Protein AF-0000000076649975 (afdb_homodimer)

Sequence (698 aa):
MATQTGIIIEGANQPHKVVDTIPRPSPEGRQVLVKCLAVGLNPIEALQHHTGMMVNEWPAVLGSDGAGVVIEVGPDVTRLKVGDYVYSCAPVGQNRFTPFQETYLAREDLLFKKGDNISLEDSCTIGACLLTSTLCLLSGAGLELPNDDNKAQERDEWIVVLGGSGNVGQFAIQLGKVCGYKVLASCSPSKQSIAVRSGASATFDSREMIDAQVAEIKKITDGNFGKMMDASTYGYKVMVKALETASNAKEKYLTSVDSWSPFSTPSSISEFRADLGHLCRPNETDGAQITSNIAKWIPLLEKHIAAGTLKPLEHHVVDGVGWEKVIQGIQDMESGKIGKKVVVRTQEEMATQTGIIIEGANQPHKVVDTIPRPSPEGRQVLVKCLAVGLNPIEALQHHTGMMVNEWPAVLGSDGAGVVIEVGPDVTRLKVGDYVYSCAPVGQNRFTPFQETYLAREDLLFKKGDNISLEDSCTIGACLLTSTLCLLSGAGLELPNDDNKAQERDEWIVVLGGSGNVGQFAIQLGKVCGYKVLASCSPSKQSIAVRSGASATFDSREMIDAQVAEIKKITDGNFGKMMDASTYGYKVMVKALETASNAKEKYLTSVDSWSPFSTPSSISEFRADLGHLCRPNETDGAQITSNIAKWIPLLEKHIAAGTLKPLEHHVVDGVGWEKVIQGIQDMESGKIGKKVVVRTQEE

Organism: Fusarium proliferatum (strain ET1) (NCBI:txid1227346)

Radius of gyration: 26.14 Å; Cα contacts (8 Å, |Δi|>4): 1712; chains: 2; bounding box: 63×73×58 Å

Structure (mmCIF, N/CA/C/O backbone):
data_AF-0000000076649975-model_v1
#
loop_
_entity.id
_entity.type
_entity.pdbx_description
1 polymer 'Related to oxidoreductase'
#
loop_
_atom_site.group_PDB
_atom_site.id
_atom_site.type_symbol
_atom_site.label_atom_id
_atom_site.label_alt_id
_atom_site.label_comp_id
_atom_site.label_asym_id
_atom_site.label_entity_id
_atom_site.label_seq_id
_atom_site.pdbx_PDB_ins_code
_atom_site.Cartn_x
_atom_site.Cartn_y
_atom_site.Cartn_z
_atom_site.occupancy
_atom_site.B_iso_or_equiv
_atom_site.auth_seq_id
_atom_site.auth_comp_id
_atom_site.auth_asym_id
_atom_site.auth_atom_id
_atom_site.pdbx_PDB_model_num
ATOM 1 N N . MET A 1 1 ? -31.625 -12.914 6.562 1 68.5 1 MET A N 1
ATOM 2 C CA . MET A 1 1 ? -30.547 -13.523 5.789 1 68.5 1 MET A CA 1
ATOM 3 C C . MET A 1 1 ? -29.562 -14.242 6.703 1 68.5 1 MET A C 1
ATOM 5 O O . MET A 1 1 ? -29.312 -13.797 7.82 1 68.5 1 MET A O 1
ATOM 9 N N . ALA A 1 2 ? -29.172 -15.469 6.375 1 91.75 2 ALA A N 1
ATOM 10 C CA . ALA A 1 2 ? -28.25 -16.25 7.191 1 91.75 2 ALA A CA 1
ATOM 11 C C . ALA A 1 2 ? -26.891 -15.555 7.297 1 91.75 2 ALA A C 1
ATOM 13 O O . ALA A 1 2 ? -26.469 -14.859 6.363 1 91.75 2 ALA A O 1
ATOM 14 N N . THR A 1 3 ? -26.25 -15.57 8.477 1 96.94 3 THR A N 1
ATOM 15 C CA . THR A 1 3 ? -24.938 -14.969 8.688 1 96.94 3 THR A CA 1
ATOM 16 C C . THR A 1 3 ? -23.891 -16.047 8.93 1 96.94 3 THR A C 1
ATOM 18 O O . THR A 1 3 ? -24.219 -17.219 9.109 1 96.94 3 THR A O 1
ATOM 21 N N . GLN A 1 4 ? -22.641 -15.664 8.883 1 98.25 4 GLN A N 1
ATOM 22 C CA . GLN A 1 4 ? -21.516 -16.578 9.07 1 98.25 4 GLN A CA 1
ATOM 23 C C . GLN A 1 4 ? -20.344 -15.883 9.75 1 98.25 4 GLN A C 1
ATOM 25 O O . GLN A 1 4 ? -20.328 -14.656 9.859 1 98.25 4 GLN A O 1
ATOM 30 N N . THR A 1 5 ? -19.344 -16.75 10.156 1 98.06 5 THR A N 1
ATOM 31 C CA . THR A 1 5 ? -18.172 -16.234 10.852 1 98.06 5 THR A CA 1
ATOM 32 C C . THR A 1 5 ? -17.078 -15.828 9.859 1 98.06 5 THR A C 1
ATOM 34 O O . THR A 1 5 ? -17.047 -16.328 8.734 1 98.06 5 THR A O 1
ATOM 37 N N . GLY A 1 6 ? -16.203 -14.844 10.258 1 98.5 6 GLY A N 1
ATOM 38 C CA . GLY A 1 6 ? -15.039 -14.422 9.5 1 98.5 6 GLY A CA 1
ATOM 39 C C . GLY A 1 6 ? -14.297 -13.258 10.141 1 98.5 6 GLY A C 1
ATOM 40 O O . GLY A 1 6 ? -14.461 -12.992 11.328 1 98.5 6 GLY A O 1
ATOM 41 N N . ILE A 1 7 ? -13.383 -12.633 9.398 1 98.38 7 ILE A N 1
ATOM 42 C CA . ILE A 1 7 ? -12.586 -11.492 9.836 1 98.38 7 ILE A CA 1
ATOM 43 C C . ILE A 1 7 ? -13 -10.242 9.062 1 98.38 7 ILE A C 1
ATOM 45 O O . ILE A 1 7 ? -13.109 -10.273 7.836 1 98.38 7 ILE A O 1
ATOM 49 N N . ILE A 1 8 ? -13.211 -9.102 9.781 1 96.75 8 ILE A N 1
ATOM 50 C CA . ILE A 1 8 ? -13.477 -7.824 9.117 1 96.75 8 ILE A CA 1
ATOM 51 C C . ILE A 1 8 ? -12.492 -6.77 9.617 1 96.75 8 ILE A C 1
ATOM 53 O O . ILE A 1 8 ? -11.859 -6.945 10.664 1 96.75 8 ILE A O 1
ATOM 57 N N . ILE A 1 9 ? -12.312 -5.691 8.789 1 91.31 9 ILE A N 1
ATOM 58 C CA . ILE A 1 9 ? -11.734 -4.43 9.227 1 91.31 9 ILE A CA 1
ATOM 59 C C . ILE A 1 9 ? -12.711 -3.289 8.969 1 91.31 9 ILE A C 1
ATOM 61 O O . ILE A 1 9 ? -13.336 -3.229 7.906 1 91.31 9 ILE A O 1
ATOM 65 N N . GLU A 1 10 ? -12.812 -2.4 9.891 1 85.81 10 GLU A N 1
ATOM 66 C CA . GLU A 1 10 ? -13.82 -1.343 9.82 1 85.81 10 GLU A CA 1
ATOM 67 C C . GLU A 1 10 ? -13.336 -0.183 8.953 1 85.81 10 GLU A C 1
ATOM 69 O O . GLU A 1 10 ? -14.141 0.63 8.492 1 85.81 10 GLU A O 1
ATOM 74 N N . GLY A 1 11 ? -12.039 -0.116 8.758 1 81.12 11 GLY A N 1
ATOM 75 C CA . GLY A 1 11 ? -11.359 0.914 7.988 1 81.12 11 GLY A CA 1
ATOM 76 C C . GLY A 1 11 ? -9.867 0.681 7.863 1 81.12 11 GLY A C 1
ATOM 77 O O . GLY A 1 11 ? -9.328 -0.241 8.477 1 81.12 11 GLY A O 1
ATOM 78 N N . ALA A 1 12 ? -9.281 1.508 7.148 1 76.69 12 ALA A N 1
ATOM 79 C CA . ALA A 1 12 ? -7.832 1.398 7.02 1 76.69 12 ALA A CA 1
ATOM 80 C C . ALA A 1 12 ? -7.148 1.532 8.375 1 76.69 12 ALA A C 1
ATOM 82 O O . ALA A 1 12 ? -7.547 2.363 9.195 1 76.69 12 ALA A O 1
ATOM 83 N N . ASN A 1 13 ? -6.164 0.688 8.617 1 75.56 13 ASN A N 1
ATOM 84 C CA . ASN A 1 13 ? -5.332 0.677 9.82 1 75.56 13 ASN A CA 1
ATOM 85 C C . ASN A 1 13 ? -6.148 0.342 11.062 1 75.56 13 ASN A C 1
ATOM 87 O O . ASN A 1 13 ? -5.699 0.575 12.188 1 75.56 13 ASN A O 1
ATOM 91 N N . GLN A 1 14 ? -7.402 -0.007 10.898 1 81.62 14 GLN A N 1
ATOM 92 C CA . GLN A 1 14 ? -8.188 -0.512 12.023 1 81.62 14 GLN A CA 1
ATOM 93 C C . GLN A 1 14 ? -7.895 -1.988 12.273 1 81.62 14 GLN A C 1
ATOM 95 O O . GLN A 1 14 ? -7.508 -2.717 11.359 1 81.62 14 GLN A O 1
ATOM 100 N N . PRO A 1 15 ? -8.047 -2.434 13.484 1 86.94 15 PRO A N 1
ATOM 101 C CA . PRO A 1 15 ? -7.68 -3.812 13.82 1 86.94 15 PRO A CA 1
ATOM 102 C C . PRO A 1 15 ? -8.562 -4.844 13.117 1 86.94 15 PRO A C 1
ATOM 104 O O . PRO A 1 15 ? -9.727 -4.57 12.828 1 86.94 15 PRO A O 1
ATOM 107 N N . HIS A 1 16 ? -7.957 -6.004 12.914 1 93.56 16 HIS A N 1
ATOM 108 C CA . HIS A 1 16 ? -8.734 -7.168 12.508 1 93.56 16 HIS A CA 1
ATOM 109 C C . HIS A 1 16 ? -9.672 -7.625 13.625 1 93.56 16 HIS A C 1
ATOM 111 O O . HIS A 1 16 ? -9.266 -7.695 14.781 1 93.56 16 HIS A O 1
ATOM 117 N N . LYS A 1 17 ? -10.969 -7.961 13.281 1 95.19 17 LYS A N 1
ATOM 118 C CA . LYS A 1 17 ? -11.945 -8.422 14.258 1 95.19 17 LYS A CA 1
ATOM 119 C C . LYS A 1 17 ? -12.648 -9.688 13.773 1 95.19 17 LYS A C 1
ATOM 121 O O . LYS A 1 17 ? -13.117 -9.75 12.633 1 95.19 17 LYS A O 1
ATOM 126 N N . VAL A 1 18 ? -12.719 -10.68 14.641 1 97.94 18 VAL A N 1
ATOM 127 C CA . VAL A 1 18 ? -13.539 -11.859 14.367 1 97.94 18 VAL A CA 1
ATOM 128 C C . VAL A 1 18 ? -15 -11.547 14.664 1 97.94 18 VAL A C 1
ATOM 130 O O . VAL A 1 18 ? -15.336 -11.07 15.75 1 97.94 18 VAL A O 1
ATOM 133 N N . VAL A 1 19 ? -15.859 -11.82 13.641 1 97.94 19 VAL A N 1
ATOM 134 C CA . VAL A 1 19 ? -17.281 -11.539 13.805 1 97.94 19 VAL A CA 1
ATOM 135 C C . VAL A 1 19 ? -18.094 -12.758 13.359 1 97.94 19 VAL A C 1
ATOM 137 O O . VAL A 1 19 ? -17.547 -13.695 12.773 1 97.94 19 VAL A O 1
ATOM 140 N N . ASP A 1 20 ? -19.422 -12.758 13.648 1 97.69 20 ASP A N 1
ATOM 141 C CA . ASP A 1 20 ? -20.344 -13.797 13.203 1 97.69 20 ASP A CA 1
ATOM 142 C C . ASP A 1 20 ? -21.531 -13.188 12.445 1 97.69 20 ASP A C 1
ATOM 144 O O . ASP A 1 20 ? -22.578 -13.828 12.297 1 97.69 20 ASP A O 1
ATOM 148 N N . THR A 1 21 ? -21.344 -12.008 11.93 1 96 21 THR A N 1
ATOM 149 C CA . THR A 1 21 ? -22.453 -11.242 11.383 1 96 21 THR A CA 1
ATOM 150 C C . THR A 1 21 ? -22.312 -11.078 9.875 1 96 21 THR A C 1
ATOM 152 O O . THR A 1 21 ? -23.078 -10.336 9.25 1 96 21 THR A O 1
ATOM 155 N N . ILE A 1 22 ? -21.359 -11.742 9.242 1 97.25 22 ILE A N 1
ATOM 156 C CA . ILE A 1 22 ? -21.172 -11.617 7.801 1 97.25 22 ILE A CA 1
ATOM 157 C C . ILE A 1 22 ? -22.328 -12.305 7.074 1 97.25 22 ILE A C 1
ATOM 159 O O . ILE A 1 22 ? -22.641 -13.461 7.352 1 97.25 22 ILE A O 1
ATOM 163 N N . PRO A 1 23 ? -23.016 -11.641 6.133 1 96.38 23 PRO A N 1
ATOM 164 C CA . PRO A 1 23 ? -24.078 -12.305 5.363 1 96.38 23 PRO A CA 1
ATOM 165 C C . PRO A 1 23 ? -23.562 -13.484 4.539 1 96.38 23 PRO A C 1
ATOM 167 O O . PRO A 1 23 ? -22.516 -13.367 3.887 1 96.38 23 PRO A O 1
ATOM 170 N N . ARG A 1 24 ? -24.234 -14.602 4.578 1 97.25 24 ARG A N 1
ATOM 171 C CA . ARG A 1 24 ? -23.875 -15.75 3.762 1 97.25 24 ARG A CA 1
ATOM 172 C C . ARG A 1 24 ? -24.484 -15.648 2.369 1 97.25 24 ARG A C 1
ATOM 174 O O . ARG A 1 24 ? -25.703 -15.594 2.229 1 97.25 24 ARG A O 1
ATOM 181 N N . PRO A 1 25 ? -23.656 -15.703 1.295 1 96.25 25 PRO A N 1
ATOM 182 C CA . PRO A 1 25 ? -24.203 -15.57 -0.058 1 96.25 25 PRO A CA 1
ATOM 183 C C . PRO A 1 25 ? -24.688 -16.906 -0.626 1 96.25 25 PRO A C 1
ATOM 185 O O . PRO A 1 25 ? -24.406 -17.953 -0.063 1 96.25 25 PRO A O 1
ATOM 188 N N . SER A 1 26 ? -25.5 -16.797 -1.713 1 97.38 26 SER A N 1
ATOM 189 C CA . SER A 1 26 ? -25.938 -17.938 -2.5 1 97.38 26 SER A CA 1
ATOM 190 C C . SER A 1 26 ? -25.422 -17.875 -3.93 1 97.38 26 SER A C 1
ATOM 192 O O . SER A 1 26 ? -25.391 -16.797 -4.535 1 97.38 26 SER A O 1
ATOM 194 N N . PRO A 1 27 ? -25 -19.016 -4.441 1 98.19 27 PRO A N 1
ATOM 195 C CA . PRO A 1 27 ? -24.438 -18.984 -5.789 1 98.19 27 PRO A CA 1
ATOM 196 C C . PRO A 1 27 ? -25.5 -18.828 -6.875 1 98.19 27 PRO A C 1
ATOM 198 O O . PRO A 1 27 ? -26.594 -19.391 -6.77 1 98.19 27 PRO A O 1
ATOM 201 N N . GLU A 1 28 ? -25.172 -18.016 -7.863 1 97.44 28 GLU A N 1
ATOM 202 C CA . GLU A 1 28 ? -26 -17.797 -9.047 1 97.44 28 GLU A CA 1
ATOM 203 C C . GLU A 1 28 ? -25.25 -18.156 -10.32 1 97.44 28 GLU A C 1
ATOM 205 O O . GLU A 1 28 ? -24.016 -18.25 -10.312 1 97.44 28 GLU A O 1
ATOM 210 N N . GLY A 1 29 ? -26.016 -18.469 -11.391 1 97.75 29 GLY A N 1
ATOM 211 C CA . GLY A 1 29 ? -25.391 -18.734 -12.68 1 97.75 29 GLY A CA 1
ATOM 212 C C . GLY A 1 29 ? -24.312 -19.781 -12.609 1 97.75 29 GLY A C 1
ATOM 213 O O . GLY A 1 29 ? -24.547 -20.906 -12.141 1 97.75 29 GLY A O 1
ATOM 214 N N . ARG A 1 30 ? -23.078 -19.422 -12.961 1 97.88 30 ARG A N 1
ATOM 215 C CA . ARG A 1 30 ? -21.953 -20.344 -13.008 1 97.88 30 ARG A CA 1
ATOM 216 C C . ARG A 1 30 ? -21.109 -20.234 -11.75 1 97.88 30 ARG A C 1
ATOM 218 O O . ARG A 1 30 ? -19.938 -20.641 -11.742 1 97.88 30 ARG A O 1
ATOM 225 N N . GLN A 1 31 ? -21.703 -19.75 -10.672 1 98.31 31 GLN A N 1
ATOM 226 C CA . GLN A 1 31 ? -21 -19.609 -9.406 1 98.31 31 GLN A CA 1
ATOM 227 C C . GLN A 1 31 ? -21.125 -20.859 -8.555 1 98.31 31 GLN A C 1
ATOM 229 O O . GLN A 1 31 ? -22.078 -21.625 -8.695 1 98.31 31 GLN A O 1
ATOM 234 N N . VAL A 1 32 ? -20.141 -21.062 -7.676 1 98.75 32 VAL A N 1
ATOM 235 C CA . VAL A 1 32 ? -20.203 -22.078 -6.641 1 98.75 32 VAL A CA 1
ATOM 236 C C . VAL A 1 32 ? -19.953 -21.453 -5.27 1 98.75 32 VAL A C 1
ATOM 238 O O . VAL A 1 32 ? -19.344 -20.391 -5.176 1 98.75 32 VAL A O 1
ATOM 241 N N . LEU A 1 33 ? -20.469 -22.094 -4.293 1 98.69 33 LEU A N 1
ATOM 242 C CA . LEU A 1 33 ? -20.172 -21.75 -2.908 1 98.69 33 LEU A CA 1
ATOM 243 C C . LEU A 1 33 ? -19.125 -22.688 -2.32 1 98.69 33 LEU A C 1
ATOM 245 O O . LEU A 1 33 ? -19.312 -23.922 -2.344 1 98.69 33 LEU A O 1
ATOM 249 N N . VAL A 1 34 ? -18.047 -22.156 -1.771 1 98.69 34 VAL A N 1
ATOM 250 C CA . VAL A 1 34 ? -16.922 -22.938 -1.267 1 98.69 34 VAL A CA 1
ATOM 251 C C . VAL A 1 34 ? -16.828 -22.797 0.249 1 98.69 34 VAL A C 1
ATOM 253 O O . VAL A 1 34 ? -16.812 -21.672 0.768 1 98.69 34 VAL A O 1
ATOM 256 N N . LYS A 1 35 ? -16.797 -23.859 0.943 1 98.62 35 LYS A N 1
ATOM 257 C CA . LYS A 1 35 ? -16.391 -23.844 2.348 1 98.62 35 LYS A CA 1
ATOM 258 C C . LYS A 1 35 ? -14.883 -23.672 2.484 1 98.62 35 LYS A C 1
ATOM 260 O O . LYS A 1 35 ? -14.117 -24.531 2.051 1 98.62 35 LYS A O 1
ATOM 265 N N . CYS A 1 36 ? -14.438 -22.594 3.127 1 98.69 36 CYS A N 1
ATOM 266 C CA . CYS A 1 36 ? -13.016 -22.266 3.205 1 98.69 36 CYS A CA 1
ATOM 267 C C . CYS A 1 36 ? -12.32 -23.094 4.273 1 98.69 36 CYS A C 1
ATOM 269 O O . CYS A 1 36 ? -12.57 -22.906 5.465 1 98.69 36 CYS A O 1
ATOM 271 N N . LEU A 1 37 ? -11.352 -23.906 3.871 1 98.69 37 LEU A N 1
ATOM 272 C CA . LEU A 1 37 ? -10.688 -24.812 4.812 1 98.69 37 LEU A CA 1
ATOM 273 C C . LEU A 1 37 ? -9.305 -24.281 5.18 1 98.69 37 LEU A C 1
ATOM 275 O O . LEU A 1 37 ? -8.789 -24.578 6.266 1 98.69 37 LEU A O 1
ATOM 279 N N . ALA A 1 38 ? -8.656 -23.547 4.301 1 98.69 38 ALA A N 1
ATOM 280 C CA . ALA A 1 38 ? -7.336 -22.953 4.535 1 98.69 38 ALA A CA 1
ATOM 281 C C . ALA A 1 38 ? -7.105 -21.75 3.639 1 98.69 38 ALA A C 1
ATOM 283 O O . ALA A 1 38 ? -7.766 -21.594 2.609 1 98.69 38 ALA A O 1
ATOM 284 N N . VAL A 1 39 ? -6.145 -20.828 4.094 1 98.69 39 VAL A N 1
ATOM 285 C CA . VAL A 1 39 ? -5.805 -19.641 3.32 1 98.69 39 VAL A CA 1
ATOM 286 C C . VAL A 1 39 ? -4.289 -19.516 3.213 1 98.69 39 VAL A C 1
ATOM 288 O O . VAL A 1 39 ? -3.555 -20 4.082 1 98.69 39 VAL A O 1
ATOM 291 N N . GLY A 1 40 ? -3.824 -18.984 2.086 1 98.19 40 GLY A N 1
ATOM 292 C CA . GLY A 1 40 ? -2.461 -18.516 1.921 1 98.19 40 GLY A CA 1
ATOM 293 C C . GLY A 1 40 ? -2.338 -17 2.033 1 98.19 40 GLY A C 1
ATOM 294 O O . GLY A 1 40 ? -3.105 -16.266 1.412 1 98.19 40 GLY A O 1
ATOM 295 N N . LEU A 1 41 ? -1.386 -16.547 2.838 1 95.94 41 LEU A N 1
ATOM 296 C CA . LEU A 1 41 ? -1.266 -15.125 3.094 1 95.94 41 LEU A CA 1
ATOM 297 C C . LEU A 1 41 ? -0.323 -14.469 2.09 1 95.94 41 LEU A C 1
ATOM 299 O O . LEU A 1 41 ? 0.701 -15.047 1.723 1 95.94 41 LEU A O 1
ATOM 303 N N . ASN A 1 42 ? -0.701 -13.219 1.648 1 92.38 42 ASN A N 1
ATOM 304 C CA . ASN A 1 42 ? 0.05 -12.461 0.65 1 92.38 42 ASN A CA 1
ATOM 305 C C . ASN A 1 42 ? 0.223 -11.008 1.062 1 92.38 42 ASN A C 1
ATOM 307 O O . ASN A 1 42 ? -0.539 -10.492 1.885 1 92.38 42 ASN A O 1
ATOM 311 N N . PRO A 1 43 ? 1.185 -10.289 0.449 1 85.62 43 PRO A N 1
ATOM 312 C CA . PRO A 1 43 ? 1.418 -8.875 0.746 1 85.62 43 PRO A CA 1
ATOM 313 C C . PRO A 1 43 ? 0.207 -8 0.435 1 85.62 43 PRO A C 1
ATOM 315 O O . PRO A 1 43 ? 0.022 -6.953 1.059 1 85.62 43 PRO A O 1
ATOM 318 N N . ILE A 1 44 ? -0.642 -8.383 -0.42 1 89.5 44 ILE A N 1
ATOM 319 C CA . ILE A 1 44 ? -1.8 -7.598 -0.825 1 89.5 44 ILE A CA 1
ATOM 320 C C . ILE A 1 44 ? -2.721 -7.379 0.373 1 89.5 44 ILE A C 1
ATOM 322 O O . ILE A 1 44 ? -3.363 -6.332 0.49 1 89.5 44 ILE A O 1
ATOM 326 N N . GLU A 1 45 ? -2.795 -8.336 1.326 1 91.19 45 GLU A N 1
ATOM 327 C CA . GLU A 1 45 ? -3.645 -8.156 2.5 1 91.19 45 GLU A CA 1
ATOM 328 C C . GLU A 1 45 ? -3.158 -7 3.365 1 91.19 45 GLU A C 1
ATOM 330 O O . GLU A 1 45 ? -3.961 -6.211 3.867 1 91.19 45 GLU A O 1
ATOM 335 N N . ALA A 1 46 ? -1.846 -6.926 3.469 1 85.12 46 ALA A N 1
ATOM 336 C CA . ALA A 1 46 ? -1.277 -5.816 4.23 1 85.12 46 ALA A CA 1
ATOM 337 C C . ALA A 1 46 ? -1.538 -4.484 3.533 1 85.12 46 ALA A C 1
ATOM 339 O O . ALA A 1 46 ? -1.88 -3.492 4.184 1 85.12 46 ALA A O 1
ATOM 340 N N . LEU A 1 47 ? -1.366 -4.484 2.25 1 83.75 47 LEU A N 1
ATOM 341 C CA . LEU A 1 47 ? -1.645 -3.279 1.478 1 83.75 47 LEU A CA 1
ATOM 342 C C . LEU A 1 47 ? -3.08 -2.814 1.696 1 83.75 47 LEU A C 1
ATOM 344 O O . LEU A 1 47 ? -3.318 -1.645 2.006 1 83.75 47 LEU A O 1
ATOM 348 N N . GLN A 1 48 ? -3.982 -3.678 1.576 1 88.81 48 GLN A N 1
ATOM 349 C CA . GLN A 1 48 ? -5.391 -3.355 1.772 1 88.81 48 GLN A CA 1
ATOM 350 C C . GLN A 1 48 ? -5.652 -2.865 3.193 1 88.81 48 GLN A C 1
ATOM 352 O O . GLN A 1 48 ? -6.336 -1.861 3.395 1 88.81 48 GLN A O 1
ATOM 357 N N . HIS A 1 49 ? -5.102 -3.531 4.152 1 87.75 49 HIS A N 1
ATOM 358 C CA . HIS A 1 49 ? -5.336 -3.256 5.562 1 87.75 49 HIS A CA 1
ATOM 359 C C . HIS A 1 49 ? -4.855 -1.857 5.941 1 87.75 49 HIS A C 1
ATOM 361 O O . HIS A 1 49 ? -5.57 -1.11 6.609 1 87.75 49 HIS A O 1
ATOM 367 N N . HIS A 1 50 ? -3.773 -1.528 5.406 1 76.88 50 HIS A N 1
ATOM 368 C CA . HIS A 1 50 ? -3.145 -0.329 5.949 1 76.88 50 HIS A CA 1
ATOM 369 C C . HIS A 1 50 ? -3.49 0.9 5.113 1 76.88 50 HIS A C 1
ATOM 371 O O . HIS A 1 50 ? -3.416 2.029 5.605 1 76.88 50 HIS A O 1
ATOM 377 N N . THR A 1 51 ? -3.969 0.639 3.838 1 75 51 THR A N 1
ATOM 378 C CA . THR A 1 51 ? -4.168 1.801 2.979 1 75 51 THR A CA 1
ATOM 379 C C . THR A 1 51 ? -5.617 1.886 2.51 1 75 51 THR A C 1
ATOM 381 O O . THR A 1 51 ? -6.062 2.934 2.037 1 75 51 THR A O 1
ATOM 384 N N . GLY A 1 52 ? -6.254 0.809 2.508 1 81.62 52 GLY A N 1
ATOM 385 C CA . GLY A 1 52 ? -7.586 0.771 1.93 1 81.62 52 GLY A CA 1
ATOM 386 C C . GLY A 1 52 ? -7.578 0.657 0.417 1 81.62 52 GLY A C 1
ATOM 387 O O . GLY A 1 52 ? -8.633 0.601 -0.214 1 81.62 52 GLY A O 1
ATOM 388 N N . MET A 1 53 ? -6.344 0.56 -0.109 1 80.75 53 MET A N 1
ATOM 389 C CA . MET A 1 53 ? -6.242 0.371 -1.553 1 80.75 53 MET A CA 1
ATOM 390 C C . MET A 1 53 ? -6.871 -0.954 -1.973 1 80.75 53 MET A C 1
ATOM 392 O O . MET A 1 53 ? -6.691 -1.971 -1.3 1 80.75 53 MET A O 1
ATOM 396 N N . MET A 1 54 ? -7.68 -0.948 -3.082 1 84.31 54 MET A N 1
ATOM 397 C CA . MET A 1 54 ? -8.305 -2.121 -3.686 1 84.31 54 MET A CA 1
ATOM 398 C C . MET A 1 54 ? -9.414 -2.67 -2.787 1 84.31 54 MET A C 1
ATOM 400 O O . MET A 1 54 ? -9.703 -3.867 -2.814 1 84.31 54 MET A O 1
ATOM 404 N N . VAL A 1 55 ? -9.914 -1.865 -1.887 1 88.06 55 VAL A N 1
ATOM 405 C CA . VAL A 1 55 ? -11.102 -2.184 -1.095 1 88.06 55 VAL A CA 1
ATOM 406 C C . VAL A 1 55 ? -12.305 -1.427 -1.646 1 88.06 55 VAL A C 1
ATOM 408 O O . VAL A 1 55 ? -12.281 -0.199 -1.761 1 88.06 55 VAL A O 1
ATOM 411 N N . ASN A 1 56 ? -13.391 -2.197 -1.915 1 83.12 56 ASN A N 1
ATOM 412 C CA . ASN A 1 56 ? -14.539 -1.569 -2.555 1 83.12 56 ASN A CA 1
ATOM 413 C C . ASN A 1 56 ? -15.719 -1.454 -1.597 1 83.12 56 ASN A C 1
ATOM 415 O O . ASN A 1 56 ? -16.688 -0.731 -1.871 1 83.12 56 ASN A O 1
ATOM 419 N N . GLU A 1 57 ? -15.664 -2.24 -0.501 1 83.44 57 GLU A N 1
ATOM 420 C CA . GLU A 1 57 ? -16.766 -2.307 0.458 1 83.44 57 GLU A CA 1
ATOM 421 C C . GLU A 1 57 ? -16.25 -2.221 1.893 1 83.44 57 GLU A C 1
ATOM 423 O O . GLU A 1 57 ? -15.219 -2.816 2.227 1 83.44 57 GLU A O 1
ATOM 428 N N . TRP A 1 58 ? -17 -1.376 2.65 1 83.5 58 TRP A N 1
ATOM 429 C CA . TRP A 1 58 ? -16.688 -1.319 4.074 1 83.5 58 TRP A CA 1
ATOM 430 C C . TRP A 1 58 ? -17.906 -1.69 4.914 1 83.5 58 TRP A C 1
ATOM 432 O O . TRP A 1 58 ? -19.047 -1.396 4.531 1 83.5 58 TRP A O 1
ATOM 442 N N . PRO A 1 59 ? -17.75 -2.348 6.156 1 90.62 59 PRO A N 1
ATOM 443 C CA . PRO A 1 59 ? -16.516 -3.02 6.566 1 90.62 59 PRO A CA 1
ATOM 444 C C . PRO A 1 59 ? -16.047 -4.066 5.559 1 90.62 59 PRO A C 1
ATOM 446 O O . PRO A 1 59 ? -16.859 -4.688 4.883 1 90.62 59 PRO A O 1
ATOM 449 N N . ALA A 1 60 ? -14.672 -4.258 5.574 1 94.44 60 ALA A N 1
ATOM 450 C CA . ALA A 1 60 ? -14.109 -5.086 4.512 1 94.44 60 ALA A CA 1
ATOM 451 C C . ALA A 1 60 ? -13.805 -6.496 5.016 1 94.44 60 ALA A C 1
ATOM 453 O O . ALA A 1 60 ? -13.375 -6.672 6.156 1 94.44 60 ALA A O 1
ATOM 454 N N . VAL A 1 61 ? -14.047 -7.531 4.152 1 97.69 61 VAL A N 1
ATOM 455 C CA . VAL A 1 61 ? -13.531 -8.891 4.293 1 97.69 61 VAL A CA 1
ATOM 456 C C . VAL A 1 61 ? -12.359 -9.102 3.334 1 97.69 61 VAL A C 1
ATOM 458 O O . VAL A 1 61 ? -12.508 -8.938 2.119 1 97.69 61 VAL A O 1
ATOM 461 N N . LEU A 1 62 ? -11.188 -9.484 3.877 1 97.12 62 LEU A N 1
ATOM 462 C CA . LEU A 1 62 ? -9.992 -9.57 3.045 1 97.12 62 LEU A CA 1
ATOM 463 C C . LEU A 1 62 ? -9.688 -11.023 2.689 1 97.12 62 LEU A C 1
ATOM 465 O O . LEU A 1 62 ? -10.594 -11.852 2.619 1 97.12 62 LEU A O 1
ATOM 469 N N . GLY A 1 63 ? -8.492 -11.273 2.193 1 97.31 63 GLY A N 1
ATOM 470 C CA . GLY A 1 63 ? -8.047 -12.586 1.742 1 97.31 63 GLY A CA 1
ATOM 471 C C . GLY A 1 63 ? -7.949 -12.695 0.233 1 97.31 63 GLY A C 1
ATOM 472 O O . GLY A 1 63 ? -8.875 -12.305 -0.483 1 97.31 63 GLY A O 1
ATOM 473 N N . SER A 1 64 ? -6.812 -13.32 -0.243 1 96.69 64 SER A N 1
ATOM 474 C CA . SER A 1 64 ? -6.613 -13.398 -1.687 1 96.69 64 SER A CA 1
ATOM 475 C C . SER A 1 64 ? -6.484 -14.844 -2.15 1 96.69 64 SER A C 1
ATOM 477 O O . SER A 1 64 ? -6.879 -15.18 -3.268 1 96.69 64 SER A O 1
ATOM 479 N N . ASP A 1 65 ? -5.91 -15.711 -1.334 1 98 65 ASP A N 1
ATOM 480 C CA . ASP A 1 65 ? -5.777 -17.125 -1.663 1 98 65 ASP A CA 1
ATOM 481 C C . ASP A 1 65 ? -6.598 -17.984 -0.709 1 98 65 ASP A C 1
ATOM 483 O O . ASP A 1 65 ? -6.434 -17.906 0.51 1 98 65 ASP A O 1
ATOM 487 N N . GLY A 1 66 ? -7.449 -18.828 -1.304 1 97.81 66 GLY A N 1
ATOM 488 C CA . GLY A 1 66 ? -8.25 -19.75 -0.509 1 97.81 66 GLY A CA 1
ATOM 489 C C . GLY A 1 66 ? -8.336 -21.141 -1.107 1 97.81 66 GLY A C 1
ATOM 490 O O . GLY A 1 66 ? -8.281 -21.297 -2.328 1 97.81 66 GLY A O 1
ATOM 491 N N . ALA A 1 67 ? -8.461 -22.156 -0.234 1 98.5 67 ALA A N 1
ATOM 492 C CA . ALA A 1 67 ? -8.703 -23.547 -0.601 1 98.5 67 ALA A CA 1
ATOM 493 C C . ALA A 1 67 ? -9.828 -24.141 0.239 1 98.5 67 ALA A C 1
ATOM 495 O O . ALA A 1 67 ? -9.977 -23.828 1.42 1 98.5 67 ALA A O 1
ATOM 496 N N . GLY A 1 68 ? -10.625 -25.031 -0.434 1 98.38 68 GLY A N 1
ATOM 497 C CA . GLY A 1 68 ? -11.742 -25.609 0.285 1 98.38 68 GLY A CA 1
ATOM 498 C C . GLY A 1 68 ? -12.523 -26.625 -0.538 1 98.38 68 GLY A C 1
ATOM 499 O O . GLY A 1 68 ? -11.961 -27.266 -1.421 1 98.38 68 GLY A O 1
ATOM 500 N N . VAL A 1 69 ? -13.828 -26.812 -0.109 1 98.44 69 VAL A N 1
ATOM 501 C CA . VAL A 1 69 ? -14.688 -27.797 -0.749 1 98.44 69 VAL A CA 1
ATOM 502 C C . VAL A 1 69 ? -15.977 -27.141 -1.234 1 98.44 69 VAL A C 1
ATOM 504 O O . VAL A 1 69 ? -16.547 -26.297 -0.541 1 98.44 69 VAL A O 1
ATOM 507 N N . VAL A 1 70 ? -16.438 -27.531 -2.465 1 98.69 70 VAL A N 1
ATOM 508 C CA . VAL A 1 70 ? -17.688 -27.031 -3.012 1 98.69 70 VAL A CA 1
ATOM 509 C C . VAL A 1 70 ? -18.859 -27.609 -2.23 1 98.69 70 VAL A C 1
ATOM 511 O O . VAL A 1 70 ? -18.969 -28.828 -2.08 1 98.69 70 VAL A O 1
ATOM 514 N N . ILE A 1 71 ? -19.797 -26.719 -1.771 1 98.56 71 ILE A N 1
ATOM 515 C CA . ILE A 1 71 ? -20.906 -27.234 -0.962 1 98.56 71 ILE A CA 1
ATOM 516 C C . ILE A 1 71 ? -22.234 -26.875 -1.616 1 98.56 71 ILE A C 1
ATOM 518 O O . ILE A 1 71 ? -23.281 -27.422 -1.26 1 98.56 71 ILE A O 1
ATOM 522 N N . GLU A 1 72 ? -22.297 -25.906 -2.518 1 98.62 72 GLU A N 1
ATOM 523 C CA . GLU A 1 72 ? -23.438 -25.531 -3.328 1 98.62 72 GLU A CA 1
ATOM 524 C C . GLU A 1 72 ? -23.016 -25.078 -4.723 1 98.62 72 GLU A C 1
ATOM 526 O O . GLU A 1 72 ? -21.922 -24.547 -4.895 1 98.62 72 GLU A O 1
ATOM 531 N N . VAL A 1 73 ? -23.953 -25.328 -5.758 1 98.62 73 VAL A N 1
ATOM 532 C CA . VAL A 1 73 ? -23.641 -24.922 -7.121 1 98.62 73 VAL A CA 1
ATOM 533 C C . VAL A 1 73 ? -24.812 -24.141 -7.711 1 98.62 73 VAL A C 1
ATOM 535 O O . VAL A 1 73 ? -25.969 -24.422 -7.395 1 98.62 73 VAL A O 1
ATOM 538 N N . GLY A 1 74 ? -24.484 -23.172 -8.57 1 98.5 74 GLY A N 1
ATOM 539 C CA . GLY A 1 74 ? -25.516 -22.469 -9.32 1 98.5 74 GLY A CA 1
ATOM 540 C C . GLY A 1 74 ? -26.125 -23.297 -10.438 1 98.5 74 GLY A C 1
ATOM 541 O O . GLY A 1 74 ? -25.578 -24.344 -10.797 1 98.5 74 GLY A O 1
ATOM 542 N N . PRO A 1 75 ? -27.156 -22.781 -11.055 1 98 75 PRO A N 1
ATOM 543 C CA . PRO A 1 75 ? -27.938 -23.578 -12.008 1 98 75 PRO A CA 1
ATOM 544 C C . PRO A 1 75 ? -27.188 -23.828 -13.32 1 98 75 PRO A C 1
ATOM 546 O O . PRO A 1 75 ? -27.516 -24.766 -14.047 1 98 75 PRO A O 1
ATOM 549 N N . ASP A 1 76 ? -26.172 -23.016 -13.633 1 98.31 76 ASP A N 1
ATOM 550 C CA . ASP A 1 76 ? -25.531 -23.109 -14.938 1 98.31 76 ASP A CA 1
ATOM 551 C C . ASP A 1 76 ? -24.141 -23.734 -14.812 1 98.31 76 ASP A C 1
ATOM 553 O O . ASP A 1 76 ? -23.359 -23.719 -15.773 1 98.31 76 ASP A O 1
ATOM 557 N N . VAL A 1 77 ? -23.781 -24.25 -13.633 1 98.31 77 VAL A N 1
ATOM 558 C CA . VAL A 1 77 ? -22.484 -24.875 -13.398 1 98.31 77 VAL A CA 1
ATOM 559 C C . VAL A 1 77 ? -22.438 -26.219 -14.109 1 98.31 77 VAL A C 1
ATOM 561 O O . VAL A 1 77 ? -23.375 -27.016 -14.039 1 98.31 77 VAL A O 1
ATOM 564 N N . THR A 1 78 ? -21.281 -26.531 -14.805 1 97.81 78 THR A N 1
ATOM 565 C CA . THR A 1 78 ? -21.141 -27.781 -15.555 1 97.81 78 THR A CA 1
ATOM 566 C C . THR A 1 78 ? -19.812 -28.469 -15.234 1 97.81 78 THR A C 1
ATOM 568 O O . THR A 1 78 ? -19.688 -29.688 -15.406 1 97.81 78 THR A O 1
ATOM 571 N N . ARG A 1 79 ? -18.875 -27.766 -14.727 1 97.44 79 ARG A N 1
ATOM 572 C CA . ARG A 1 79 ? -17.516 -28.266 -14.57 1 97.44 79 ARG A CA 1
ATOM 573 C C . ARG A 1 79 ? -17.312 -28.859 -13.18 1 97.44 79 ARG A C 1
ATOM 575 O O . ARG A 1 79 ? -16.641 -29.891 -13.023 1 97.44 79 ARG A O 1
ATOM 582 N N . LEU A 1 80 ? -17.906 -28.266 -12.164 1 98.25 80 LEU A N 1
ATOM 583 C CA . LEU A 1 80 ? -17.703 -28.656 -10.773 1 98.25 80 LEU A CA 1
ATOM 584 C C . LEU A 1 80 ? -18.984 -29.219 -10.172 1 98.25 80 LEU A C 1
ATOM 586 O O . LEU A 1 80 ? -20.078 -29.016 -10.711 1 98.25 80 LEU A O 1
ATOM 590 N N . LYS A 1 81 ? -18.828 -30 -9.086 1 98.31 81 LYS A N 1
ATOM 591 C CA . LYS A 1 81 ? -19.953 -30.531 -8.32 1 98.31 81 LYS A CA 1
ATOM 592 C C . LYS A 1 81 ? -19.672 -30.453 -6.82 1 98.31 81 LYS A C 1
ATOM 594 O O . LYS A 1 81 ? -18.531 -30.281 -6.406 1 98.31 81 LYS A O 1
ATOM 599 N N . VAL A 1 82 ? -20.766 -30.578 -6.102 1 98.5 82 VAL A N 1
ATOM 600 C CA . VAL A 1 82 ? -20.641 -30.609 -4.648 1 98.5 82 VAL A CA 1
ATOM 601 C C . VAL A 1 82 ? -19.688 -31.734 -4.238 1 98.5 82 VAL A C 1
ATOM 603 O O . VAL A 1 82 ? -19.766 -32.844 -4.762 1 98.5 82 VAL A O 1
ATOM 606 N N . GLY A 1 83 ? -18.688 -31.422 -3.4 1 98.25 83 GLY A N 1
ATOM 607 C CA . GLY A 1 83 ? -17.719 -32.406 -2.947 1 98.25 83 GLY A CA 1
ATOM 608 C C . GLY A 1 83 ? -16.344 -32.25 -3.586 1 98.25 83 GLY A C 1
ATOM 609 O O . GLY A 1 83 ? -15.352 -32.781 -3.096 1 98.25 83 GLY A O 1
ATOM 610 N N . ASP A 1 84 ? -16.281 -31.484 -4.652 1 98.19 84 ASP A N 1
ATOM 611 C CA . ASP A 1 84 ? -14.984 -31.219 -5.289 1 98.19 84 ASP A CA 1
ATOM 612 C C . ASP A 1 84 ? -14.117 -30.312 -4.422 1 98.19 84 ASP A C 1
ATOM 614 O O . ASP A 1 84 ? -14.602 -29.312 -3.889 1 98.19 84 ASP A O 1
ATOM 618 N N . TYR A 1 85 ? -12.805 -30.688 -4.23 1 98.44 85 TYR A N 1
ATOM 619 C CA . TYR A 1 85 ? -11.828 -29.797 -3.604 1 98.44 85 TYR A CA 1
ATOM 620 C C . TYR A 1 85 ? -11.25 -28.812 -4.617 1 98.44 85 TYR A C 1
ATOM 622 O O . TYR A 1 85 ? -10.898 -29.203 -5.734 1 98.44 85 TYR A O 1
ATOM 630 N N . VAL A 1 86 ? -11.227 -27.453 -4.176 1 98.75 86 VAL A N 1
ATOM 631 C CA . VAL A 1 86 ? -10.844 -26.391 -5.109 1 98.75 86 VAL A CA 1
ATOM 632 C C . VAL A 1 86 ? -9.938 -25.391 -4.406 1 98.75 86 VAL A C 1
ATOM 634 O O . VAL A 1 86 ? -9.852 -25.375 -3.176 1 98.75 86 VAL A O 1
ATOM 637 N N . TYR A 1 87 ? -9.148 -24.578 -5.18 1 98.31 87 TYR A N 1
ATOM 638 C CA . TYR A 1 87 ? -8.336 -23.469 -4.703 1 98.31 87 TYR A CA 1
ATOM 639 C C . TYR A 1 87 ? -8.211 -22.375 -5.773 1 98.31 87 TYR A C 1
ATOM 641 O O . TYR A 1 87 ? -8.5 -22.625 -6.945 1 98.31 87 TYR A O 1
ATOM 649 N N . SER A 1 88 ? -7.938 -21.062 -5.305 1 90.25 88 SER A N 1
ATOM 650 C CA . SER A 1 88 ? -7.859 -19.984 -6.289 1 90.25 88 SER A CA 1
ATOM 651 C C . SER A 1 88 ? -7.305 -18.703 -5.672 1 90.25 88 SER A C 1
ATOM 653 O O . SER A 1 88 ? -6.98 -18.672 -4.48 1 90.25 88 SER A O 1
ATOM 655 N N . CYS A 1 89 ? -7.109 -17.672 -6.621 1 95.19 89 CYS A N 1
ATOM 656 C CA . CYS A 1 89 ? -6.938 -16.266 -6.25 1 95.19 89 CYS A CA 1
ATOM 657 C C . CYS A 1 89 ? -8.258 -15.523 -6.332 1 95.19 89 CYS A C 1
ATOM 659 O O . CYS A 1 89 ? -8.922 -15.523 -7.371 1 95.19 89 CYS A O 1
ATOM 661 N N . ALA A 1 90 ? -8.625 -14.922 -5.273 1 96.06 90 ALA A N 1
ATOM 662 C CA . ALA A 1 90 ? -9.898 -14.219 -5.18 1 96.06 90 ALA A CA 1
ATOM 663 C C . ALA A 1 90 ? -9.797 -12.828 -5.801 1 96.06 90 ALA A C 1
ATOM 665 O O . ALA A 1 90 ? -8.742 -12.188 -5.754 1 96.06 90 ALA A O 1
ATOM 666 N N . PRO A 1 91 ? -10.914 -12.375 -6.516 1 94.88 91 PRO A N 1
ATOM 667 C CA . PRO A 1 91 ? -10.984 -10.953 -6.852 1 94.88 91 PRO A CA 1
ATOM 668 C C . PRO A 1 91 ? -11.125 -10.062 -5.621 1 94.88 91 PRO A C 1
ATOM 670 O O . PRO A 1 91 ? -12.242 -9.789 -5.172 1 94.88 91 PRO A O 1
ATOM 673 N N . VAL A 1 92 ? -10.086 -9.5 -5.176 1 92.31 92 VAL A N 1
ATOM 674 C CA . VAL A 1 92 ? -10.016 -8.805 -3.893 1 92.31 92 VAL A CA 1
ATOM 675 C C . VAL A 1 92 ? -10.883 -7.547 -3.939 1 92.31 92 VAL A C 1
ATOM 677 O O . VAL A 1 92 ? -11.18 -7.031 -5.02 1 92.31 92 VAL A O 1
ATOM 680 N N . GLY A 1 93 ? -11.32 -7.117 -2.793 1 90.56 93 GLY A N 1
ATOM 681 C CA . GLY A 1 93 ? -12.086 -5.891 -2.654 1 90.56 93 GLY A CA 1
ATOM 682 C C . GLY A 1 93 ? -13.586 -6.109 -2.721 1 90.56 93 GLY A C 1
ATOM 683 O O . GLY A 1 93 ? -14.367 -5.18 -2.502 1 90.56 93 GLY A O 1
ATOM 684 N N . GLN A 1 94 ? -13.977 -7.293 -3.025 1 92.19 94 GLN A N 1
ATOM 685 C CA . GLN A 1 94 ? -15.383 -7.695 -3.09 1 92.19 94 GLN A CA 1
ATOM 686 C C . GLN A 1 94 ? -15.703 -8.742 -2.031 1 92.19 94 GLN A C 1
ATOM 688 O O . GLN A 1 94 ? -15.367 -9.922 -2.195 1 92.19 94 GLN A O 1
ATOM 693 N N . ASN A 1 95 ? -16.484 -8.406 -1.005 1 95.94 95 ASN A N 1
ATOM 694 C CA . ASN A 1 95 ? -16.609 -9.18 0.223 1 95.94 95 ASN A CA 1
ATOM 695 C C . ASN A 1 95 ? -17.078 -10.602 -0.063 1 95.94 95 ASN A C 1
ATOM 697 O O . ASN A 1 95 ? -16.531 -11.57 0.474 1 95.94 95 ASN A O 1
ATOM 701 N N . ARG A 1 96 ? -18 -10.789 -0.986 1 96.94 96 ARG A N 1
ATOM 702 C CA . ARG A 1 96 ? -18.641 -12.078 -1.177 1 96.94 96 ARG A CA 1
ATOM 703 C C . ARG A 1 96 ? -17.688 -13.078 -1.818 1 96.94 96 ARG A C 1
ATOM 705 O O . ARG A 1 96 ? -17.969 -14.281 -1.851 1 96.94 96 ARG A O 1
ATOM 712 N N . PHE A 1 97 ? -16.516 -12.586 -2.299 1 97.25 97 PHE A N 1
ATOM 713 C CA . PHE A 1 97 ? -15.633 -13.445 -3.082 1 97.25 97 PHE A CA 1
ATOM 714 C C . PHE A 1 97 ? -14.328 -13.703 -2.342 1 97.25 97 PHE A C 1
ATOM 716 O O . PHE A 1 97 ? -13.492 -14.484 -2.805 1 97.25 97 PHE A O 1
ATOM 723 N N . THR A 1 98 ? -14.078 -13.117 -1.157 1 97.88 98 THR A N 1
ATOM 724 C CA . THR A 1 98 ? -12.789 -13.211 -0.481 1 97.88 98 THR A CA 1
ATOM 725 C C . THR A 1 98 ? -12.82 -14.289 0.593 1 97.88 98 THR A C 1
ATOM 727 O O . THR A 1 98 ? -13.852 -14.516 1.224 1 97.88 98 THR A O 1
ATOM 730 N N . PRO A 1 99 ? -11.695 -14.906 0.892 1 98.31 99 PRO A N 1
ATOM 731 C CA . PRO A 1 99 ? -11.727 -16.172 1.628 1 98.31 99 PRO A CA 1
ATOM 732 C C . PRO A 1 99 ? -11.633 -15.984 3.139 1 98.31 99 PRO A C 1
ATOM 734 O O . PRO A 1 99 ? -11.742 -16.953 3.896 1 98.31 99 PRO A O 1
ATOM 737 N N . PHE A 1 100 ? -11.461 -14.797 3.715 1 98.56 100 PHE A N 1
ATOM 738 C CA . PHE A 1 100 ? -11.406 -14.633 5.164 1 98.56 100 PHE A CA 1
ATOM 739 C C . PHE A 1 100 ? -12.805 -14.688 5.766 1 98.56 100 PHE A C 1
ATOM 741 O O . PHE A 1 100 ? -13.18 -13.828 6.566 1 98.56 100 PHE A O 1
ATOM 748 N N . GLN A 1 101 ? -13.617 -15.625 5.297 1 98.5 101 GLN A N 1
ATOM 749 C CA . GLN A 1 101 ? -14.953 -15.93 5.809 1 98.5 101 GLN A CA 1
ATOM 750 C C . GLN A 1 101 ? -15.289 -17.406 5.629 1 98.5 101 GLN A C 1
ATOM 752 O O . GLN A 1 101 ? -14.641 -18.094 4.84 1 98.5 101 GLN A O 1
ATOM 757 N N . GLU A 1 102 ? -16.281 -17.922 6.32 1 98.38 102 GLU A N 1
ATOM 758 C CA . GLU A 1 102 ? -16.578 -19.359 6.387 1 98.38 102 GLU A CA 1
ATOM 759 C C . GLU A 1 102 ? -16.828 -19.922 4.996 1 98.38 102 GLU A C 1
ATOM 761 O O . GLU A 1 102 ? -16.359 -21.016 4.676 1 98.38 102 GLU A O 1
ATOM 766 N N . THR A 1 103 ? -17.672 -19.219 4.242 1 98.5 103 THR A N 1
ATOM 767 C CA . THR A 1 103 ? -17.953 -19.594 2.859 1 98.5 103 THR A CA 1
ATOM 768 C C . THR A 1 103 ? -17.797 -18.391 1.934 1 98.5 103 THR A C 1
ATOM 770 O O . THR A 1 103 ? -18.047 -17.25 2.342 1 98.5 103 THR A O 1
ATOM 773 N N . TYR A 1 104 ? -17.359 -18.625 0.69 1 98.25 104 TYR A N 1
ATOM 774 C CA . TYR A 1 104 ? -17.234 -17.547 -0.285 1 98.25 104 TYR A CA 1
ATOM 775 C C . TYR A 1 104 ? -17.625 -18.031 -1.677 1 98.25 104 TYR A C 1
ATOM 777 O O . TYR A 1 104 ? -17.641 -19.234 -1.951 1 98.25 104 TYR A O 1
ATOM 785 N N . LEU A 1 105 ? -18.016 -17.078 -2.547 1 98.38 105 LEU A N 1
ATOM 786 C CA . LEU A 1 105 ? -18.422 -17.375 -3.916 1 98.38 105 LEU A CA 1
ATOM 787 C C . LEU A 1 105 ? -17.219 -17.328 -4.863 1 98.38 105 LEU A C 1
ATOM 789 O O . LEU A 1 105 ? -16.266 -16.578 -4.617 1 98.38 105 LEU A O 1
ATOM 793 N N . ALA A 1 106 ? -17.328 -18.141 -5.945 1 98.12 106 ALA A N 1
ATOM 794 C CA . ALA A 1 106 ? -16.359 -18.078 -7.039 1 98.12 106 ALA A CA 1
ATOM 795 C C . ALA A 1 106 ? -16.969 -18.594 -8.344 1 98.12 106 ALA A C 1
ATOM 797 O O . ALA A 1 106 ? -17.859 -19.438 -8.32 1 98.12 106 ALA A O 1
ATOM 798 N N . ARG A 1 107 ? -16.516 -18 -9.445 1 97.62 107 ARG A N 1
ATOM 799 C CA . ARG A 1 107 ? -16.859 -18.578 -10.75 1 97.62 107 ARG A CA 1
ATOM 800 C C . ARG A 1 107 ? -16.141 -19.906 -10.961 1 97.62 107 ARG A C 1
ATOM 802 O O . ARG A 1 107 ? -14.953 -20.031 -10.656 1 97.62 107 ARG A O 1
ATOM 809 N N . GLU A 1 108 ? -16.828 -20.859 -11.539 1 97.94 108 GLU A N 1
ATOM 810 C CA . GLU A 1 108 ? -16.281 -22.203 -11.633 1 97.94 108 GLU A CA 1
ATOM 811 C C . GLU A 1 108 ? -15.031 -22.219 -12.523 1 97.94 108 GLU A C 1
ATOM 813 O O . GLU A 1 108 ? -14.109 -23.016 -12.297 1 97.94 108 GLU A O 1
ATOM 818 N N . ASP A 1 109 ? -14.945 -21.281 -13.531 1 97.31 109 ASP A N 1
ATOM 819 C CA . ASP A 1 109 ? -13.844 -21.328 -14.492 1 97.31 109 ASP A CA 1
ATOM 820 C C . ASP A 1 109 ? -12.633 -20.562 -13.969 1 97.31 109 ASP A C 1
ATOM 822 O O . ASP A 1 109 ? -11.594 -20.5 -14.633 1 97.31 109 ASP A O 1
ATOM 826 N N . LEU A 1 110 ? -12.734 -20.031 -12.727 1 97.62 110 LEU A N 1
ATOM 827 C CA . LEU A 1 110 ? -11.617 -19.328 -12.117 1 97.62 110 LEU A CA 1
ATOM 828 C C . LEU A 1 110 ? -11.078 -20.094 -10.922 1 97.62 110 LEU A C 1
ATOM 830 O O . LEU A 1 110 ? -10.266 -19.562 -10.156 1 97.62 110 LEU A O 1
ATOM 834 N N . LEU A 1 111 ? -11.555 -21.344 -10.789 1 98.31 111 LEU A N 1
ATOM 835 C CA . LEU A 1 111 ? -11.086 -22.234 -9.734 1 98.31 111 LEU A CA 1
ATOM 836 C C . LEU A 1 111 ? -10.242 -23.375 -10.32 1 98.31 111 LEU A C 1
ATOM 838 O O . LEU A 1 111 ? -10.578 -23.922 -11.367 1 98.31 111 LEU A O 1
ATOM 842 N N . PHE A 1 112 ? -9.148 -23.672 -9.594 1 98.38 112 PHE A N 1
ATOM 843 C CA . PHE A 1 112 ? -8.438 -24.938 -9.82 1 98.38 112 PHE A CA 1
ATOM 844 C C . PHE A 1 112 ? -9.141 -26.078 -9.109 1 98.38 112 PHE A C 1
ATOM 846 O O . PHE A 1 112 ? -9.586 -25.938 -7.969 1 98.38 112 PHE A O 1
ATOM 853 N N . LYS A 1 113 ? -9.234 -27.188 -9.812 1 97.75 113 LYS A N 1
ATOM 854 C CA . LYS A 1 113 ? -9.617 -28.438 -9.141 1 97.75 113 LYS A CA 1
ATOM 855 C C . LYS A 1 113 ? -8.406 -29.125 -8.523 1 97.75 113 LYS A C 1
ATOM 857 O O . LYS A 1 113 ? -7.379 -29.297 -9.18 1 97.75 113 LYS A O 1
ATOM 862 N N . LYS A 1 114 ? -8.531 -29.391 -7.258 1 96.19 114 LYS A N 1
ATOM 863 C CA . LYS A 1 114 ? -7.398 -30 -6.57 1 96.19 114 LYS A CA 1
ATOM 864 C C . LYS A 1 114 ? -7.258 -31.469 -6.938 1 96.19 114 LYS A C 1
ATOM 866 O O . LYS A 1 114 ? -8.211 -32.25 -6.801 1 96.19 114 LYS A O 1
ATOM 871 N N . GLY A 1 115 ? -6.102 -31.875 -7.371 1 92.56 115 GLY A N 1
ATOM 872 C CA . GLY A 1 115 ? -5.797 -33.281 -7.574 1 92.56 115 GLY A CA 1
ATOM 873 C C . GLY A 1 115 ? -5.281 -33.969 -6.324 1 92.56 115 GLY A C 1
ATOM 874 O O . GLY A 1 115 ? -5.16 -33.344 -5.27 1 92.56 115 GLY A O 1
ATOM 875 N N . ASP A 1 116 ? -4.906 -35.25 -6.43 1 92.38 116 ASP A N 1
ATOM 876 C CA . ASP A 1 116 ? -4.512 -36.062 -5.277 1 92.38 116 ASP A CA 1
ATOM 877 C C . ASP A 1 116 ? -3.018 -35.906 -5 1 92.38 116 ASP A C 1
ATOM 879 O O . ASP A 1 116 ? -2.541 -36.312 -3.934 1 92.38 116 ASP A O 1
ATOM 883 N N . ASN A 1 117 ? -2.355 -35.281 -5.828 1 94.5 117 ASN A N 1
ATOM 884 C CA . ASN A 1 117 ? -0.9 -35.25 -5.715 1 94.5 117 ASN A CA 1
ATOM 885 C C . ASN A 1 117 ? -0.421 -34.094 -4.832 1 94.5 117 ASN A C 1
ATOM 887 O O . ASN A 1 117 ? 0.776 -33.969 -4.57 1 94.5 117 ASN A O 1
ATOM 891 N N . ILE A 1 118 ? -1.299 -33.219 -4.395 1 96.56 118 ILE A N 1
ATOM 892 C CA . ILE A 1 118 ? -0.9 -32.125 -3.504 1 96.56 118 ILE A CA 1
ATOM 893 C C . ILE A 1 118 ? -1.872 -32.062 -2.33 1 96.56 118 ILE A C 1
ATOM 895 O O . ILE A 1 118 ? -3.037 -32.438 -2.449 1 96.56 118 ILE A O 1
ATOM 899 N N . SER A 1 119 ? -1.368 -31.625 -1.177 1 97.62 119 SER A N 1
ATOM 900 C CA . SER A 1 119 ? -2.203 -31.422 0.004 1 97.62 119 SER A CA 1
ATOM 901 C C . SER A 1 119 ? -3.023 -30.141 -0.109 1 97.62 119 SER A C 1
ATOM 903 O O . SER A 1 119 ? -2.807 -29.344 -1.019 1 97.62 119 SER A O 1
ATOM 905 N N . LEU A 1 120 ? -3.998 -30.031 0.771 1 97.44 120 LEU A N 1
ATOM 906 C CA . LEU A 1 120 ? -4.785 -28.812 0.857 1 97.44 120 LEU A CA 1
ATOM 907 C C . LEU A 1 120 ? -3.893 -27.609 1.145 1 97.44 120 LEU A C 1
ATOM 909 O O . LEU A 1 120 ? -4.055 -26.547 0.533 1 97.44 120 LEU A O 1
ATOM 913 N N . GLU A 1 121 ? -2.916 -27.781 2.049 1 97.62 121 GLU A N 1
ATOM 914 C CA . GLU A 1 121 ? -1.98 -26.719 2.408 1 97.62 121 GLU A CA 1
ATOM 915 C C . GLU A 1 121 ? -1.089 -26.344 1.228 1 97.62 121 GLU A C 1
ATOM 917 O O . GLU A 1 121 ? -0.848 -25.156 0.975 1 97.62 121 GLU A O 1
ATOM 922 N N . ASP A 1 122 ? -0.664 -27.312 0.469 1 98.06 122 ASP A N 1
ATOM 923 C CA . ASP A 1 122 ? 0.103 -27.062 -0.75 1 98.06 122 ASP A CA 1
ATOM 924 C C . ASP A 1 122 ? -0.666 -26.156 -1.71 1 98.06 122 ASP A C 1
ATOM 926 O O . ASP A 1 122 ? -0.097 -25.219 -2.281 1 98.06 122 ASP A O 1
ATOM 930 N N . SER A 1 123 ? -1.925 -26.375 -1.821 1 98.12 123 SER A N 1
ATOM 931 C CA . SER A 1 123 ? -2.758 -25.672 -2.795 1 98.12 123 SER A CA 1
ATOM 932 C C . SER A 1 123 ? -2.85 -24.188 -2.479 1 98.12 123 SER A C 1
ATOM 934 O O . SER A 1 123 ? -2.979 -23.359 -3.385 1 98.12 123 SER A O 1
ATOM 936 N N . CYS A 1 124 ? -2.646 -23.781 -1.222 1 98.12 124 CYS A N 1
ATOM 937 C CA . CYS A 1 124 ? -2.762 -22.391 -0.776 1 98.12 124 CYS A CA 1
ATOM 938 C C . CYS A 1 124 ? -1.549 -21.578 -1.208 1 98.12 124 CYS A C 1
ATOM 940 O O . CYS A 1 124 ? -1.533 -20.359 -1.06 1 98.12 124 CYS A O 1
ATOM 942 N N . THR A 1 125 ? -0.549 -22.203 -1.842 1 97.88 125 THR A N 1
ATOM 943 C CA . THR A 1 125 ? 0.666 -21.5 -2.24 1 97.88 125 THR A CA 1
ATOM 944 C C . THR A 1 125 ? 0.616 -21.141 -3.719 1 97.88 125 THR A C 1
ATOM 946 O O . THR A 1 125 ? 1.529 -20.484 -4.23 1 97.88 125 THR A O 1
ATOM 949 N N . ILE A 1 126 ? -0.427 -21.438 -4.41 1 97.88 126 ILE A N 1
ATOM 950 C CA . ILE A 1 126 ? -0.37 -21.5 -5.867 1 97.88 126 ILE A CA 1
ATOM 951 C C . ILE A 1 126 ? -1.104 -20.297 -6.457 1 97.88 126 ILE A C 1
ATOM 953 O O . ILE A 1 126 ? -0.535 -19.531 -7.246 1 97.88 126 ILE A O 1
ATOM 957 N N . GLY A 1 127 ? -2.322 -19.922 -6.066 1 97.06 127 GLY A N 1
ATOM 958 C CA . GLY A 1 127 ? -3.266 -19.016 -6.688 1 97.06 127 GLY A CA 1
ATOM 959 C C . GLY A 1 127 ? -2.631 -17.703 -7.125 1 97.06 127 GLY A C 1
ATOM 960 O O . GLY A 1 127 ? -2.223 -17.562 -8.281 1 97.06 127 GLY A O 1
ATOM 961 N N . ALA A 1 128 ? -2.408 -16.812 -6.285 1 96.44 128 ALA A N 1
ATOM 962 C CA . ALA A 1 128 ? -1.976 -15.453 -6.582 1 96.44 128 ALA A CA 1
ATOM 963 C C . ALA A 1 128 ? -0.585 -15.445 -7.211 1 96.44 128 ALA A C 1
ATOM 965 O O . ALA A 1 128 ? -0.36 -14.781 -8.227 1 96.44 128 ALA A O 1
ATOM 966 N N . CYS A 1 129 ? 0.305 -16.219 -6.734 1 96.69 129 CYS A N 1
ATOM 967 C CA . CYS A 1 129 ? 1.7 -16.172 -7.156 1 96.69 129 CYS A CA 1
ATOM 968 C C . CYS A 1 129 ? 1.867 -16.75 -8.555 1 96.69 129 CYS A C 1
ATOM 970 O O . CYS A 1 129 ? 2.506 -16.125 -9.414 1 96.69 129 CYS A O 1
ATOM 972 N N . LEU A 1 130 ? 1.25 -17.891 -8.781 1 98.19 130 LEU A N 1
ATOM 973 C CA . LEU A 1 130 ? 1.36 -18.516 -10.094 1 98.19 130 LEU A CA 1
ATOM 974 C C . LEU A 1 130 ? 0.664 -17.672 -11.156 1 98.19 130 LEU A C 1
ATOM 976 O O . LEU A 1 130 ? 1.212 -17.469 -12.242 1 98.19 130 LEU A O 1
ATOM 980 N N . LEU A 1 131 ? -0.517 -17.172 -10.836 1 97.94 131 LEU A N 1
ATOM 981 C CA . LEU A 1 131 ? -1.279 -16.422 -11.828 1 97.94 131 LEU A CA 1
ATOM 982 C C . LEU A 1 131 ? -0.596 -15.102 -12.141 1 97.94 131 LEU A C 1
ATOM 984 O O . LEU A 1 131 ? -0.61 -14.648 -13.289 1 97.94 131 LEU A O 1
ATOM 988 N N . THR A 1 132 ? 0.027 -14.484 -11.188 1 96.75 132 THR A N 1
ATOM 989 C CA . THR A 1 132 ? 0.786 -13.258 -11.422 1 96.75 132 THR A CA 1
ATOM 990 C C . THR A 1 132 ? 1.965 -13.531 -12.352 1 96.75 132 THR A C 1
ATOM 992 O O . THR A 1 132 ? 2.18 -12.789 -13.32 1 96.75 132 THR A O 1
ATOM 995 N N . SER A 1 133 ? 2.693 -14.578 -12.102 1 98 133 SER A N 1
ATOM 996 C CA . SER A 1 133 ? 3.811 -14.953 -12.961 1 98 133 SER A CA 1
ATOM 997 C C . SER A 1 133 ? 3.336 -15.289 -14.375 1 98 133 SER A C 1
ATOM 999 O O . SER A 1 133 ? 3.994 -14.938 -15.359 1 98 133 SER A O 1
ATOM 1001 N N . THR A 1 134 ? 2.195 -15.93 -14.445 1 98.06 134 THR A N 1
ATOM 1002 C CA . THR A 1 134 ? 1.629 -16.312 -15.734 1 98.06 134 THR A CA 1
ATOM 1003 C C . THR A 1 134 ? 1.258 -15.086 -16.562 1 98.06 134 THR A C 1
ATOM 1005 O O . THR A 1 134 ? 1.543 -15.023 -17.75 1 98.06 134 THR A O 1
ATOM 1008 N N . LEU A 1 135 ? 0.683 -14.102 -15.938 1 97.19 135 LEU A N 1
ATOM 1009 C CA . LEU A 1 135 ? 0.362 -12.852 -16.625 1 97.19 135 LEU A CA 1
ATOM 1010 C C . LEU A 1 135 ? 1.619 -12.211 -17.203 1 97.19 135 LEU A C 1
ATOM 1012 O O . LEU A 1 135 ? 1.643 -11.812 -18.359 1 97.19 135 LEU A O 1
ATOM 1016 N N . CYS A 1 136 ? 2.666 -12.164 -16.453 1 97.88 136 CYS A N 1
ATOM 1017 C CA . CYS A 1 136 ? 3.906 -11.523 -16.875 1 97.88 136 CYS A CA 1
ATOM 1018 C C . CYS A 1 136 ? 4.539 -12.281 -18.031 1 97.88 136 CYS A C 1
ATOM 1020 O O . CYS A 1 136 ? 4.922 -11.68 -19.047 1 97.88 136 CYS A O 1
ATOM 1022 N N . LEU A 1 137 ? 4.539 -13.594 -17.969 1 98.31 137 LEU A N 1
ATOM 1023 C CA . LEU A 1 137 ? 5.352 -14.359 -18.906 1 98.31 137 LEU A CA 1
ATOM 1024 C C . LEU A 1 137 ? 4.547 -14.75 -20.141 1 98.31 137 LEU A C 1
ATOM 1026 O O . LEU A 1 137 ? 5.059 -14.703 -21.266 1 98.31 137 LEU A O 1
ATOM 1030 N N . LEU A 1 138 ? 3.277 -15.125 -19.984 1 97.38 138 LEU A N 1
ATOM 1031 C CA . LEU A 1 138 ? 2.486 -15.555 -21.125 1 97.38 138 LEU A CA 1
ATOM 1032 C C . LEU A 1 138 ? 1.871 -14.352 -21.844 1 97.38 138 LEU A C 1
ATOM 1034 O O . LEU A 1 138 ? 1.997 -14.219 -23.062 1 97.38 138 LEU A O 1
ATOM 1038 N N . SER A 1 139 ? 1.269 -13.414 -21.125 1 95.5 139 SER A N 1
ATOM 1039 C CA . SER A 1 139 ? 0.704 -12.227 -21.75 1 95.5 139 SER A CA 1
ATOM 1040 C C . SER A 1 139 ? 1.787 -11.195 -22.062 1 95.5 139 SER A C 1
ATOM 1042 O O . SER A 1 139 ? 1.807 -10.617 -23.156 1 95.5 139 SER A O 1
ATOM 1044 N N . GLY A 1 140 ? 2.719 -11.031 -21.219 1 96.81 140 GLY A N 1
ATOM 1045 C CA . GLY A 1 140 ? 3.676 -9.945 -21.328 1 96.81 140 GLY A CA 1
ATOM 1046 C C . GLY A 1 140 ? 4.855 -10.273 -22.219 1 96.81 140 GLY A C 1
ATOM 1047 O O . GLY A 1 140 ? 5.262 -9.453 -23.047 1 96.81 140 GLY A O 1
ATOM 1048 N N . ALA A 1 141 ? 5.398 -11.5 -22.031 1 97.56 141 ALA A N 1
ATOM 1049 C CA . ALA A 1 141 ? 6.625 -11.852 -22.75 1 97.56 141 ALA A CA 1
ATOM 1050 C C . ALA A 1 141 ? 6.344 -12.836 -23.875 1 97.56 141 ALA A C 1
ATOM 1052 O O . ALA A 1 141 ? 7.258 -13.242 -24.594 1 97.56 141 ALA A O 1
ATOM 1053 N N . GLY A 1 142 ? 5.129 -13.312 -24 1 96.31 142 GLY A N 1
ATOM 1054 C CA . GLY A 1 142 ? 4.727 -14.109 -25.156 1 96.31 142 GLY A CA 1
ATOM 1055 C C . GLY A 1 142 ? 5.176 -15.555 -25.062 1 96.31 142 GLY A C 1
ATOM 1056 O O . GLY A 1 142 ? 5.383 -16.219 -26.078 1 96.31 142 GLY A O 1
ATOM 1057 N N . LEU A 1 143 ? 5.402 -16.047 -23.891 1 96.69 143 LEU A N 1
ATOM 1058 C CA . LEU A 1 143 ? 5.719 -17.469 -23.75 1 96.69 143 LEU A CA 1
ATOM 1059 C C . LEU A 1 143 ? 4.492 -18.328 -24.047 1 96.69 143 LEU A C 1
ATOM 1061 O O . LEU A 1 143 ? 3.357 -17.875 -23.891 1 96.69 143 LEU A O 1
ATOM 1065 N N . GLU A 1 144 ? 4.78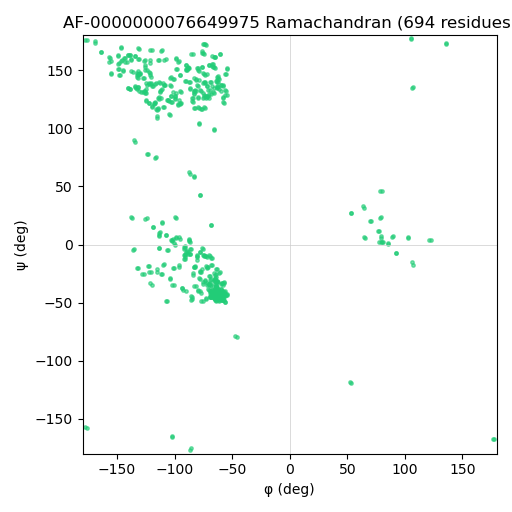5 -19.547 -24.469 1 93.31 144 GLU A N 1
ATOM 1066 C CA . GLU A 1 144 ? 3.721 -20.5 -24.75 1 93.31 144 GLU A CA 1
ATOM 1067 C C . GLU A 1 144 ? 3.852 -21.734 -23.875 1 93.31 144 GLU A C 1
ATOM 1069 O O . GLU A 1 144 ? 4.867 -22.438 -23.922 1 93.31 144 GLU A O 1
ATOM 1074 N N . LEU A 1 145 ? 2.852 -21.922 -23.125 1 93.88 145 LEU A N 1
ATOM 1075 C CA . LEU A 1 145 ? 2.795 -23.125 -22.297 1 93.88 145 LEU A CA 1
ATOM 1076 C C . LEU A 1 145 ? 2.453 -24.344 -23.141 1 93.88 145 LEU A C 1
ATOM 1078 O O . LEU A 1 145 ? 1.491 -24.328 -23.906 1 93.88 145 LEU A O 1
ATOM 1082 N N . PRO A 1 146 ? 3.25 -25.438 -23 1 91.56 146 PRO A N 1
ATOM 1083 C CA . PRO A 1 146 ? 2.924 -26.656 -23.766 1 91.56 146 PRO A CA 1
ATOM 1084 C C . PRO A 1 146 ? 1.573 -27.25 -23.375 1 91.56 146 PRO A C 1
ATOM 1086 O O . PRO A 1 146 ? 1.192 -27.203 -22.203 1 91.56 146 PRO A O 1
ATOM 1089 N N . ASN A 1 147 ? 0.906 -27.781 -24.359 1 85.31 147 ASN A N 1
ATOM 1090 C CA . ASN A 1 147 ? -0.43 -28.328 -24.156 1 85.31 147 ASN A CA 1
ATOM 1091 C C . ASN A 1 147 ? -0.374 -29.703 -23.5 1 85.31 147 ASN A C 1
ATOM 1093 O O . ASN A 1 147 ? -1.372 -30.188 -22.953 1 85.31 147 ASN A O 1
ATOM 1097 N N . ASP A 1 148 ? 0.724 -30.375 -23.625 1 78.25 148 ASP A N 1
ATOM 1098 C CA . ASP A 1 148 ? 0.852 -31.672 -22.984 1 78.25 148 ASP A CA 1
ATOM 1099 C C . ASP A 1 148 ? 1.545 -31.562 -21.641 1 78.25 148 ASP A C 1
ATOM 1101 O O . ASP A 1 148 ? 1.959 -30.469 -21.234 1 78.25 148 ASP A O 1
ATOM 1105 N N . ASP A 1 149 ? 1.386 -32.438 -20.781 1 71.25 149 ASP A N 1
ATOM 1106 C CA . ASP A 1 149 ? 1.866 -32.438 -19.406 1 71.25 149 ASP A CA 1
ATOM 1107 C C . ASP A 1 149 ? 3.389 -32.562 -19.359 1 71.25 149 ASP A C 1
ATOM 1109 O O . ASP A 1 149 ? 3.965 -32.781 -18.281 1 71.25 149 ASP A O 1
ATOM 1113 N N . ASN A 1 150 ? 4.008 -32.25 -20.656 1 81 150 ASN A N 1
ATOM 1114 C CA . ASN A 1 150 ? 5.465 -32.312 -20.703 1 81 150 ASN A CA 1
ATOM 1115 C C . ASN A 1 150 ? 6.102 -30.938 -20.797 1 81 150 ASN A C 1
ATOM 1117 O O . ASN A 1 150 ? 5.445 -29.969 -21.188 1 81 150 ASN A O 1
ATOM 1121 N N . LYS A 1 151 ? 7.418 -30.875 -20.422 1 82.31 151 LYS A N 1
ATOM 1122 C CA . LYS A 1 151 ? 8.211 -29.672 -20.672 1 82.31 151 LYS A CA 1
ATOM 1123 C C . LYS A 1 151 ? 8.547 -29.547 -22.156 1 82.31 151 LYS A C 1
ATOM 1125 O O . LYS A 1 151 ? 8.711 -30.547 -22.859 1 82.31 151 LYS A O 1
ATOM 1130 N N . ALA A 1 152 ? 8.57 -28.234 -22.531 1 84.75 152 ALA A N 1
ATOM 1131 C CA . ALA A 1 152 ? 9.031 -27.984 -23.906 1 84.75 152 ALA A CA 1
ATOM 1132 C C . ALA A 1 152 ? 10.492 -28.391 -24.078 1 84.75 152 ALA A C 1
ATOM 1134 O O . ALA A 1 152 ? 11.227 -28.516 -23.094 1 84.75 152 ALA A O 1
ATOM 1135 N N . GLN A 1 153 ? 10.844 -28.562 -25.297 1 86.62 153 GLN A N 1
ATOM 1136 C CA . GLN A 1 153 ? 12.242 -28.812 -25.609 1 86.62 153 GLN A CA 1
ATOM 1137 C C . GLN A 1 153 ? 13.117 -27.609 -25.203 1 86.62 153 GLN A C 1
ATOM 1139 O O . GLN A 1 153 ? 12.719 -26.469 -25.391 1 86.62 153 GLN A O 1
ATOM 1144 N N . GLU A 1 154 ? 14.234 -28.031 -24.797 1 88.56 154 GLU A N 1
ATOM 1145 C CA . GLU A 1 154 ? 15.156 -27 -24.328 1 88.56 154 GLU A CA 1
ATOM 1146 C C . GLU A 1 154 ? 15.609 -26.094 -25.469 1 88.56 154 GLU A C 1
ATOM 1148 O O . GLU A 1 154 ? 15.977 -26.578 -26.531 1 88.56 154 GLU A O 1
ATOM 1153 N N . ARG A 1 155 ? 15.492 -24.797 -25.141 1 90.62 155 ARG A N 1
ATOM 1154 C CA . ARG A 1 155 ? 15.992 -23.766 -26.047 1 90.62 155 ARG A CA 1
ATOM 1155 C C . ARG A 1 155 ? 17.312 -23.188 -25.547 1 90.62 155 ARG A C 1
ATOM 1157 O O . ARG A 1 155 ? 17.578 -23.172 -24.344 1 90.62 155 ARG A O 1
ATOM 1164 N N . ASP A 1 156 ? 18.172 -22.891 -26.531 1 91.25 156 ASP A N 1
ATOM 1165 C CA . ASP A 1 156 ? 19.391 -22.172 -26.156 1 91.25 156 ASP A CA 1
ATOM 1166 C C . ASP A 1 156 ? 19.125 -20.672 -26.062 1 91.25 156 ASP A C 1
ATOM 1168 O O . ASP A 1 156 ? 19.719 -19.875 -26.797 1 91.25 156 ASP A O 1
ATOM 1172 N N . GLU A 1 157 ? 18.219 -20.25 -25.25 1 96.62 157 GLU A N 1
ATOM 1173 C CA . GLU A 1 157 ? 17.797 -18.891 -24.984 1 96.62 157 GLU A CA 1
ATOM 1174 C C . GLU A 1 157 ? 17.516 -18.672 -23.5 1 96.62 157 GLU A C 1
ATOM 1176 O O . GLU A 1 157 ? 16.906 -19.531 -22.844 1 96.62 157 GLU A O 1
ATOM 1181 N N . TRP A 1 158 ? 18.016 -17.594 -23.016 1 98.25 158 TRP A N 1
ATOM 1182 C CA . TRP A 1 158 ? 17.859 -17.297 -21.594 1 98.25 158 TRP A CA 1
ATOM 1183 C C . TRP A 1 158 ? 16.656 -16.375 -21.359 1 98.25 158 TRP A C 1
ATOM 1185 O O . TRP A 1 158 ? 16.359 -15.523 -22.203 1 98.25 158 TRP A O 1
ATOM 1195 N N . ILE A 1 159 ? 15.977 -16.547 -20.25 1 98.56 159 ILE A N 1
ATOM 1196 C CA . ILE A 1 159 ? 15.125 -15.523 -19.641 1 98.56 159 ILE A CA 1
ATOM 1197 C C . ILE A 1 159 ? 15.719 -15.094 -18.297 1 98.56 159 ILE A C 1
ATOM 1199 O O . ILE A 1 159 ? 16.219 -15.93 -17.547 1 98.56 159 ILE A O 1
ATOM 1203 N N . VAL A 1 160 ? 15.688 -13.781 -17.984 1 98.88 160 VAL A N 1
ATOM 1204 C CA . VAL A 1 160 ? 16.234 -13.258 -16.75 1 98.88 160 VAL A CA 1
ATOM 1205 C C . VAL A 1 160 ? 15.102 -12.875 -15.797 1 98.88 160 VAL A C 1
ATOM 1207 O O . VAL A 1 160 ? 14.211 -12.109 -16.172 1 98.88 160 VAL A O 1
ATOM 1210 N N . VAL A 1 161 ? 15.125 -13.453 -14.57 1 98.81 161 VAL A N 1
ATOM 1211 C CA . VAL A 1 161 ? 14.109 -13.188 -13.562 1 98.81 161 VAL A CA 1
ATOM 1212 C C . VAL A 1 161 ? 14.75 -12.469 -12.367 1 98.81 161 VAL A C 1
ATOM 1214 O O . VAL A 1 161 ? 15.625 -13.023 -11.703 1 98.81 161 VAL A O 1
ATOM 1217 N N . LEU A 1 162 ? 14.32 -11.234 -12.102 1 97.88 162 LEU A N 1
ATOM 1218 C CA . LEU A 1 162 ? 14.758 -10.523 -10.906 1 97.88 162 LEU A CA 1
ATOM 1219 C C . LEU A 1 162 ? 13.867 -10.859 -9.711 1 97.88 162 LEU A C 1
ATOM 1221 O O . LEU A 1 162 ? 12.641 -10.906 -9.844 1 97.88 162 LEU A O 1
ATOM 1225 N N . GLY A 1 163 ? 14.516 -11.148 -8.555 1 94.81 163 GLY A N 1
ATOM 1226 C CA . GLY A 1 163 ? 13.766 -11.578 -7.383 1 94.81 163 GLY A CA 1
ATOM 1227 C C . GLY A 1 163 ? 13.383 -13.047 -7.426 1 94.81 163 GLY A C 1
ATOM 1228 O O . GLY A 1 163 ? 12.25 -13.406 -7.117 1 94.81 163 GLY A O 1
ATOM 1229 N N . GLY A 1 164 ? 14.273 -13.852 -7.758 1 96.5 164 GLY A N 1
ATOM 1230 C CA . GLY A 1 164 ? 13.992 -15.242 -8.047 1 96.5 164 GLY A CA 1
ATOM 1231 C C . GLY A 1 164 ? 13.672 -16.062 -6.809 1 96.5 164 GLY A C 1
ATOM 1232 O O . GLY A 1 164 ? 13.094 -17.141 -6.902 1 96.5 164 GLY A O 1
ATOM 1233 N N . SER A 1 165 ? 14.039 -15.578 -5.629 1 93.69 165 SER A N 1
ATOM 1234 C CA . SER A 1 165 ? 13.82 -16.359 -4.414 1 93.69 165 SER A CA 1
ATOM 1235 C C . SER A 1 165 ? 12.469 -16.031 -3.783 1 93.69 165 SER A C 1
ATOM 1237 O O . SER A 1 165 ? 12.031 -16.719 -2.85 1 93.69 165 SER A O 1
ATOM 1239 N N . GLY A 1 166 ? 11.789 -15.031 -4.277 1 92.56 166 GLY A N 1
ATOM 1240 C CA . GLY A 1 166 ? 10.461 -14.711 -3.793 1 92.56 166 GLY A CA 1
ATOM 1241 C C . GLY A 1 166 ? 9.398 -15.672 -4.297 1 92.56 166 GLY A C 1
ATOM 1242 O O . GLY A 1 166 ? 9.648 -16.469 -5.195 1 92.56 166 GLY A O 1
ATOM 1243 N N . ASN A 1 167 ? 8.164 -15.531 -3.775 1 94.81 167 ASN A N 1
ATOM 1244 C CA . ASN A 1 167 ? 7.098 -16.453 -4.141 1 94.81 167 ASN A CA 1
ATOM 1245 C C . ASN A 1 167 ? 6.738 -16.344 -5.621 1 94.81 167 ASN A C 1
ATOM 1247 O O . ASN A 1 167 ? 6.676 -17.344 -6.328 1 94.81 167 ASN A O 1
ATOM 1251 N N . VAL A 1 168 ? 6.559 -15.125 -6.102 1 96.25 168 VAL A N 1
ATOM 1252 C CA . VAL A 1 168 ? 6.242 -14.906 -7.512 1 96.25 168 VAL A CA 1
ATOM 1253 C C . VAL A 1 168 ? 7.438 -15.289 -8.375 1 96.25 168 VAL A C 1
ATOM 1255 O O . VAL A 1 168 ? 7.277 -15.914 -9.43 1 96.25 168 VAL A O 1
ATOM 1258 N N . GLY A 1 169 ? 8.648 -14.984 -7.926 1 97.44 169 GLY A N 1
ATOM 1259 C CA . GLY A 1 169 ? 9.859 -15.289 -8.656 1 97.44 169 GLY A CA 1
ATOM 1260 C C . GLY A 1 169 ? 10.094 -16.781 -8.828 1 97.44 169 GLY A C 1
ATOM 1261 O O . GLY A 1 169 ? 10.508 -17.234 -9.898 1 97.44 169 GLY A O 1
ATOM 1262 N N . GLN A 1 170 ? 9.828 -17.531 -7.844 1 98.19 170 GLN A N 1
ATOM 1263 C CA . GLN A 1 170 ? 9.977 -18.984 -7.918 1 98.19 170 GLN A CA 1
ATOM 1264 C C . GLN A 1 170 ? 9.07 -19.578 -8.992 1 98.19 170 GLN A C 1
ATOM 1266 O O . GLN A 1 170 ? 9.492 -20.438 -9.758 1 98.19 170 GLN A O 1
ATOM 1271 N N . PHE A 1 171 ? 7.844 -19.094 -9.078 1 98.44 171 PHE A N 1
ATOM 1272 C CA . PHE A 1 171 ? 6.941 -19.594 -10.109 1 98.44 171 PHE A CA 1
ATOM 1273 C C . PHE A 1 171 ? 7.383 -19.125 -11.484 1 98.44 171 PHE A C 1
ATOM 1275 O O . PHE A 1 171 ? 7.223 -19.844 -12.477 1 98.44 171 PHE A O 1
ATOM 1282 N N . ALA A 1 172 ? 7.926 -17.922 -11.539 1 98.75 172 ALA A N 1
ATOM 1283 C CA . ALA A 1 172 ? 8.453 -17.438 -12.812 1 98.75 172 ALA A CA 1
ATOM 1284 C C . ALA A 1 172 ? 9.57 -18.344 -13.328 1 98.75 172 ALA A C 1
ATOM 1286 O O . ALA A 1 172 ? 9.625 -18.656 -14.516 1 98.75 172 ALA A O 1
ATOM 1287 N N . ILE A 1 173 ? 10.43 -18.797 -12.43 1 98.75 173 ILE A N 1
ATOM 1288 C CA . ILE A 1 173 ? 11.508 -19.703 -12.781 1 98.75 173 ILE A CA 1
ATOM 1289 C C . ILE A 1 173 ? 10.93 -21.031 -13.297 1 98.75 173 ILE A C 1
ATOM 1291 O O . ILE A 1 173 ? 11.312 -21.5 -14.367 1 98.75 173 ILE A O 1
ATOM 1295 N N . GLN A 1 174 ? 9.969 -21.578 -12.625 1 98.44 174 GLN A N 1
ATOM 1296 C CA . GLN A 1 174 ? 9.367 -22.844 -13.016 1 98.44 174 GLN A CA 1
ATOM 1297 C C . GLN A 1 174 ? 8.695 -22.734 -14.383 1 98.44 174 GLN A C 1
ATOM 1299 O O . GLN A 1 174 ? 8.859 -23.625 -15.234 1 98.44 174 GLN A O 1
ATOM 1304 N N . LEU A 1 175 ? 7.938 -21.656 -14.594 1 98.25 175 LEU A N 1
ATOM 1305 C CA . LEU A 1 175 ? 7.246 -21.453 -15.867 1 98.25 175 LEU A CA 1
ATOM 1306 C C . LEU A 1 175 ? 8.242 -21.328 -17.016 1 98.25 175 LEU A C 1
ATOM 1308 O O . LEU A 1 175 ? 8.031 -21.891 -18.094 1 98.25 175 LEU A O 1
ATOM 1312 N N . GLY A 1 176 ? 9.32 -20.562 -16.797 1 98.12 176 GLY A N 1
ATOM 1313 C CA . GLY A 1 176 ? 10.367 -20.453 -17.797 1 98.12 176 GLY A CA 1
ATOM 1314 C C . GLY A 1 176 ? 10.922 -21.797 -18.219 1 98.12 176 GLY A C 1
ATOM 1315 O O . GLY A 1 176 ? 11.07 -22.078 -19.422 1 98.12 176 GLY A O 1
ATOM 1316 N N . LYS A 1 177 ? 11.148 -22.641 -17.234 1 97.19 177 LYS A N 1
ATOM 1317 C CA . LYS A 1 177 ? 11.68 -23.984 -17.484 1 97.19 177 LYS A CA 1
ATOM 1318 C C . LYS A 1 177 ? 10.68 -24.828 -18.266 1 97.19 177 LYS A C 1
ATOM 1320 O O . LYS A 1 177 ? 11.039 -25.516 -19.234 1 97.19 177 LYS A O 1
ATOM 1325 N N . VAL A 1 178 ? 9.453 -24.797 -17.859 1 96.81 178 VAL A N 1
ATOM 1326 C CA . VAL A 1 178 ? 8.406 -25.562 -18.516 1 96.81 178 VAL A CA 1
ATOM 1327 C C . VAL A 1 178 ? 8.305 -25.156 -19.984 1 96.81 178 VAL A C 1
ATOM 1329 O O . VAL A 1 178 ? 8.047 -26 -20.859 1 96.81 178 VAL A O 1
ATOM 1332 N N . CYS A 1 179 ? 8.578 -23.875 -20.281 1 96.88 179 CYS A N 1
ATOM 1333 C CA . CYS A 1 179 ? 8.469 -23.344 -21.641 1 96.88 179 CYS A CA 1
ATOM 1334 C C . CYS A 1 179 ? 9.758 -23.562 -22.422 1 96.88 179 CYS A C 1
ATOM 1336 O O . CYS A 1 179 ? 9.867 -23.156 -23.578 1 96.88 179 CYS A O 1
ATOM 1338 N N . GLY A 1 180 ? 10.844 -24.125 -21.766 1 96.44 180 GLY A N 1
ATOM 1339 C CA . GLY A 1 180 ? 12.023 -24.578 -22.484 1 96.44 180 GLY A CA 1
ATOM 1340 C C . GLY A 1 180 ? 13.195 -23.625 -22.375 1 96.44 180 GLY A C 1
ATOM 1341 O O . GLY A 1 180 ? 14.25 -23.859 -22.953 1 96.44 180 GLY A O 1
ATOM 1342 N N . TYR A 1 181 ? 13.078 -22.609 -21.594 1 97.69 181 TYR A N 1
ATOM 1343 C CA . TYR A 1 181 ? 14.133 -21.609 -21.484 1 97.69 181 TYR A CA 1
ATOM 1344 C C . TYR A 1 181 ? 15.141 -21.984 -20.406 1 97.69 181 TYR A C 1
ATOM 1346 O O . TYR A 1 181 ? 14.797 -22.672 -19.453 1 97.69 181 TYR A O 1
ATOM 1354 N N . LYS A 1 182 ? 16.406 -21.531 -20.609 1 98.06 182 LYS A N 1
ATOM 1355 C CA . LYS A 1 182 ? 17.297 -21.391 -19.469 1 98.06 182 LYS A CA 1
ATOM 1356 C C . LYS A 1 182 ? 16.922 -20.156 -18.641 1 98.06 182 LYS A C 1
ATOM 1358 O O . LYS A 1 182 ? 16.625 -19.094 -19.188 1 98.06 182 LYS A O 1
ATOM 1363 N N . VAL A 1 183 ? 16.969 -20.328 -17.25 1 98.62 183 VAL A N 1
ATOM 1364 C CA . VAL A 1 183 ? 16.531 -19.203 -16.438 1 98.62 183 VAL A CA 1
ATOM 1365 C C . VAL A 1 183 ? 17.703 -18.703 -15.586 1 98.62 183 VAL A C 1
ATOM 1367 O O . VAL A 1 183 ? 18.344 -19.484 -14.875 1 98.62 183 VAL A O 1
ATOM 1370 N N . LEU A 1 184 ? 18.078 -17.406 -15.719 1 98.88 184 LEU A N 1
ATOM 1371 C CA . LEU A 1 184 ? 19 -16.688 -14.844 1 98.88 184 LEU A CA 1
ATOM 1372 C C . LEU A 1 184 ? 18.234 -15.883 -13.805 1 98.88 184 LEU A C 1
ATOM 1374 O O . LEU A 1 184 ? 17.422 -15.023 -14.156 1 98.88 184 LEU A O 1
ATOM 1378 N N . ALA A 1 185 ? 18.484 -16.172 -12.492 1 98.75 185 ALA A N 1
ATOM 1379 C CA . ALA A 1 185 ? 17.672 -15.539 -11.445 1 98.75 185 ALA A CA 1
ATOM 1380 C C . ALA A 1 185 ? 18.547 -14.703 -10.516 1 98.75 185 ALA A C 1
ATOM 1382 O O . ALA A 1 185 ? 19.656 -15.125 -10.141 1 98.75 185 ALA A O 1
ATOM 1383 N N . SER A 1 186 ? 18.078 -13.492 -10.172 1 97.75 186 SER A N 1
ATOM 1384 C CA . SER A 1 186 ? 18.75 -12.711 -9.133 1 97.75 186 SER A CA 1
ATOM 1385 C C . SER A 1 186 ? 18.234 -13.078 -7.746 1 97.75 186 SER A C 1
ATOM 1387 O O . SER A 1 186 ? 17.047 -13.336 -7.57 1 97.75 186 SER A O 1
ATOM 1389 N N . CYS A 1 187 ? 19.156 -13.156 -6.77 1 94.19 187 CYS A N 1
ATOM 1390 C CA . CYS A 1 187 ? 18.828 -13.352 -5.363 1 94.19 187 CYS A CA 1
ATOM 1391 C C . CYS A 1 187 ? 20.016 -13.008 -4.477 1 94.19 187 CYS A C 1
ATOM 1393 O O . CYS A 1 187 ? 21.125 -12.797 -4.973 1 94.19 187 CYS A O 1
ATOM 1395 N N . SER A 1 188 ? 19.766 -12.867 -3.23 1 88.12 188 SER A N 1
ATOM 1396 C CA . SER A 1 188 ? 20.875 -12.75 -2.301 1 88.12 188 SER A CA 1
ATOM 1397 C C . SER A 1 188 ? 21.672 -14.047 -2.221 1 88.12 188 SER A C 1
ATOM 1399 O O . SER A 1 188 ? 21.141 -15.125 -2.449 1 88.12 188 SER A O 1
ATOM 1401 N N . PRO A 1 189 ? 22.938 -13.93 -1.898 1 90.62 189 PRO A N 1
ATOM 1402 C CA . PRO A 1 189 ? 23.766 -15.133 -1.838 1 90.62 189 PRO A CA 1
ATOM 1403 C C . PRO A 1 189 ? 23.219 -16.188 -0.875 1 90.62 189 PRO A C 1
ATOM 1405 O O . PRO A 1 189 ? 23.266 -17.375 -1.163 1 90.62 189 PRO A O 1
ATOM 1408 N N . SER A 1 190 ? 22.594 -15.773 0.173 1 89.06 190 SER A N 1
ATOM 1409 C CA . SER A 1 190 ? 22.078 -16.688 1.191 1 89.06 190 SER A CA 1
ATOM 1410 C C . SER A 1 190 ? 20.844 -17.422 0.707 1 89.06 190 SER A C 1
ATOM 1412 O O . SER A 1 190 ? 20.406 -18.391 1.319 1 89.06 190 SER A O 1
ATOM 1414 N N . LYS A 1 191 ? 20.234 -17.031 -0.492 1 91.81 191 LYS A N 1
ATOM 1415 C CA . LYS A 1 191 ? 18.969 -17.609 -0.959 1 91.81 191 LYS A CA 1
ATOM 1416 C C . LYS A 1 191 ? 19.156 -18.312 -2.303 1 91.81 191 LYS A C 1
ATOM 1418 O O . LYS A 1 191 ? 18.172 -18.641 -2.973 1 91.81 191 LYS A O 1
ATOM 1423 N N . GLN A 1 192 ? 20.375 -18.547 -2.648 1 95.94 192 GLN A N 1
ATOM 1424 C CA . GLN A 1 192 ? 20.703 -19.172 -3.928 1 95.94 192 GLN A CA 1
ATOM 1425 C C . GLN A 1 192 ? 20.062 -20.562 -4.035 1 95.94 192 GLN A C 1
ATOM 1427 O O . GLN A 1 192 ? 19.562 -20.938 -5.098 1 95.94 192 GLN A O 1
ATOM 1432 N N . SER A 1 193 ? 20.031 -21.281 -2.963 1 96.25 193 SER A N 1
ATOM 1433 C CA . SER A 1 193 ? 19.516 -22.641 -2.973 1 96.25 193 SER A CA 1
ATOM 1434 C C . SER A 1 193 ? 18.031 -22.672 -3.311 1 96.25 193 SER A C 1
ATOM 1436 O O . SER A 1 193 ? 17.547 -23.594 -3.975 1 96.25 193 SER A O 1
ATOM 1438 N N . ILE A 1 194 ? 17.297 -21.672 -2.961 1 95.94 194 ILE A N 1
ATOM 1439 C CA . ILE A 1 194 ? 15.875 -21.578 -3.229 1 95.94 194 ILE A CA 1
ATOM 1440 C C . ILE A 1 194 ? 15.641 -21.406 -4.727 1 95.94 194 ILE A C 1
ATOM 1442 O O . ILE A 1 194 ? 14.812 -22.094 -5.32 1 95.94 194 ILE A O 1
ATOM 1446 N N . ALA A 1 195 ? 16.391 -20.547 -5.371 1 97.25 195 ALA A N 1
ATOM 1447 C CA . ALA A 1 195 ? 16.25 -20.297 -6.801 1 97.25 195 ALA A CA 1
ATOM 1448 C C . ALA A 1 195 ? 16.625 -21.531 -7.613 1 97.25 195 ALA A C 1
ATOM 1450 O O . ALA A 1 195 ? 15.93 -21.906 -8.562 1 97.25 195 ALA A O 1
ATOM 1451 N N . VAL A 1 196 ? 17.672 -22.188 -7.184 1 97.56 196 VAL A N 1
ATOM 1452 C CA . VAL A 1 196 ? 18.156 -23.359 -7.898 1 97.56 196 VAL A CA 1
ATOM 1453 C C . VAL A 1 196 ? 17.156 -24.5 -7.766 1 97.56 196 VAL A C 1
ATOM 1455 O O . VAL A 1 196 ? 16.844 -25.172 -8.742 1 97.56 196 VAL A O 1
ATOM 1458 N N . ARG A 1 197 ? 16.594 -24.672 -6.609 1 96.81 197 ARG A N 1
ATOM 1459 C CA . ARG A 1 197 ? 15.594 -25.719 -6.391 1 96.81 197 ARG A CA 1
ATOM 1460 C C . ARG A 1 197 ? 14.344 -25.453 -7.227 1 96.81 197 ARG A C 1
ATOM 1462 O O . ARG A 1 197 ? 13.641 -26.391 -7.605 1 96.81 197 ARG A O 1
ATOM 1469 N N . SER A 1 198 ? 14.125 -24.203 -7.52 1 97.38 198 SER A N 1
ATOM 1470 C CA . SER A 1 198 ? 12.969 -23.828 -8.336 1 97.38 198 SER A CA 1
ATOM 1471 C C . SER A 1 198 ? 13.258 -24.047 -9.82 1 97.38 198 SER A C 1
ATOM 1473 O O . SER A 1 198 ? 12.359 -23.906 -10.656 1 97.38 198 SER A O 1
ATOM 1475 N N . GLY A 1 199 ? 14.531 -24.266 -10.234 1 97.5 199 GLY A N 1
ATOM 1476 C CA . GLY A 1 199 ? 14.844 -24.625 -11.609 1 97.5 199 GLY A CA 1
ATOM 1477 C C . GLY A 1 199 ? 15.805 -23.672 -12.281 1 97.5 199 GLY A C 1
ATOM 1478 O O . GLY A 1 199 ? 16.141 -23.828 -13.453 1 97.5 199 GLY A O 1
ATOM 1479 N N . ALA A 1 200 ? 16.312 -22.703 -11.562 1 98.44 200 ALA A N 1
ATOM 1480 C CA . ALA A 1 200 ? 17.234 -21.734 -12.164 1 98.44 200 ALA A CA 1
ATOM 1481 C C . ALA A 1 200 ? 18.516 -22.422 -12.641 1 98.44 200 ALA A C 1
ATOM 1483 O O . ALA A 1 200 ? 19.078 -23.25 -11.922 1 98.44 200 ALA A O 1
ATOM 1484 N N . SER A 1 201 ? 18.953 -22.094 -13.828 1 98.12 201 SER A N 1
ATOM 1485 C CA . SER A 1 201 ? 20.188 -22.625 -14.383 1 98.12 201 SER A CA 1
ATOM 1486 C C . SER A 1 201 ? 21.406 -21.922 -13.805 1 98.12 201 SER A C 1
ATOM 1488 O O . SER A 1 201 ? 22.484 -22.5 -13.719 1 98.12 201 SER A O 1
ATOM 1490 N N . ALA A 1 202 ? 21.266 -20.672 -13.43 1 98.31 202 ALA A N 1
ATOM 1491 C CA . ALA A 1 202 ? 22.297 -19.844 -12.812 1 98.31 202 ALA A CA 1
ATOM 1492 C C . ALA A 1 202 ? 21.672 -18.719 -11.992 1 98.31 202 ALA A C 1
ATOM 1494 O O . ALA A 1 202 ? 20.484 -18.422 -12.133 1 98.31 202 ALA A O 1
ATOM 1495 N N . THR A 1 203 ? 22.531 -18.172 -11.055 1 98.56 203 THR A N 1
ATOM 1496 C CA . THR A 1 203 ? 22.078 -17.047 -10.242 1 98.56 203 THR A CA 1
ATOM 1497 C C . THR A 1 203 ? 23.125 -15.922 -10.258 1 98.56 203 THR A C 1
ATOM 1499 O O . THR A 1 203 ? 24.266 -16.141 -10.664 1 98.56 203 THR A O 1
ATOM 1502 N N . PHE A 1 204 ? 22.703 -14.695 -9.922 1 97.94 204 PHE A N 1
ATOM 1503 C CA . PHE A 1 204 ? 23.609 -13.578 -9.672 1 97.94 204 PHE A CA 1
ATOM 1504 C C . PHE A 1 204 ? 23.125 -12.742 -8.492 1 97.94 204 PHE A C 1
ATOM 1506 O O . PHE A 1 204 ? 21.984 -12.875 -8.055 1 97.94 204 PHE A O 1
ATOM 1513 N N . ASP A 1 205 ? 24.062 -11.945 -7.996 1 95.25 205 ASP A N 1
ATOM 1514 C CA . ASP A 1 205 ? 23.844 -11.258 -6.723 1 95.25 205 ASP A CA 1
ATOM 1515 C C . ASP A 1 205 ? 23.016 -9.992 -6.918 1 95.25 205 ASP A C 1
ATOM 1517 O O . ASP A 1 205 ? 23.484 -9.031 -7.535 1 95.25 205 ASP A O 1
ATOM 1521 N N . SER A 1 206 ? 21.844 -9.984 -6.293 1 90.75 206 SER A N 1
ATOM 1522 C CA . SER A 1 206 ? 20.922 -8.859 -6.438 1 90.75 206 SER A CA 1
ATOM 1523 C C . SER A 1 206 ? 21.391 -7.66 -5.621 1 90.75 206 SER A C 1
ATOM 1525 O O . SER A 1 206 ? 20.875 -6.551 -5.801 1 90.75 206 SER A O 1
ATOM 1527 N N . ARG A 1 207 ? 22.422 -7.766 -4.746 1 84.06 207 ARG A N 1
ATOM 1528 C CA . ARG A 1 207 ? 22.844 -6.719 -3.824 1 84.06 207 ARG A CA 1
ATOM 1529 C C . ARG A 1 207 ? 23.922 -5.844 -4.457 1 84.06 207 ARG A C 1
ATOM 1531 O O . ARG A 1 207 ? 24.281 -4.797 -3.912 1 84.06 207 ARG A O 1
ATOM 1538 N N . GLU A 1 208 ? 24.406 -6.277 -5.59 1 88.75 208 GLU A N 1
ATOM 1539 C CA . GLU A 1 208 ? 25.453 -5.531 -6.277 1 88.75 208 GLU A CA 1
ATOM 1540 C C . GLU A 1 208 ? 24.875 -4.293 -6.969 1 88.75 208 GLU A C 1
ATOM 1542 O O . GLU A 1 208 ? 23.672 -4.184 -7.156 1 88.75 208 GLU A O 1
ATOM 1547 N N . MET A 1 209 ? 25.812 -3.402 -7.344 1 87.69 209 MET A N 1
ATOM 1548 C CA . MET A 1 209 ? 25.422 -2.205 -8.086 1 87.69 209 MET A CA 1
ATOM 1549 C C . MET A 1 209 ? 24.922 -2.568 -9.477 1 87.69 209 MET A C 1
ATOM 1551 O O . MET A 1 209 ? 25.234 -3.646 -9.992 1 87.69 209 MET A O 1
ATOM 1555 N N . ILE A 1 210 ? 24.188 -1.607 -10.094 1 93 210 ILE A N 1
ATOM 1556 C CA . ILE A 1 210 ? 23.516 -1.836 -11.367 1 93 210 ILE A CA 1
ATOM 1557 C C . ILE A 1 210 ? 24.531 -2.279 -12.422 1 93 210 ILE A C 1
ATOM 1559 O O . ILE A 1 210 ? 24.312 -3.275 -13.109 1 93 210 ILE A O 1
ATOM 1563 N N . ASP A 1 211 ? 25.688 -1.595 -12.438 1 96.25 211 ASP A N 1
ATOM 1564 C CA . ASP A 1 211 ? 26.688 -1.907 -13.445 1 96.25 211 ASP A CA 1
ATOM 1565 C C . ASP A 1 211 ? 27.234 -3.318 -13.258 1 96.25 211 ASP A C 1
ATOM 1567 O O . ASP A 1 211 ? 27.484 -4.035 -14.234 1 96.25 211 ASP A O 1
ATOM 1571 N N . ALA A 1 212 ? 27.391 -3.699 -12.023 1 96.88 212 ALA A N 1
ATOM 1572 C CA . ALA A 1 212 ? 27.922 -5.027 -11.719 1 96.88 212 ALA A CA 1
ATOM 1573 C C . ALA A 1 212 ? 26.906 -6.113 -12.062 1 96.88 212 ALA A C 1
ATOM 1575 O O . ALA A 1 212 ? 27.266 -7.172 -12.578 1 96.88 212 ALA A O 1
ATOM 1576 N N . GLN A 1 213 ? 25.672 -5.867 -11.828 1 97.69 213 GLN A N 1
ATOM 1577 C CA . GLN A 1 213 ? 24.609 -6.816 -12.18 1 97.69 213 GLN A CA 1
ATOM 1578 C C . GLN A 1 213 ? 24.531 -7.012 -13.688 1 97.69 213 GLN A C 1
ATOM 1580 O O . GLN A 1 213 ? 24.469 -8.141 -14.172 1 97.69 213 GLN A O 1
ATOM 1585 N N . VAL A 1 214 ? 24.562 -5.914 -14.414 1 98.56 214 VAL A N 1
ATOM 1586 C CA . VAL A 1 214 ? 24.453 -5.957 -15.867 1 98.56 214 VAL A CA 1
ATOM 1587 C C . VAL A 1 214 ? 25.641 -6.707 -16.453 1 98.56 214 VAL A C 1
ATOM 1589 O O . VAL A 1 214 ? 25.5 -7.508 -17.375 1 98.56 214 VAL A O 1
ATOM 1592 N N . ALA A 1 215 ? 26.797 -6.488 -15.898 1 98.5 215 ALA A N 1
ATOM 1593 C CA . ALA A 1 215 ? 28 -7.176 -16.344 1 98.5 215 ALA A CA 1
ATOM 1594 C C . ALA A 1 215 ? 27.891 -8.68 -16.141 1 98.5 215 ALA A C 1
ATOM 1596 O O . ALA A 1 215 ? 28.281 -9.469 -17 1 98.5 215 ALA A O 1
ATOM 1597 N N . GLU A 1 216 ? 27.375 -9.094 -15.023 1 98.5 216 GLU A N 1
ATOM 1598 C CA . GLU A 1 216 ? 27.203 -10.508 -14.727 1 98.5 216 GLU A CA 1
ATOM 1599 C C . GLU A 1 216 ? 26.188 -11.156 -15.664 1 98.5 216 GLU A C 1
ATOM 1601 O O . GLU A 1 216 ? 26.375 -12.281 -16.125 1 98.5 216 GLU A O 1
ATOM 1606 N N . ILE A 1 217 ? 25.062 -10.461 -15.953 1 98.81 217 ILE A N 1
ATOM 1607 C CA . ILE A 1 217 ? 24.047 -10.953 -16.875 1 98.81 217 ILE A CA 1
ATOM 1608 C C . ILE A 1 217 ? 24.688 -11.211 -18.25 1 98.81 217 ILE A C 1
ATOM 1610 O O . ILE A 1 217 ? 24.484 -12.273 -18.844 1 98.81 217 ILE A O 1
ATOM 1614 N N . LYS A 1 218 ? 25.453 -10.289 -18.688 1 98.75 218 LYS A N 1
ATOM 1615 C CA . LYS A 1 218 ? 26.109 -10.406 -19.984 1 98.75 218 LYS A CA 1
ATOM 1616 C C . LYS A 1 218 ? 27.078 -11.594 -20 1 98.75 218 LYS A C 1
ATOM 1618 O O . LYS A 1 218 ? 27.062 -12.391 -20.938 1 98.75 218 LYS A O 1
ATOM 1623 N N . LYS A 1 219 ? 27.844 -11.703 -19.016 1 98.56 219 LYS A N 1
ATOM 1624 C CA . LYS A 1 219 ? 28.844 -12.758 -18.922 1 98.56 219 LYS A CA 1
ATOM 1625 C C . LYS A 1 219 ? 28.203 -14.141 -18.969 1 98.56 219 LYS A C 1
ATOM 1627 O O . LYS A 1 219 ? 28.641 -15.008 -19.719 1 98.56 219 LYS A O 1
ATOM 1632 N N . ILE A 1 220 ? 27.141 -14.336 -18.281 1 98.5 220 ILE A N 1
ATOM 1633 C CA . ILE A 1 220 ? 26.531 -15.656 -18.109 1 98.5 220 ILE A CA 1
ATOM 1634 C C . ILE A 1 220 ? 25.719 -16.016 -19.359 1 98.5 220 ILE A C 1
ATOM 1636 O O . ILE A 1 220 ? 25.766 -17.156 -19.812 1 98.5 220 ILE A O 1
ATOM 1640 N N . THR A 1 221 ? 25 -15.055 -19.953 1 98.5 221 THR A N 1
ATOM 1641 C CA . THR A 1 221 ? 24.094 -15.344 -21.047 1 98.5 221 THR A CA 1
ATOM 1642 C C . THR A 1 221 ? 24.781 -15.188 -22.391 1 98.5 221 THR A C 1
ATOM 1644 O O . THR A 1 221 ? 24.25 -15.609 -23.422 1 98.5 221 THR A O 1
ATOM 1647 N N . ASP A 1 222 ? 25.953 -14.594 -22.375 1 98.06 222 ASP A N 1
ATOM 1648 C CA . ASP A 1 222 ? 26.656 -14.227 -23.609 1 98.06 222 ASP A CA 1
ATOM 1649 C C . ASP A 1 222 ? 25.75 -13.391 -24.516 1 98.06 222 ASP A C 1
ATOM 1651 O O . ASP A 1 222 ? 25.766 -13.562 -25.734 1 98.06 222 ASP A O 1
ATOM 1655 N N . GLY A 1 223 ? 24.812 -12.695 -23.875 1 98.31 223 GLY A N 1
ATOM 1656 C CA . GLY A 1 223 ? 23.922 -11.789 -24.578 1 98.31 223 GLY A CA 1
ATOM 1657 C C . GLY A 1 223 ? 22.703 -12.484 -25.172 1 98.31 223 GLY A C 1
ATOM 1658 O O . GLY A 1 223 ? 21.844 -11.836 -25.766 1 98.31 223 GLY A O 1
ATOM 1659 N N . ASN A 1 224 ? 22.578 -13.758 -24.969 1 98.25 224 ASN A N 1
ATOM 1660 C CA . ASN A 1 224 ? 21.516 -14.531 -25.594 1 98.25 224 ASN A CA 1
ATOM 1661 C C . ASN A 1 224 ? 20.25 -14.508 -24.75 1 98.25 224 ASN A C 1
ATOM 1663 O O . ASN A 1 224 ? 19.75 -15.562 -24.344 1 98.25 224 ASN A O 1
ATOM 1667 N N . PHE A 1 225 ? 19.641 -13.312 -24.531 1 98.5 225 PHE A N 1
ATOM 1668 C CA . PHE A 1 225 ? 18.375 -13.102 -23.844 1 98.5 225 PHE A CA 1
ATOM 1669 C C . PHE A 1 225 ? 17.641 -11.891 -24.406 1 98.5 225 PHE A C 1
ATOM 1671 O O . PHE A 1 225 ? 18.281 -10.945 -24.891 1 98.5 225 PHE A O 1
ATOM 1678 N N . GLY A 1 226 ? 16.328 -11.969 -24.422 1 98.44 226 GLY A N 1
ATOM 1679 C CA . GLY A 1 226 ? 15.5 -10.852 -24.859 1 98.44 226 GLY A CA 1
ATOM 1680 C C . GLY A 1 226 ? 14.305 -10.594 -23.953 1 98.44 226 GLY A C 1
ATOM 1681 O O . GLY A 1 226 ? 13.594 -9.602 -24.125 1 98.44 226 GLY A O 1
ATOM 1682 N N . LYS A 1 227 ? 14.102 -11.43 -22.953 1 98.62 227 LYS A N 1
ATOM 1683 C CA . LYS A 1 227 ? 12.953 -11.359 -22.062 1 98.62 227 LYS A CA 1
ATOM 1684 C C . LYS A 1 227 ? 13.398 -11.266 -20.609 1 98.62 227 LYS A C 1
ATOM 1686 O O . LYS A 1 227 ? 14.188 -12.094 -20.141 1 98.62 227 LYS A O 1
ATOM 1691 N N . MET A 1 228 ? 12.938 -10.203 -19.906 1 98.81 228 MET A N 1
ATOM 1692 C CA . MET A 1 228 ? 13.203 -10.039 -18.469 1 98.81 228 MET A CA 1
ATOM 1693 C C . MET A 1 228 ? 11.906 -9.828 -17.703 1 98.81 228 MET A C 1
ATOM 1695 O O . MET A 1 228 ? 10.992 -9.172 -18.188 1 98.81 228 MET A O 1
ATOM 1699 N N . MET A 1 229 ? 11.844 -10.406 -16.453 1 98.75 229 MET A N 1
ATOM 1700 C CA . MET A 1 229 ? 10.734 -10.203 -15.523 1 98.75 229 MET A CA 1
ATOM 1701 C C . MET A 1 229 ? 11.227 -9.711 -14.172 1 98.75 229 MET A C 1
ATOM 1703 O O . MET A 1 229 ? 12.18 -10.266 -13.617 1 98.75 229 MET A O 1
ATOM 1707 N N . ASP A 1 230 ? 10.57 -8.672 -13.68 1 97.06 230 ASP A N 1
ATOM 1708 C CA . ASP A 1 230 ? 10.867 -8.172 -12.344 1 97.06 230 ASP A CA 1
ATOM 1709 C C . ASP A 1 230 ? 9.781 -8.586 -11.352 1 97.06 230 ASP A C 1
ATOM 1711 O O . ASP A 1 230 ? 8.672 -8.055 -11.383 1 97.06 230 ASP A O 1
ATOM 1715 N N . ALA A 1 231 ? 10.156 -9.484 -10.406 1 94.62 231 ALA A N 1
ATOM 1716 C CA . ALA A 1 231 ? 9.266 -9.906 -9.328 1 94.62 231 ALA A CA 1
ATOM 1717 C C . ALA A 1 231 ? 9.609 -9.203 -8.023 1 94.62 231 ALA A C 1
ATOM 1719 O O . ALA A 1 231 ? 8.992 -9.461 -6.988 1 94.62 231 ALA A O 1
ATOM 1720 N N . SER A 1 232 ? 10.562 -8.258 -8.016 1 87.94 232 SER A N 1
ATOM 1721 C CA . SER A 1 232 ? 11.062 -7.609 -6.805 1 87.94 232 SER A CA 1
ATOM 1722 C C . SER A 1 232 ? 10.453 -6.223 -6.629 1 87.94 232 SER A C 1
ATOM 1724 O O . SER A 1 232 ? 10.516 -5.637 -5.547 1 87.94 232 SER A O 1
ATOM 1726 N N . THR A 1 233 ? 9.945 -5.609 -7.609 1 83.94 233 THR A N 1
ATOM 1727 C CA . THR A 1 233 ? 9.32 -4.293 -7.672 1 83.94 233 THR A CA 1
ATOM 1728 C C . THR A 1 233 ? 10.375 -3.193 -7.711 1 83.94 233 THR A C 1
ATOM 1730 O O . THR A 1 233 ? 10.047 -2.008 -7.734 1 83.94 233 THR A O 1
ATOM 1733 N N . TYR A 1 234 ? 11.703 -3.494 -7.828 1 80.75 234 TYR A N 1
ATOM 1734 C CA . TYR A 1 234 ? 12.727 -2.455 -7.863 1 80.7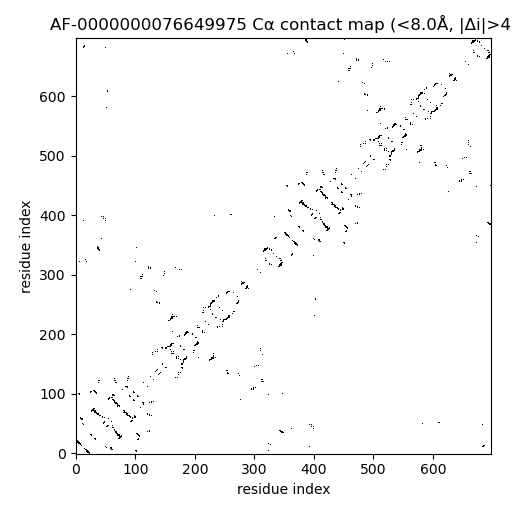5 234 TYR A CA 1
ATOM 1735 C C . TYR A 1 234 ? 13.781 -2.764 -8.922 1 80.75 234 TYR A C 1
ATOM 1737 O O . TYR A 1 234 ? 14.906 -2.279 -8.844 1 80.75 234 TYR A O 1
ATOM 1745 N N . GLY A 1 235 ? 13.453 -3.521 -9.898 1 90.56 235 GLY A N 1
ATOM 1746 C CA . GLY A 1 235 ? 14.422 -3.984 -10.883 1 90.56 235 GLY A CA 1
ATOM 1747 C C . GLY A 1 235 ? 14.398 -3.176 -12.164 1 90.56 235 GLY A C 1
ATOM 1748 O O . GLY A 1 235 ? 15.164 -3.451 -13.086 1 90.56 235 GLY A O 1
ATOM 1749 N N . TYR A 1 236 ? 13.648 -2.084 -12.273 1 91.88 236 TYR A N 1
ATOM 1750 C CA . TYR A 1 236 ? 13.391 -1.376 -13.523 1 91.88 236 TYR A CA 1
ATOM 1751 C C . TYR A 1 236 ? 14.695 -0.896 -14.156 1 91.88 236 TYR A C 1
ATOM 1753 O O . TYR A 1 236 ? 14.953 -1.162 -15.328 1 91.88 236 TYR A O 1
ATOM 1761 N N . LYS A 1 237 ? 15.578 -0.278 -13.43 1 91.19 237 LYS A N 1
ATOM 1762 C CA . LYS A 1 237 ? 16.812 0.301 -13.961 1 91.19 237 LYS A CA 1
ATOM 1763 C C . LYS A 1 237 ? 17.75 -0.786 -14.461 1 91.19 237 LYS A C 1
ATOM 1765 O O . LYS A 1 237 ? 18.391 -0.63 -15.508 1 91.19 237 LYS A O 1
ATOM 1770 N N . VAL A 1 238 ? 17.828 -1.863 -13.727 1 96.12 238 VAL A N 1
ATOM 1771 C CA . VAL A 1 238 ? 18.656 -2.99 -14.141 1 96.12 238 VAL A CA 1
ATOM 1772 C C . VAL A 1 238 ? 18.125 -3.564 -15.453 1 96.12 238 VAL A C 1
ATOM 1774 O O . VAL A 1 238 ? 18.906 -3.84 -16.375 1 96.12 238 VAL A O 1
ATOM 1777 N N . MET A 1 239 ? 16.812 -3.713 -15.578 1 98.25 239 MET A N 1
ATOM 1778 C CA . MET A 1 239 ? 16.219 -4.316 -16.766 1 98.25 239 MET A CA 1
ATOM 1779 C C . MET A 1 239 ? 16.469 -3.465 -18 1 98.25 239 MET A C 1
ATOM 1781 O O . MET A 1 239 ? 16.922 -3.973 -19.031 1 98.25 239 MET A O 1
ATOM 1785 N N . VAL A 1 240 ? 16.234 -2.16 -17.891 1 97.69 240 VAL A N 1
ATOM 1786 C CA . VAL A 1 240 ? 16.406 -1.267 -19.031 1 97.69 240 VAL A CA 1
ATOM 1787 C C . VAL A 1 240 ? 17.859 -1.271 -19.484 1 97.69 240 VAL A C 1
ATOM 1789 O O . VAL A 1 240 ? 18.141 -1.458 -20.672 1 97.69 240 VAL A O 1
ATOM 1792 N N . LYS A 1 241 ? 18.75 -1.13 -18.547 1 97.94 241 LYS A N 1
ATOM 1793 C CA . LYS A 1 241 ? 20.156 -1.088 -18.891 1 97.94 241 LYS A CA 1
ATOM 1794 C C . LYS A 1 241 ? 20.625 -2.406 -19.5 1 97.94 241 LYS A C 1
ATOM 1796 O O . LYS A 1 241 ? 21.359 -2.414 -20.5 1 97.94 241 LYS A O 1
ATOM 1801 N N . ALA A 1 242 ? 20.203 -3.518 -18.984 1 98.75 242 ALA A N 1
ATOM 1802 C CA . ALA A 1 242 ? 20.609 -4.832 -19.484 1 98.75 242 ALA A CA 1
ATOM 1803 C C . ALA A 1 242 ? 20.078 -5.062 -20.906 1 98.75 242 ALA A C 1
ATOM 1805 O O . ALA A 1 242 ? 20.828 -5.516 -21.781 1 98.75 242 ALA A O 1
ATOM 1806 N N . LEU A 1 243 ? 18.828 -4.77 -21.172 1 98.75 243 LEU A N 1
ATOM 1807 C CA . LEU A 1 243 ? 18.219 -4.988 -22.469 1 98.75 243 LEU A CA 1
ATOM 1808 C C . LEU A 1 243 ? 18.844 -4.082 -23.531 1 98.75 243 LEU A C 1
ATOM 1810 O O . LEU A 1 243 ? 19 -4.477 -24.688 1 98.75 243 LEU A O 1
ATOM 1814 N N . GLU A 1 244 ? 19.297 -2.91 -23.125 1 98.06 244 GLU A N 1
ATOM 1815 C CA . GLU A 1 244 ? 19.859 -1.945 -24.062 1 98.06 244 GLU A CA 1
ATOM 1816 C C . GLU A 1 244 ? 21.328 -2.258 -24.359 1 98.06 244 GLU A C 1
ATOM 1818 O O . GLU A 1 244 ? 21.781 -2.102 -25.484 1 98.06 244 GLU A O 1
ATOM 1823 N N . THR A 1 245 ? 22.078 -2.738 -23.359 1 98.06 245 THR A N 1
ATOM 1824 C CA . THR A 1 245 ? 23.531 -2.719 -23.516 1 98.06 245 THR A CA 1
ATOM 1825 C C . THR A 1 245 ? 24.094 -4.137 -23.547 1 98.06 245 THR A C 1
ATOM 1827 O O . THR A 1 245 ? 25.188 -4.367 -24.062 1 98.06 245 THR A O 1
ATOM 1830 N N . ALA A 1 246 ? 23.344 -5.09 -23.016 1 98.5 246 ALA A N 1
ATOM 1831 C CA . ALA A 1 246 ? 23.906 -6.43 -22.859 1 98.5 246 ALA A CA 1
ATOM 1832 C C . ALA A 1 246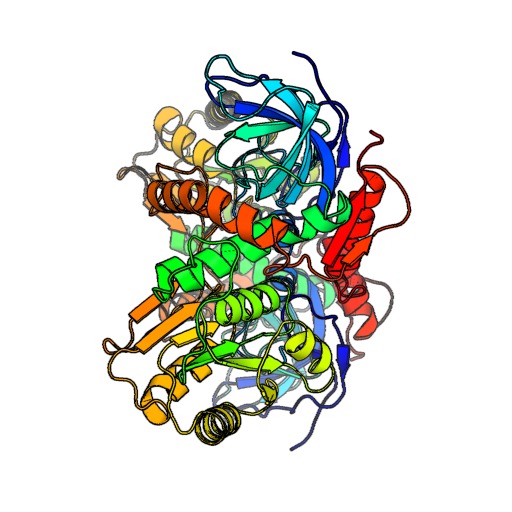 ? 23.219 -7.426 -23.781 1 98.5 246 ALA A C 1
ATOM 1834 O O . ALA A 1 246 ? 23.828 -8.422 -24.203 1 98.5 246 ALA A O 1
ATOM 1835 N N . SER A 1 247 ? 21.984 -7.215 -24.203 1 98.69 247 SER A N 1
ATOM 1836 C CA . SER A 1 247 ? 21.219 -8.164 -24.984 1 98.69 247 SER A CA 1
ATOM 1837 C C . SER A 1 247 ? 21.562 -8.062 -26.469 1 98.69 247 SER A C 1
ATOM 1839 O O . SER A 1 247 ? 21.719 -6.957 -27 1 98.69 247 SER A O 1
ATOM 1841 N N . ASN A 1 248 ? 21.578 -9.273 -27.156 1 98.12 248 ASN A N 1
ATOM 1842 C CA . ASN A 1 248 ? 21.766 -9.336 -28.609 1 98.12 248 ASN A CA 1
ATOM 1843 C C . ASN A 1 248 ? 20.438 -9.594 -29.328 1 98.12 248 ASN A C 1
ATOM 1845 O O . ASN A 1 248 ? 20.406 -9.719 -30.547 1 98.12 248 ASN A O 1
ATOM 1849 N N . ALA A 1 249 ? 19.344 -9.648 -28.625 1 97.88 249 ALA A N 1
ATOM 1850 C CA . ALA A 1 249 ? 18.062 -10.008 -29.203 1 97.88 249 ALA A CA 1
ATOM 1851 C C . ALA A 1 249 ? 17.5 -8.852 -30.031 1 97.88 249 ALA A C 1
ATOM 1853 O O . ALA A 1 249 ? 17.688 -7.684 -29.688 1 97.88 249 ALA A O 1
ATOM 1854 N N . LYS A 1 250 ? 16.797 -9.219 -31.047 1 96.5 250 LYS A N 1
ATOM 1855 C CA . LYS A 1 250 ? 16.109 -8.219 -31.859 1 96.5 250 LYS A CA 1
ATOM 1856 C C . LYS A 1 250 ? 14.844 -7.715 -31.156 1 96.5 250 LYS A C 1
ATOM 1858 O O . LYS A 1 250 ? 14.594 -6.508 -31.109 1 96.5 250 LYS A O 1
ATOM 1863 N N . GLU A 1 251 ? 14.062 -8.656 -30.688 1 97.38 251 GLU A N 1
ATOM 1864 C CA . GLU A 1 251 ? 12.875 -8.312 -29.906 1 97.38 251 GLU A CA 1
ATOM 1865 C C . GLU A 1 251 ? 13.164 -8.344 -28.422 1 97.38 251 GLU A C 1
ATOM 1867 O O . GLU A 1 251 ? 13.734 -9.32 -27.906 1 97.38 251 GLU A O 1
ATOM 1872 N N . LYS A 1 252 ? 12.773 -7.281 -27.672 1 98.5 252 LYS A N 1
ATOM 1873 C CA . LYS A 1 252 ? 13.078 -7.141 -26.25 1 98.5 252 LYS A CA 1
ATOM 1874 C C . LYS A 1 252 ? 11.812 -6.887 -25.438 1 98.5 252 LYS A C 1
ATOM 1876 O O . LYS A 1 252 ? 10.977 -6.07 -25.828 1 98.5 252 LYS A O 1
ATOM 1881 N N . TYR A 1 253 ? 11.656 -7.633 -24.344 1 98.69 253 TYR A N 1
ATOM 1882 C CA . TYR A 1 253 ? 10.469 -7.559 -23.484 1 98.69 253 TYR A CA 1
ATOM 1883 C C . TYR A 1 253 ? 10.852 -7.289 -22.047 1 98.69 253 TYR A C 1
ATOM 1885 O O . TYR A 1 253 ? 11.742 -7.945 -21.5 1 98.69 253 TYR A O 1
ATOM 1893 N N . LEU A 1 254 ? 10.234 -6.32 -21.422 1 98.5 254 LEU A N 1
ATOM 1894 C CA . LEU A 1 254 ? 10.297 -5.98 -20.016 1 98.5 254 LEU A CA 1
ATOM 1895 C C . LEU A 1 254 ? 8.938 -6.176 -19.344 1 98.5 254 LEU A C 1
ATOM 1897 O O . LEU A 1 254 ? 7.965 -5.52 -19.719 1 98.5 254 LEU A O 1
ATOM 1901 N N . THR A 1 255 ? 8.859 -7.141 -18.359 1 98.25 255 THR A N 1
ATOM 1902 C CA . THR A 1 255 ? 7.621 -7.367 -17.609 1 98.25 255 THR A CA 1
ATOM 1903 C C . THR A 1 255 ? 7.844 -7.156 -16.109 1 98.25 255 THR A C 1
ATOM 1905 O O . THR A 1 255 ? 8.938 -7.41 -15.602 1 98.25 255 THR A O 1
ATOM 1908 N N . SER A 1 256 ? 6.84 -6.613 -15.422 1 96.62 256 SER A N 1
ATOM 1909 C CA . SER A 1 256 ? 7.039 -6.293 -14.016 1 96.62 256 SER A CA 1
ATOM 1910 C C . SER A 1 256 ? 5.742 -6.438 -13.227 1 96.62 256 SER A C 1
ATOM 1912 O O . SER A 1 256 ? 4.652 -6.262 -13.773 1 96.62 256 SER A O 1
ATOM 1914 N N . VAL A 1 257 ? 5.91 -6.762 -11.914 1 92.88 257 VAL A N 1
ATOM 1915 C CA . VAL A 1 257 ? 4.77 -6.781 -11 1 92.88 257 VAL A CA 1
ATOM 1916 C C . VAL A 1 257 ? 4.539 -5.383 -10.43 1 92.88 257 VAL A C 1
ATOM 1918 O O . VAL A 1 257 ? 3.533 -5.137 -9.766 1 92.88 257 VAL A O 1
ATOM 1921 N N . ASP A 1 258 ? 5.457 -4.43 -10.695 1 87.38 258 ASP A N 1
ATOM 1922 C CA . ASP A 1 258 ? 5.309 -3.025 -10.312 1 87.38 258 ASP A CA 1
ATOM 1923 C C . ASP A 1 258 ? 4.383 -2.291 -11.281 1 87.38 258 ASP A C 1
ATOM 1925 O O . ASP A 1 258 ? 4.809 -1.865 -12.359 1 87.38 258 ASP A O 1
ATOM 1929 N N . SER A 1 259 ? 3.15 -2.057 -10.812 1 81.62 259 SER A N 1
ATOM 1930 C CA . SER A 1 259 ? 2.186 -1.411 -11.695 1 81.62 259 SER A CA 1
ATOM 1931 C C . SER A 1 259 ? 1.87 0.007 -11.227 1 81.62 259 SER A C 1
ATOM 1933 O O . SER A 1 259 ? 0.893 0.61 -11.68 1 81.62 259 SER A O 1
ATOM 1935 N N . TRP A 1 260 ? 2.738 0.59 -10.398 1 75.44 260 TRP A N 1
ATOM 1936 C CA . TRP A 1 260 ? 2.373 1.87 -9.805 1 75.44 260 TRP A CA 1
ATOM 1937 C C . TRP A 1 260 ? 3.471 2.906 -10.023 1 75.44 260 TRP A C 1
ATOM 1939 O O . TRP A 1 260 ? 3.207 4.109 -10.016 1 75.44 260 TRP A O 1
ATOM 1949 N N . SER A 1 261 ? 4.684 2.473 -10.195 1 75.94 261 SER A N 1
ATOM 1950 C CA . SER A 1 261 ? 5.793 3.406 -10.359 1 75.94 261 SER A CA 1
ATOM 1951 C C . SER A 1 261 ? 5.797 4.016 -11.758 1 75.94 261 SER A C 1
ATOM 1953 O O . SER A 1 261 ? 5.328 3.393 -12.711 1 75.94 261 SER A O 1
ATOM 1955 N N . PRO A 1 262 ? 6.34 5.219 -11.844 1 74.38 262 PRO A N 1
ATOM 1956 C CA . PRO A 1 262 ? 6.477 5.793 -13.188 1 74.38 262 PRO A CA 1
ATOM 1957 C C . PRO A 1 262 ? 7.641 5.188 -13.969 1 74.38 262 PRO A C 1
ATOM 1959 O O . PRO A 1 262 ? 8.773 5.184 -13.492 1 74.38 262 PRO A O 1
ATOM 1962 N N . PHE A 1 263 ? 7.316 4.535 -15.062 1 82.38 263 PHE A N 1
ATOM 1963 C CA . PHE A 1 263 ? 8.336 3.994 -15.953 1 82.38 263 PHE A CA 1
ATOM 1964 C C . PHE A 1 263 ? 8.477 4.863 -17.203 1 82.38 263 PHE A C 1
ATOM 1966 O O . PHE A 1 263 ? 7.484 5.391 -17.703 1 82.38 263 PHE A O 1
ATOM 1973 N N . SER A 1 264 ? 9.664 5.152 -17.672 1 88.19 264 SER A N 1
ATOM 1974 C CA . SER A 1 264 ? 9.977 5.734 -18.969 1 88.19 264 SER A CA 1
ATOM 1975 C C . SER A 1 264 ? 10.805 4.777 -19.828 1 88.19 264 SER A C 1
ATOM 1977 O O . SER A 1 264 ? 11.992 5.004 -20.047 1 88.19 264 SER A O 1
ATOM 1979 N N . THR A 1 265 ? 10.086 3.77 -20.328 1 95.25 265 THR A N 1
ATOM 1980 C CA . THR A 1 265 ? 10.75 2.682 -21.047 1 95.25 265 THR A CA 1
ATOM 1981 C C . THR A 1 265 ? 11.031 3.072 -22.484 1 95.25 265 THR A C 1
ATOM 1983 O O . THR A 1 265 ? 10.148 3.578 -23.188 1 95.25 265 THR A O 1
ATOM 1986 N N . PRO A 1 266 ? 12.227 2.859 -22.984 1 96.31 266 PRO A N 1
ATOM 1987 C CA . PRO A 1 266 ? 12.539 3.129 -24.391 1 96.31 266 PRO A CA 1
ATOM 1988 C C . PRO A 1 266 ? 11.609 2.398 -25.359 1 96.31 266 PRO A C 1
ATOM 1990 O O . PRO A 1 266 ? 11.211 1.263 -25.094 1 96.31 266 PRO A O 1
ATOM 1993 N N . SER A 1 267 ? 11.312 3.002 -26.516 1 95.56 267 SER A N 1
ATOM 1994 C CA . SER A 1 267 ? 10.352 2.48 -27.484 1 95.56 267 SER A CA 1
ATOM 1995 C C . SER A 1 267 ? 10.82 1.152 -28.062 1 95.56 267 SER A C 1
ATOM 1997 O O . SER A 1 267 ? 10.016 0.384 -28.609 1 95.56 267 SER A O 1
ATOM 1999 N N . SER A 1 268 ? 12.109 0.861 -27.984 1 96.94 268 SER A N 1
ATOM 2000 C CA . SER A 1 268 ? 12.672 -0.365 -28.547 1 96.94 268 SER A CA 1
ATOM 2001 C C . SER A 1 268 ? 12.383 -1.561 -27.641 1 96.94 268 SER A C 1
ATOM 2003 O O . SER A 1 268 ? 12.688 -2.701 -28 1 96.94 268 SER A O 1
ATOM 2005 N N . ILE A 1 269 ? 11.812 -1.31 -26.484 1 98.31 269 ILE A N 1
ATOM 2006 C CA . ILE A 1 269 ? 11.523 -2.354 -25.5 1 98.31 269 ILE A CA 1
ATOM 2007 C C . ILE A 1 269 ? 10.016 -2.443 -25.266 1 98.31 269 ILE A C 1
ATOM 2009 O O . ILE A 1 269 ? 9.375 -1.449 -24.922 1 98.31 269 ILE A O 1
ATOM 2013 N N . SER A 1 270 ? 9.414 -3.621 -25.5 1 98.25 270 SER A N 1
ATOM 2014 C CA . SER A 1 270 ? 8.016 -3.844 -25.172 1 98.25 270 SER A CA 1
ATOM 2015 C C . SER A 1 270 ? 7.812 -3.973 -23.672 1 98.25 270 SER A C 1
ATOM 2017 O O . SER A 1 270 ? 8.461 -4.797 -23.016 1 98.25 270 SER A O 1
ATOM 2019 N N . GLU A 1 271 ? 6.914 -3.191 -23.094 1 97.75 271 GLU A N 1
ATOM 2020 C CA . GLU A 1 271 ? 6.652 -3.15 -21.656 1 97.75 271 GLU A CA 1
ATOM 2021 C C . GLU A 1 271 ? 5.305 -3.777 -21.328 1 97.75 271 GLU A C 1
ATOM 2023 O O . GLU A 1 271 ? 4.316 -3.553 -22.031 1 97.75 271 GLU A O 1
ATOM 2028 N N . PHE A 1 272 ? 5.273 -4.582 -20.266 1 96.69 272 PHE A N 1
ATOM 2029 C CA . PHE A 1 272 ? 4.031 -5.094 -19.688 1 96.69 272 PHE A CA 1
ATOM 2030 C C . PHE A 1 272 ? 4.078 -5.059 -18.172 1 96.69 272 PHE A C 1
ATOM 2032 O O . PHE A 1 272 ? 5.043 -5.527 -17.562 1 96.69 272 PHE A O 1
ATOM 2039 N N . ARG A 1 273 ? 3.094 -4.609 -17.578 1 94.19 273 ARG A N 1
ATOM 2040 C CA . ARG A 1 273 ? 2.963 -4.562 -16.125 1 94.19 273 ARG A CA 1
ATOM 2041 C C . ARG A 1 273 ? 1.724 -5.32 -15.664 1 94.19 273 ARG A C 1
ATOM 2043 O O . ARG A 1 273 ? 0.601 -4.965 -16.031 1 94.19 273 ARG A O 1
ATOM 2050 N N . ALA A 1 274 ? 1.933 -6.324 -14.812 1 92.38 274 ALA A N 1
ATOM 2051 C CA . ALA A 1 274 ? 0.846 -7.188 -14.352 1 92.38 274 ALA A CA 1
ATOM 2052 C C . ALA A 1 274 ? 0.015 -6.496 -13.273 1 92.38 274 ALA A C 1
ATOM 2054 O O . ALA A 1 274 ? 0.564 -5.906 -12.336 1 92.38 274 ALA A O 1
ATOM 2055 N N . ASP A 1 275 ? -1.32 -6.562 -13.438 1 87.56 275 ASP A N 1
ATOM 2056 C CA . ASP A 1 275 ? -2.232 -6.07 -12.414 1 87.56 275 ASP A CA 1
ATOM 2057 C C . ASP A 1 275 ? -3.371 -7.059 -12.172 1 87.56 275 ASP A C 1
ATOM 2059 O O . ASP A 1 275 ? -4.434 -6.949 -12.781 1 87.56 275 ASP A O 1
ATOM 2063 N N . LEU A 1 276 ? -3.162 -7.957 -11.273 1 87.5 276 LEU A N 1
ATOM 2064 C CA . LEU A 1 276 ? -4.141 -8.977 -10.914 1 87.5 276 LEU A CA 1
ATOM 2065 C C . LEU A 1 276 ? -5.32 -8.359 -10.164 1 87.5 276 LEU A C 1
ATOM 2067 O O . LEU A 1 276 ? -6.371 -8.984 -10.031 1 87.5 276 LEU A O 1
ATOM 2071 N N . GLY A 1 277 ? -5.195 -7.129 -9.82 1 84 277 GLY A N 1
ATOM 2072 C CA . GLY A 1 277 ? -6.25 -6.426 -9.109 1 84 277 GLY A CA 1
ATOM 2073 C C . GLY A 1 277 ? -7.484 -6.188 -9.953 1 84 277 GLY A C 1
ATOM 2074 O O . GLY A 1 277 ? -8.562 -5.895 -9.422 1 84 277 GLY A O 1
ATOM 2075 N N . HIS A 1 278 ? -7.375 -6.418 -11.25 1 81.81 278 HIS A N 1
ATOM 2076 C CA . HIS A 1 278 ? -8.484 -6.172 -12.164 1 81.81 278 HIS A CA 1
ATOM 2077 C C . HIS A 1 278 ? -9.281 -7.449 -12.422 1 81.81 278 HIS A C 1
ATOM 2079 O O . HIS A 1 278 ? -10.211 -7.453 -13.227 1 81.81 278 HIS A O 1
ATOM 2085 N N . LEU A 1 279 ? -8.93 -8.484 -11.742 1 89.5 279 LEU A N 1
ATOM 2086 C CA . LEU A 1 279 ? -9.648 -9.742 -11.883 1 89.5 279 LEU A CA 1
ATOM 2087 C C . LEU A 1 279 ? -11.125 -9.562 -11.555 1 89.5 279 LEU A C 1
ATOM 2089 O O . LEU A 1 279 ? -11.469 -8.992 -10.516 1 89.5 279 LEU A O 1
ATOM 2093 N N . CYS A 1 280 ? -12.047 -9.992 -12.492 1 89.31 280 CYS A N 1
ATOM 2094 C CA . CYS A 1 280 ? -13.5 -9.961 -12.367 1 89.31 280 CYS A CA 1
ATOM 2095 C C . CYS A 1 280 ? -14.008 -8.531 -12.258 1 89.31 280 CYS A C 1
ATOM 2097 O O . CYS A 1 280 ? -14.945 -8.258 -11.508 1 89.31 280 CYS A O 1
ATOM 2099 N N . ARG A 1 281 ? -13.297 -7.621 -12.938 1 85.94 281 ARG A N 1
ATOM 2100 C CA . ARG A 1 281 ? -13.727 -6.23 -13.047 1 85.94 281 ARG A CA 1
ATOM 2101 C C . ARG A 1 281 ? -13.844 -5.805 -14.5 1 85.94 281 ARG A C 1
ATOM 2103 O O . ARG A 1 281 ? -13.047 -5.012 -14.992 1 85.94 281 ARG A O 1
ATOM 2110 N N . PRO A 1 282 ? -14.906 -6.219 -15.094 1 82.44 282 PRO A N 1
ATOM 2111 C CA . PRO A 1 282 ? -15.023 -6.047 -16.547 1 82.44 282 PRO A CA 1
ATOM 2112 C C . PRO A 1 282 ? -15.141 -4.582 -16.953 1 82.44 282 PRO A C 1
ATOM 2114 O O . PRO A 1 282 ? -14.867 -4.234 -18.109 1 82.44 282 PRO A O 1
ATOM 2117 N N . ASN A 1 283 ? -15.484 -3.729 -15.992 1 79.5 283 ASN A N 1
ATOM 2118 C CA . ASN A 1 283 ? -15.672 -2.32 -16.328 1 79.5 283 ASN A CA 1
ATOM 2119 C C . ASN A 1 283 ? -14.375 -1.529 -16.172 1 79.5 283 ASN A C 1
ATOM 2121 O O . ASN A 1 283 ? -14.328 -0.334 -16.469 1 79.5 283 ASN A O 1
ATOM 2125 N N . GLU A 1 284 ? -13.375 -2.178 -15.734 1 79.06 284 GLU A N 1
ATOM 2126 C CA . GLU A 1 284 ? -12.07 -1.539 -15.602 1 79.06 284 GLU A CA 1
ATOM 2127 C C . GLU A 1 284 ? -11.172 -1.87 -16.797 1 79.06 284 GLU A C 1
ATOM 2129 O O . GLU A 1 284 ? -11.422 -2.842 -17.516 1 79.06 284 GLU A O 1
ATOM 2134 N N . THR A 1 285 ? -10.164 -0.954 -16.906 1 75.88 285 THR A N 1
ATOM 2135 C CA . THR A 1 285 ? -9.211 -1.173 -18 1 75.88 285 THR A CA 1
ATOM 2136 C C . THR A 1 285 ? -8.578 -2.555 -17.875 1 75.88 285 THR A C 1
ATOM 2138 O O . THR A 1 285 ? -8.133 -2.955 -16.797 1 75.88 285 THR A O 1
ATOM 2141 N N . ASP A 1 286 ? -8.688 -3.395 -18.812 1 82.06 286 ASP A N 1
ATOM 2142 C CA . ASP A 1 286 ? -8.039 -4.688 -19.016 1 82.06 286 ASP A CA 1
ATOM 2143 C C . ASP A 1 286 ? -8.711 -5.773 -18.172 1 82.06 286 ASP A C 1
ATOM 2145 O O . ASP A 1 286 ? -8.305 -6.934 -18.203 1 82.06 286 ASP A O 1
ATOM 2149 N N . GLY A 1 287 ? -9.773 -5.422 -17.438 1 89.38 287 GLY A N 1
ATOM 2150 C CA . GLY A 1 287 ? -10.422 -6.367 -16.531 1 89.38 287 GLY A CA 1
ATOM 2151 C C . GLY A 1 287 ? -11.016 -7.559 -17.25 1 89.38 287 GLY A C 1
ATOM 2152 O O . GLY A 1 287 ? -10.836 -8.703 -16.828 1 89.38 287 GLY A O 1
ATOM 2153 N N . ALA A 1 288 ? -11.688 -7.246 -18.344 1 90.75 288 ALA A N 1
ATOM 2154 C CA . ALA A 1 288 ? -12.312 -8.312 -19.109 1 90.75 288 ALA A CA 1
ATOM 2155 C C . ALA A 1 288 ? -11.266 -9.242 -19.719 1 90.75 288 ALA A C 1
ATOM 2157 O O . ALA A 1 288 ? -11.398 -10.469 -19.656 1 90.75 288 ALA A O 1
ATOM 2158 N N . GLN A 1 289 ? -10.25 -8.695 -20.219 1 92.88 289 GLN A N 1
ATOM 2159 C CA . GLN A 1 289 ? -9.195 -9.469 -20.875 1 92.88 289 GLN A CA 1
ATOM 2160 C C . GLN A 1 289 ? -8.422 -10.312 -19.859 1 92.88 289 GLN A C 1
ATOM 2162 O O . GLN A 1 289 ? -8.141 -11.484 -20.109 1 92.88 289 GLN A O 1
ATOM 2167 N N . ILE A 1 290 ? -8.07 -9.758 -18.766 1 93.88 290 ILE A N 1
ATOM 2168 C CA . ILE A 1 290 ? -7.336 -10.461 -17.719 1 93.88 290 ILE A CA 1
ATOM 2169 C C . ILE A 1 290 ? -8.148 -11.656 -17.234 1 93.88 290 ILE A C 1
ATOM 2171 O O . ILE A 1 290 ? -7.625 -12.758 -17.109 1 93.88 290 ILE A O 1
ATOM 2175 N N . THR A 1 291 ? -9.414 -11.477 -17.078 1 95.75 291 THR A N 1
ATOM 2176 C CA . THR A 1 291 ? -10.297 -12.531 -16.578 1 95.75 291 THR A CA 1
ATOM 2177 C C . THR A 1 291 ? -10.414 -13.656 -17.594 1 95.75 291 THR A C 1
ATOM 2179 O O . THR A 1 291 ? -10.305 -14.836 -17.234 1 95.75 291 THR A O 1
ATOM 2182 N N . SER A 1 292 ? -10.555 -13.297 -18.812 1 95.94 292 SER A N 1
ATOM 2183 C CA . SER A 1 292 ? -10.688 -14.289 -19.875 1 95.94 292 SER A CA 1
ATOM 2184 C C . SER A 1 292 ? -9.398 -15.086 -20.047 1 95.94 292 SER A C 1
ATOM 2186 O O . SER A 1 292 ? -9.438 -16.312 -20.219 1 95.94 292 SER A O 1
ATOM 2188 N N . ASN A 1 293 ? -8.297 -14.43 -20 1 95.88 293 ASN A N 1
ATOM 2189 C CA . ASN A 1 293 ? -7.004 -15.102 -20.109 1 95.88 293 ASN A CA 1
ATOM 2190 C C . ASN A 1 293 ? -6.789 -16.109 -18.984 1 95.88 293 ASN A C 1
ATOM 2192 O O . ASN A 1 293 ? -6.395 -17.25 -19.234 1 95.88 293 ASN A O 1
ATOM 2196 N N . ILE A 1 294 ? -7.07 -15.711 -17.828 1 96.69 294 ILE A N 1
ATOM 2197 C CA . ILE A 1 294 ? -6.859 -16.562 -16.656 1 96.69 294 ILE A CA 1
ATOM 2198 C C . ILE A 1 294 ? -7.762 -17.797 -16.75 1 96.69 294 ILE A C 1
ATOM 2200 O O . ILE A 1 294 ? -7.312 -18.922 -16.516 1 96.69 294 ILE A O 1
ATOM 2204 N N . ALA A 1 295 ? -9.008 -17.594 -17.156 1 96.81 295 ALA A N 1
ATOM 2205 C CA . ALA A 1 295 ? -9.938 -18.719 -17.328 1 96.81 295 ALA A CA 1
ATOM 2206 C C . ALA A 1 295 ? -9.422 -19.719 -18.344 1 96.81 295 ALA A C 1
ATOM 2208 O O . ALA A 1 295 ? -9.578 -20.922 -18.172 1 96.81 295 ALA A O 1
ATOM 2209 N N . LYS A 1 296 ? -8.766 -19.234 -19.312 1 96.19 296 LYS A N 1
ATOM 2210 C CA . LYS A 1 296 ? -8.227 -20.094 -20.375 1 96.19 296 LYS A CA 1
ATOM 2211 C C . LYS A 1 296 ? -6.996 -20.844 -19.891 1 96.19 296 LYS A C 1
ATOM 2213 O O . LYS A 1 296 ? -6.766 -21.984 -20.312 1 96.19 296 LYS A O 1
ATOM 2218 N N . TRP A 1 297 ? -6.215 -20.281 -19.031 1 96.5 297 TRP A N 1
ATOM 2219 C CA . TRP A 1 297 ? -4.934 -20.844 -18.625 1 96.5 297 TRP A CA 1
ATOM 2220 C C . TRP A 1 297 ? -5.125 -21.875 -17.516 1 96.5 297 TRP A C 1
ATOM 2222 O O . TRP A 1 297 ? -4.332 -22.812 -17.375 1 96.5 297 TRP A O 1
ATOM 2232 N N . ILE A 1 298 ? -6.156 -21.797 -16.719 1 96.81 298 ILE A N 1
ATOM 2233 C CA . ILE A 1 298 ? -6.316 -22.594 -15.508 1 96.81 298 ILE A CA 1
ATOM 2234 C C . ILE A 1 298 ? -6.32 -24.078 -15.859 1 96.81 298 ILE A C 1
ATOM 2236 O O . ILE A 1 298 ? -5.582 -24.875 -15.266 1 96.81 298 ILE A O 1
ATOM 2240 N N . PRO A 1 299 ? -7.047 -24.531 -16.938 1 95.25 299 PRO A N 1
ATOM 2241 C CA . PRO A 1 299 ? -7.004 -25.969 -17.25 1 95.25 299 PRO A CA 1
ATOM 2242 C C . PRO A 1 299 ? -5.613 -26.438 -17.672 1 95.25 299 PRO A C 1
ATOM 2244 O O . PRO A 1 299 ? -5.215 -27.562 -17.328 1 95.25 299 PRO A O 1
ATOM 2247 N N . LEU A 1 300 ? -4.879 -25.641 -18.328 1 95.31 300 LEU A N 1
ATOM 2248 C CA . LEU A 1 300 ? -3.52 -25.984 -18.734 1 95.31 300 LEU A CA 1
ATOM 2249 C C . LEU A 1 300 ? -2.59 -26.047 -17.531 1 95.31 300 LEU A C 1
ATOM 2251 O O . LEU A 1 300 ? -1.791 -26.984 -17.422 1 95.31 300 LEU A O 1
ATOM 2255 N N . LEU A 1 301 ? -2.695 -25.109 -16.672 1 97.06 301 LEU A N 1
ATOM 2256 C CA . LEU A 1 301 ? -1.871 -25.062 -15.461 1 97.06 301 LEU A CA 1
ATOM 2257 C C . LEU A 1 301 ? -2.174 -26.25 -14.555 1 97.06 301 LEU A C 1
ATOM 2259 O O . LEU A 1 301 ? -1.264 -26.828 -13.961 1 97.06 301 LEU A O 1
ATOM 2263 N N . GLU A 1 302 ? -3.43 -26.672 -14.508 1 95.81 302 GLU A N 1
ATOM 2264 C CA . GLU A 1 302 ? -3.83 -27.844 -13.742 1 95.81 302 GLU A CA 1
ATOM 2265 C C . GLU A 1 302 ? -3.1 -29.094 -14.234 1 95.81 302 GLU A C 1
ATOM 2267 O O . GLU A 1 302 ? -2.65 -29.906 -13.422 1 95.81 302 GLU A O 1
ATOM 2272 N N . LYS A 1 303 ? -3.008 -29.203 -15.5 1 95.25 303 LYS A N 1
ATOM 2273 C CA . LYS A 1 303 ? -2.328 -30.359 -16.094 1 95.25 303 LYS A CA 1
ATOM 2274 C C . LYS A 1 303 ? -0.863 -30.406 -15.664 1 95.25 303 LYS A C 1
ATOM 2276 O O . LYS A 1 303 ? -0.345 -31.469 -15.32 1 95.25 303 LYS A O 1
ATOM 2281 N N . HIS A 1 304 ? -0.231 -29.297 -15.633 1 96.62 304 HIS A N 1
ATOM 2282 C CA . HIS A 1 304 ? 1.183 -29.219 -15.281 1 96.62 304 HIS A CA 1
ATOM 2283 C C . HIS A 1 304 ? 1.389 -29.469 -13.789 1 96.62 304 HIS A C 1
ATOM 2285 O O . HIS A 1 304 ? 2.402 -30.031 -13.383 1 96.62 304 HIS A O 1
ATOM 2291 N N . ILE A 1 305 ? 0.445 -29.031 -12.969 1 96.75 305 ILE A N 1
ATOM 2292 C CA . ILE A 1 305 ? 0.514 -29.312 -11.531 1 96.75 305 ILE A CA 1
ATOM 2293 C C . ILE A 1 305 ? 0.31 -30.797 -11.281 1 96.75 305 ILE A C 1
ATOM 2295 O O . ILE A 1 305 ? 1.042 -31.406 -10.5 1 96.75 305 ILE A O 1
ATOM 2299 N N . ALA A 1 306 ? -0.606 -31.406 -11.992 1 95 306 ALA A N 1
ATOM 2300 C CA . ALA A 1 306 ? -0.875 -32.844 -11.875 1 95 306 ALA A CA 1
ATOM 2301 C C . ALA A 1 306 ? 0.335 -33.656 -12.305 1 95 306 ALA A C 1
ATOM 2303 O O . ALA A 1 306 ? 0.638 -34.688 -11.695 1 95 306 ALA A O 1
ATOM 2304 N N . ALA A 1 307 ? 1.054 -33.188 -13.297 1 94.38 307 ALA A N 1
ATOM 2305 C CA . ALA A 1 307 ? 2.207 -33.906 -13.852 1 94.38 307 ALA A CA 1
ATOM 2306 C C . ALA A 1 307 ? 3.457 -33.656 -13.008 1 94.38 307 ALA A C 1
ATOM 2308 O O . ALA A 1 307 ? 4.469 -34.344 -13.172 1 94.38 307 ALA A O 1
ATOM 2309 N N . GLY A 1 308 ? 3.459 -32.594 -12.211 1 94.81 308 GLY A N 1
ATOM 2310 C CA . GLY A 1 308 ? 4.594 -32.281 -11.352 1 94.81 308 GLY A CA 1
ATOM 2311 C C . GLY A 1 308 ? 5.613 -31.391 -12.031 1 94.81 308 GLY A C 1
ATOM 2312 O O . GLY A 1 308 ? 6.688 -31.141 -11.477 1 94.81 308 GLY A O 1
ATOM 2313 N N . THR A 1 309 ? 5.277 -30.906 -13.219 1 95.38 309 THR A N 1
ATOM 2314 C CA . THR A 1 309 ? 6.176 -29.969 -13.891 1 95.38 309 THR A CA 1
ATOM 2315 C C . THR A 1 309 ? 6.039 -28.578 -13.297 1 95.38 309 THR A C 1
ATOM 2317 O O . THR A 1 309 ? 6.926 -27.734 -13.461 1 95.38 309 THR A O 1
ATOM 2320 N N . LEU A 1 3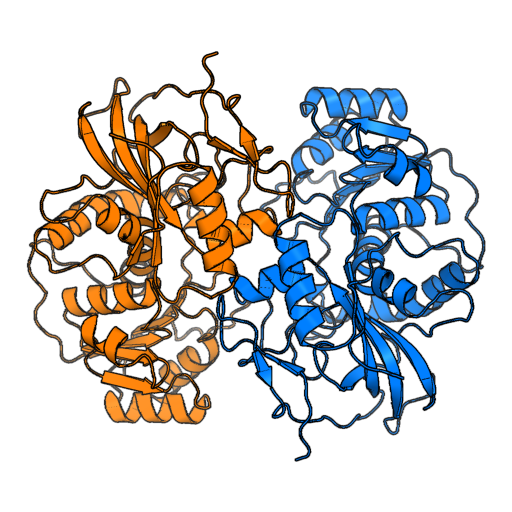10 ? 4.969 -28.234 -12.688 1 96.81 310 LEU A N 1
ATOM 2321 C CA . LEU A 1 310 ? 4.777 -27.125 -11.758 1 96.81 310 LEU A CA 1
ATOM 2322 C C . LEU A 1 310 ? 4.496 -27.641 -10.352 1 96.81 310 LEU A C 1
ATOM 2324 O O . LEU A 1 310 ? 3.67 -28.531 -10.164 1 96.81 310 LEU A O 1
ATOM 2328 N N . LYS A 1 311 ? 5.191 -27.094 -9.391 1 97.31 311 LYS A N 1
ATOM 2329 C CA . LYS A 1 311 ? 5.078 -27.594 -8.023 1 97.31 311 LYS A CA 1
ATOM 2330 C C . LYS A 1 311 ? 4.719 -26.469 -7.055 1 97.31 311 LYS A C 1
ATOM 2332 O O . LYS A 1 311 ? 5.152 -25.328 -7.234 1 97.31 311 LYS A O 1
ATOM 2337 N N . PRO A 1 312 ? 3.992 -26.844 -5.961 1 97.94 312 PRO A N 1
ATOM 2338 C CA . PRO A 1 312 ? 3.76 -25.859 -4.902 1 97.94 312 PRO A CA 1
ATOM 2339 C C . PRO A 1 312 ? 5.055 -25.344 -4.273 1 97.94 312 PRO A C 1
ATOM 2341 O O . PRO A 1 312 ? 6.117 -25.938 -4.469 1 97.94 312 PRO A O 1
ATOM 2344 N N . LEU A 1 313 ? 4.961 -24.25 -3.557 1 97.62 313 LEU A N 1
ATOM 2345 C CA . LEU A 1 313 ? 6.105 -23.656 -2.869 1 97.62 313 LEU A CA 1
ATOM 2346 C C . LEU A 1 313 ? 6.262 -24.25 -1.473 1 97.62 313 LEU A C 1
ATOM 2348 O O . LEU A 1 313 ? 5.285 -24.719 -0.875 1 97.62 313 LEU A O 1
ATOM 2352 N N . GLU A 1 314 ? 7.547 -24.25 -1.01 1 96.38 314 GLU A N 1
ATOM 2353 C CA . GLU A 1 314 ? 7.73 -24.516 0.415 1 96.38 314 GLU A CA 1
ATOM 2354 C C . GLU A 1 314 ? 6.977 -23.5 1.264 1 96.38 314 GLU A C 1
ATOM 2356 O O . GLU A 1 314 ? 6.953 -22.297 0.938 1 96.38 314 GLU A O 1
ATOM 2361 N N . HIS A 1 315 ? 6.316 -24.047 2.322 1 96.56 315 HIS A N 1
ATOM 2362 C CA . HIS A 1 315 ? 5.484 -23.141 3.113 1 96.56 315 HIS A CA 1
ATOM 2363 C C . HIS A 1 315 ? 5.531 -23.516 4.594 1 96.56 315 HIS A C 1
ATOM 2365 O O . HIS A 1 315 ? 6.027 -24.578 4.957 1 96.56 315 HIS A O 1
ATOM 2371 N N . HIS A 1 316 ? 5.168 -22.562 5.438 1 96.62 316 HIS A N 1
ATOM 2372 C CA . HIS A 1 316 ? 4.98 -22.719 6.875 1 96.62 316 HIS A CA 1
ATOM 2373 C C . HIS A 1 316 ? 3.498 -22.75 7.234 1 96.62 316 HIS A C 1
ATOM 2375 O O . HIS A 1 316 ? 2.762 -21.812 6.93 1 96.62 316 HIS A O 1
ATOM 2381 N N . VAL A 1 317 ? 3.084 -23.812 7.895 1 97.56 317 VAL A N 1
ATOM 2382 C CA . VAL A 1 317 ? 1.713 -23.906 8.383 1 97.56 317 VAL A CA 1
ATOM 2383 C C . VAL A 1 317 ? 1.646 -23.438 9.836 1 97.56 317 VAL A C 1
ATOM 2385 O O . VAL A 1 317 ? 2.326 -23.984 10.703 1 97.56 317 VAL A O 1
ATOM 2388 N N . VAL A 1 318 ? 0.834 -22.391 10.102 1 97 318 VAL A N 1
ATOM 2389 C CA . VAL A 1 318 ? 0.645 -21.906 11.461 1 97 318 VAL A CA 1
ATOM 2390 C C . VAL A 1 318 ? -0.005 -23 12.312 1 97 318 VAL A C 1
ATOM 2392 O O . VAL A 1 318 ? -0.937 -23.672 11.867 1 97 318 VAL A O 1
ATOM 2395 N N . ASP A 1 319 ? 0.452 -23.109 13.617 1 96 319 ASP A N 1
ATOM 2396 C CA . ASP A 1 319 ? -0.105 -24.109 14.516 1 96 319 ASP A CA 1
ATOM 2397 C C . ASP A 1 319 ? -1.52 -23.734 14.953 1 96 319 ASP A C 1
ATOM 2399 O O . ASP A 1 319 ? -1.75 -22.625 15.438 1 96 319 ASP A O 1
ATOM 2403 N N . GLY A 1 320 ? -2.422 -24.75 14.75 1 96.94 320 GLY A N 1
ATOM 2404 C CA . GLY A 1 320 ? -3.797 -24.531 15.172 1 96.94 320 GLY A CA 1
ATOM 2405 C C . GLY A 1 320 ? -4.738 -24.266 14.008 1 96.94 320 GLY A C 1
ATOM 2406 O O . GLY A 1 320 ? -4.332 -24.312 12.852 1 96.94 320 GLY A O 1
ATOM 2407 N N . VAL A 1 321 ? -6.07 -24.094 14.375 1 97.88 321 VAL A N 1
ATOM 2408 C CA . VAL A 1 321 ? -7.133 -23.875 13.398 1 97.88 321 VAL A CA 1
ATOM 2409 C C . VAL A 1 321 ? -8.023 -22.719 13.859 1 97.88 321 VAL A C 1
ATOM 2411 O O . VAL A 1 321 ? -8.336 -22.609 15.047 1 97.88 321 VAL A O 1
ATOM 2414 N N . GLY A 1 322 ? -8.352 -21.797 12.938 1 98.31 322 GLY A N 1
ATOM 2415 C CA . GLY A 1 322 ? -9.352 -20.797 13.281 1 98.31 322 GLY A CA 1
ATOM 2416 C C . GLY A 1 322 ? -8.969 -19.391 12.844 1 98.31 322 GLY A C 1
ATOM 2417 O O . GLY A 1 322 ? -7.82 -19.141 12.469 1 98.31 322 GLY A O 1
ATOM 2418 N N . TRP A 1 323 ? -9.867 -18.469 13 1 98.38 323 TRP A N 1
ATOM 2419 C CA . TRP A 1 323 ? -9.711 -17.094 12.523 1 98.38 323 TRP A CA 1
ATOM 2420 C C . TRP A 1 323 ? -8.664 -16.359 13.336 1 98.38 323 TRP A C 1
ATOM 2422 O O . TRP A 1 323 ? -7.922 -15.523 12.805 1 98.38 323 TRP A O 1
ATOM 2432 N N . GLU A 1 324 ? -8.57 -16.672 14.633 1 97.62 324 GLU A N 1
ATOM 2433 C CA . GLU A 1 324 ? -7.535 -16.047 15.461 1 97.62 324 GLU A CA 1
ATOM 2434 C C . GLU A 1 324 ? -6.141 -16.422 14.969 1 97.62 324 GLU A C 1
ATOM 2436 O O . GLU A 1 324 ? -5.207 -15.625 15.062 1 97.62 324 GLU A O 1
ATOM 2441 N N . LYS A 1 325 ? -6.027 -17.594 14.438 1 97.94 325 LYS A N 1
ATOM 2442 C CA . LYS A 1 325 ? -4.746 -18.062 13.914 1 97.94 325 LYS A CA 1
ATOM 2443 C C . LYS A 1 325 ? -4.414 -17.359 12.594 1 97.94 325 LYS A C 1
ATOM 2445 O O . LYS A 1 325 ? -3.242 -17.109 12.297 1 97.94 325 LYS A O 1
ATOM 2450 N N . VAL A 1 326 ? -5.461 -16.984 11.82 1 98.12 326 VAL A N 1
ATOM 2451 C CA . VAL A 1 326 ? -5.238 -16.188 10.617 1 98.12 326 VAL A CA 1
ATOM 2452 C C . VAL A 1 326 ? -4.664 -14.828 11 1 98.12 326 VAL A C 1
ATOM 2454 O O . VAL A 1 326 ? -3.689 -14.367 10.398 1 98.12 326 VAL A O 1
ATOM 2457 N N . ILE A 1 327 ? -5.227 -14.203 12.039 1 95.19 327 ILE A N 1
ATOM 2458 C CA . ILE A 1 327 ? -4.754 -12.906 12.508 1 95.19 327 ILE A CA 1
ATOM 2459 C C . ILE A 1 327 ? -3.305 -13.023 12.977 1 95.19 327 ILE A C 1
ATOM 2461 O O . ILE A 1 327 ? -2.469 -12.18 12.648 1 95.19 327 ILE A O 1
ATOM 2465 N N . GLN A 1 328 ? -2.951 -14.102 13.68 1 93.88 328 GLN A N 1
ATOM 2466 C CA . GLN A 1 328 ? -1.581 -14.367 14.109 1 93.88 328 GLN A CA 1
ATOM 2467 C C . GLN A 1 328 ? -0.65 -14.523 12.906 1 93.88 328 GLN A C 1
ATOM 2469 O O . GLN A 1 328 ? 0.452 -13.977 12.891 1 93.88 328 GLN A O 1
ATOM 2474 N N . GLY A 1 329 ? -1.089 -15.289 11.93 1 94.25 329 GLY A N 1
ATOM 2475 C CA . GLY A 1 329 ? -0.301 -15.484 10.727 1 94.25 329 GLY A CA 1
ATOM 2476 C C . GLY A 1 329 ? 0.005 -14.188 10 1 94.25 329 GLY A C 1
ATOM 2477 O O . GLY A 1 329 ? 1.12 -13.992 9.508 1 94.25 329 GLY A O 1
ATOM 2478 N N . ILE A 1 330 ? -0.954 -13.281 9.922 1 91.88 330 ILE A N 1
ATOM 2479 C CA . ILE A 1 330 ? -0.778 -11.977 9.297 1 91.88 330 ILE A CA 1
ATOM 2480 C C . ILE A 1 330 ? 0.309 -11.195 10.031 1 91.88 330 ILE A C 1
ATOM 2482 O O . ILE A 1 330 ? 1.213 -10.641 9.398 1 91.88 330 ILE A O 1
ATOM 2486 N N . GLN A 1 331 ? 0.271 -11.203 11.312 1 85.38 331 GLN A N 1
ATOM 2487 C CA . GLN A 1 331 ? 1.251 -10.492 12.125 1 85.38 331 GLN A CA 1
ATOM 2488 C C . GLN A 1 331 ? 2.65 -11.07 11.93 1 85.38 331 GLN A C 1
ATOM 2490 O O . GLN A 1 331 ? 3.625 -10.328 11.812 1 85.38 331 GLN A O 1
ATOM 2495 N N . ASP A 1 332 ? 2.715 -12.375 11.875 1 85.94 332 ASP A N 1
ATOM 2496 C CA . ASP A 1 332 ? 3.996 -13.047 11.68 1 85.94 332 ASP A CA 1
ATOM 2497 C C . ASP A 1 332 ? 4.594 -1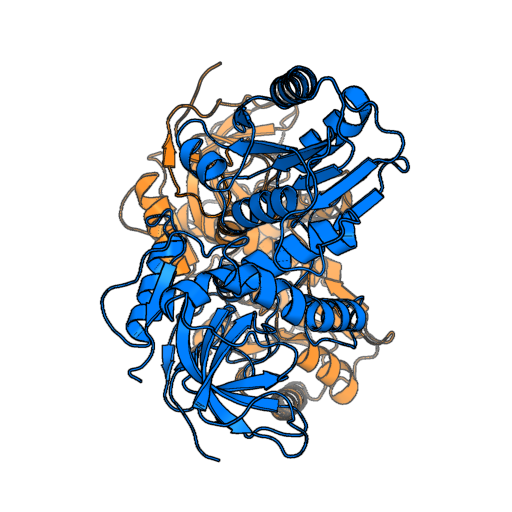2.703 10.32 1 85.94 332 ASP A C 1
ATOM 2499 O O . ASP A 1 332 ? 5.797 -12.453 10.203 1 85.94 332 ASP A O 1
ATOM 2503 N N . MET A 1 333 ? 3.814 -12.695 9.312 1 86.88 333 MET A N 1
ATOM 2504 C CA . MET A 1 333 ? 4.273 -12.367 7.969 1 86.88 333 MET A CA 1
ATOM 2505 C C . MET A 1 333 ? 4.75 -10.922 7.895 1 86.88 333 MET A C 1
ATOM 2507 O O . MET A 1 333 ? 5.832 -10.648 7.375 1 86.88 333 MET A O 1
ATOM 2511 N N . GLU A 1 334 ? 4.016 -10 8.477 1 82.25 334 GLU A N 1
ATOM 2512 C CA . GLU A 1 334 ? 4.309 -8.57 8.383 1 82.25 334 GLU A CA 1
ATOM 2513 C C . GLU A 1 334 ? 5.566 -8.211 9.172 1 82.25 334 GLU A C 1
ATOM 2515 O O . GLU A 1 334 ? 6.277 -7.27 8.82 1 82.25 334 GLU A O 1
ATOM 2520 N N . SER A 1 335 ? 5.836 -9.023 10.195 1 76.44 335 SER A N 1
ATOM 2521 C CA . SER A 1 335 ? 7.02 -8.758 11 1 76.44 335 SER A CA 1
ATOM 2522 C C . SER A 1 335 ? 8.281 -9.281 10.328 1 76.44 335 SER A C 1
ATOM 2524 O O . SER A 1 335 ? 9.398 -8.961 10.742 1 76.44 335 SER A O 1
ATOM 2526 N N . GLY A 1 336 ? 8.109 -10.078 9.227 1 74 336 GLY A N 1
ATOM 2527 C CA . GLY A 1 336 ? 9.242 -10.641 8.516 1 74 336 GLY A CA 1
ATOM 2528 C C . GLY A 1 336 ? 9.852 -11.844 9.219 1 74 336 GLY A C 1
ATOM 2529 O O . GLY A 1 336 ? 10.93 -12.305 8.852 1 74 336 GLY A O 1
ATOM 2530 N N . LYS A 1 337 ? 9.242 -12.391 10.195 1 71.81 337 LYS A N 1
ATOM 2531 C CA . LYS A 1 337 ? 9.727 -13.508 11.008 1 71.81 337 LYS A CA 1
ATOM 2532 C C . LYS A 1 337 ? 9.758 -14.797 10.195 1 71.81 337 LYS A C 1
ATOM 2534 O O . LYS A 1 337 ? 10.57 -15.688 10.461 1 71.81 337 LYS A O 1
ATOM 2539 N N . ILE A 1 338 ? 8.828 -14.883 9.234 1 73.56 338 ILE A N 1
ATOM 2540 C CA . ILE A 1 338 ? 8.719 -16.109 8.445 1 73.56 338 ILE A CA 1
ATOM 2541 C C . ILE A 1 338 ? 9.211 -15.859 7.023 1 73.56 338 ILE A C 1
ATOM 2543 O O . ILE A 1 338 ? 8.695 -14.984 6.324 1 73.56 338 ILE A O 1
ATOM 2547 N N . GLY A 1 339 ? 10.188 -16.5 6.609 1 76.75 339 GLY A N 1
ATOM 2548 C CA . GLY A 1 339 ? 10.82 -16.312 5.312 1 76.75 339 GLY A CA 1
ATOM 2549 C C . GLY A 1 339 ? 10.18 -17.141 4.215 1 76.75 339 GLY A C 1
ATOM 2550 O O . GLY A 1 339 ? 10.703 -17.219 3.102 1 76.75 339 GLY A O 1
ATOM 2551 N N . LYS A 1 340 ? 9.094 -17.859 4.566 1 88.19 340 LYS A N 1
ATOM 2552 C CA . LYS A 1 340 ? 8.359 -18.703 3.623 1 88.19 340 LYS A CA 1
ATOM 2553 C C . LYS A 1 340 ? 6.91 -18.25 3.492 1 88.19 340 LYS A C 1
ATOM 2555 O O . LYS A 1 340 ? 6.441 -17.422 4.266 1 88.19 340 LYS A O 1
ATOM 2560 N N . LYS A 1 341 ? 6.262 -18.812 2.451 1 94.38 341 LYS A N 1
ATOM 2561 C CA . LYS A 1 341 ? 4.82 -18.609 2.334 1 94.38 341 LYS A CA 1
ATOM 2562 C C . LYS A 1 341 ? 4.098 -19.078 3.594 1 94.38 341 LYS A C 1
ATOM 2564 O O . LYS A 1 341 ? 4.387 -20.156 4.113 1 94.38 341 LYS A O 1
ATOM 2569 N N . VAL A 1 342 ? 3.205 -18.328 4.141 1 96.38 342 VAL A N 1
ATOM 2570 C CA . VAL A 1 342 ? 2.473 -18.656 5.355 1 96.38 342 VAL A CA 1
ATOM 2571 C C . VAL A 1 342 ? 1.088 -19.188 4.996 1 96.38 342 VAL A C 1
ATOM 2573 O O . VAL A 1 342 ? 0.355 -18.562 4.227 1 96.38 342 VAL A O 1
ATOM 2576 N N . VAL A 1 343 ? 0.758 -20.359 5.539 1 98.38 343 VAL A N 1
ATOM 2577 C CA . VAL A 1 343 ? -0.529 -21.016 5.336 1 98.38 343 VAL A CA 1
ATOM 2578 C C . VAL A 1 343 ? -1.224 -21.219 6.68 1 98.38 343 VAL A C 1
ATOM 2580 O O . VAL A 1 343 ? -0.583 -21.594 7.668 1 98.38 343 VAL A O 1
ATOM 2583 N N . VAL A 1 344 ? -2.559 -20.984 6.746 1 98.69 344 VAL A N 1
ATOM 2584 C CA . VAL A 1 344 ? -3.318 -21.125 7.984 1 98.69 344 VAL A CA 1
ATOM 2585 C C . VAL A 1 344 ? -4.582 -21.953 7.727 1 98.69 344 VAL A C 1
ATOM 2587 O O . VAL A 1 344 ? -5.324 -21.672 6.781 1 98.69 344 VAL A O 1
ATOM 2590 N N . ARG A 1 345 ? -4.895 -22.922 8.617 1 98.62 345 ARG A N 1
ATOM 2591 C CA . ARG A 1 345 ? -6.148 -23.672 8.578 1 98.62 345 ARG A CA 1
ATOM 2592 C C . ARG A 1 345 ? -7.266 -22.906 9.273 1 98.62 345 ARG A C 1
ATOM 2594 O O . ARG A 1 345 ? -7.102 -22.469 10.414 1 98.62 345 ARG A O 1
ATOM 2601 N N . THR A 1 346 ? -8.414 -22.797 8.555 1 98.25 346 THR A N 1
ATOM 2602 C CA . THR A 1 346 ? -9.453 -21.938 9.078 1 98.25 346 THR A CA 1
ATOM 2603 C C . THR A 1 346 ? -10.555 -22.75 9.742 1 98.25 346 THR A C 1
ATOM 2605 O O . THR A 1 346 ? -11.242 -22.266 10.641 1 98.25 346 THR A O 1
ATOM 2608 N N . GLN A 1 347 ? -10.844 -23.953 9.172 1 96.12 347 GLN A N 1
ATOM 2609 C CA . GLN A 1 347 ? -11.891 -24.844 9.648 1 96.12 347 GLN A CA 1
ATOM 2610 C C . GLN A 1 347 ? -11.492 -26.312 9.461 1 96.12 347 GLN A C 1
ATOM 2612 O O . GLN A 1 347 ? -10.633 -26.625 8.625 1 96.12 347 GLN A O 1
ATOM 2617 N N . GLU A 1 348 ? -12.195 -27.094 10.289 1 91.56 348 GLU A N 1
ATOM 2618 C CA . GLU A 1 348 ? -12.078 -28.531 10.062 1 91.56 348 GLU A CA 1
ATOM 2619 C C . GLU A 1 348 ? -12.961 -28.969 8.898 1 91.56 348 GLU A C 1
ATOM 2621 O O . GLU A 1 348 ? -13.969 -28.328 8.586 1 91.56 348 GLU A O 1
ATOM 2626 N N . GLU A 1 349 ? -12.523 -29.984 8.25 1 85.75 349 GLU A N 1
ATOM 2627 C CA . GLU A 1 349 ? -13.289 -30.516 7.129 1 85.75 349 GLU A CA 1
ATOM 2628 C C . GLU A 1 349 ? -14.656 -31.016 7.578 1 85.75 349 GLU A C 1
ATOM 2630 O O . GLU A 1 349 ? -14.812 -31.5 8.703 1 85.75 349 GLU A O 1
ATOM 2635 N N . MET B 1 1 ? 34.031 7.297 3.818 1 68.5 1 MET B N 1
ATOM 2636 C CA . MET B 1 1 ? 32.844 8.117 4.145 1 68.5 1 MET B CA 1
ATOM 2637 C C . MET B 1 1 ? 32.312 7.75 5.52 1 68.5 1 MET B C 1
ATOM 2639 O O . MET B 1 1 ? 32.312 6.582 5.91 1 68.5 1 MET B O 1
ATOM 2643 N N . ALA B 1 2 ? 32 8.734 6.371 1 91.62 2 ALA B N 1
ATOM 2644 C CA . ALA B 1 2 ? 31.484 8.492 7.711 1 91.62 2 ALA B CA 1
ATOM 2645 C C . ALA B 1 2 ? 30.141 7.777 7.648 1 91.62 2 ALA B C 1
ATOM 2647 O O . ALA B 1 2 ? 29.359 7.977 6.707 1 91.62 2 ALA B O 1
ATOM 2648 N N . THR B 1 3 ? 29.891 6.816 8.539 1 96.88 3 THR B N 1
ATOM 2649 C CA . THR B 1 3 ? 28.625 6.094 8.602 1 96.88 3 THR B CA 1
ATOM 2650 C C . THR B 1 3 ? 27.875 6.449 9.875 1 96.88 3 THR B C 1
ATOM 2652 O O . THR B 1 3 ? 28.406 7.109 10.766 1 96.88 3 THR B O 1
ATOM 2655 N N . GLN B 1 4 ? 26.641 6.098 9.922 1 98.19 4 GLN B N 1
ATOM 2656 C CA . GLN B 1 4 ? 25.781 6.391 11.062 1 98.19 4 GLN B CA 1
ATOM 2657 C C . GLN B 1 4 ? 24.75 5.277 11.281 1 98.19 4 GLN B C 1
ATOM 2659 O O . GLN B 1 4 ? 24.594 4.402 10.43 1 98.19 4 GLN B O 1
ATOM 2664 N N . THR B 1 5 ? 24.094 5.414 12.477 1 98.06 5 THR B N 1
ATOM 2665 C CA . THR B 1 5 ? 23.109 4.395 12.844 1 98.06 5 THR B CA 1
ATOM 2666 C C . THR B 1 5 ? 21.734 4.742 12.297 1 98.06 5 THR B C 1
ATOM 2668 O O . THR B 1 5 ? 21.438 5.906 12.023 1 98.06 5 THR B O 1
ATOM 2671 N N . GLY B 1 6 ? 20.906 3.709 12.039 1 98.5 6 GLY B N 1
ATOM 2672 C CA . GLY B 1 6 ? 19.516 3.854 11.633 1 98.5 6 GLY B CA 1
ATOM 2673 C C . GLY B 1 6 ? 18.844 2.527 11.344 1 98.5 6 GLY B C 1
ATOM 2674 O O . GLY B 1 6 ? 19.297 1.477 11.789 1 98.5 6 GLY B O 1
ATOM 2675 N N . ILE B 1 7 ? 17.672 2.598 10.727 1 98.44 7 ILE B N 1
ATOM 2676 C CA . ILE B 1 7 ? 16.891 1.424 10.359 1 98.44 7 ILE B CA 1
ATOM 2677 C C . ILE B 1 7 ? 16.875 1.27 8.844 1 98.44 7 ILE B C 1
ATOM 2679 O O . ILE B 1 7 ? 16.609 2.232 8.117 1 98.44 7 ILE B O 1
ATOM 2683 N N . ILE B 1 8 ? 17.109 0.048 8.359 1 96.69 8 ILE B N 1
ATOM 2684 C CA . ILE B 1 8 ? 16.984 -0.225 6.93 1 96.69 8 ILE B CA 1
ATOM 2685 C C . ILE B 1 8 ? 16.047 -1.415 6.719 1 96.69 8 ILE B C 1
ATOM 2687 O O . ILE B 1 8 ? 15.789 -2.182 7.648 1 96.69 8 ILE B O 1
ATOM 2691 N N . ILE B 1 9 ? 15.492 -1.484 5.504 1 91.25 9 ILE B N 1
ATOM 2692 C CA . ILE B 1 9 ? 14.891 -2.707 4.98 1 91.25 9 ILE B CA 1
ATOM 2693 C C . ILE B 1 9 ? 15.57 -3.104 3.676 1 91.25 9 ILE B C 1
ATOM 2695 O O . ILE B 1 9 ? 15.836 -2.252 2.822 1 91.25 9 ILE B O 1
ATOM 2699 N N . GLU B 1 10 ? 15.82 -4.328 3.523 1 85.81 10 GLU B N 1
ATOM 2700 C CA . GLU B 1 10 ? 16.594 -4.812 2.383 1 85.81 10 GLU B CA 1
ATOM 2701 C C . GLU B 1 10 ? 15.719 -4.969 1.146 1 85.81 10 GLU B C 1
ATOM 2703 O O . GLU B 1 10 ? 16.219 -5.035 0.023 1 85.81 10 GLU B O 1
ATOM 2708 N N . GLY B 1 11 ? 14.43 -5.027 1.374 1 81.12 11 GLY B N 1
ATOM 2709 C CA . GLY B 1 11 ? 13.406 -5.199 0.35 1 81.12 11 GLY B CA 1
ATOM 2710 C C . GLY B 1 11 ? 12 -5.168 0.902 1 81.12 11 GLY B C 1
ATOM 2711 O O . GLY B 1 11 ? 11.797 -5.109 2.117 1 81.12 11 GLY B O 1
ATOM 2712 N N . ALA B 1 12 ? 11.125 -5.227 0.042 1 76.81 12 ALA B N 1
ATOM 2713 C CA . ALA B 1 12 ? 9.734 -5.266 0.485 1 76.81 12 ALA B CA 1
ATOM 2714 C C . ALA B 1 12 ? 9.477 -6.477 1.377 1 76.81 12 ALA B C 1
ATOM 2716 O O . ALA B 1 12 ? 9.977 -7.574 1.106 1 76.81 12 ALA B O 1
ATOM 2717 N N . ASN B 1 13 ? 8.75 -6.258 2.447 1 75.81 13 ASN B N 1
ATOM 2718 C CA . ASN B 1 13 ? 8.328 -7.277 3.4 1 75.81 13 ASN B CA 1
ATOM 2719 C C . ASN B 1 13 ? 9.516 -7.887 4.137 1 75.81 13 ASN B C 1
ATOM 2721 O O . ASN B 1 13 ? 9.398 -8.945 4.758 1 75.81 13 ASN B O 1
ATOM 2725 N N . GLN B 1 14 ? 10.711 -7.359 3.908 1 81.5 14 GLN B N 1
ATOM 2726 C CA . GLN B 1 14 ? 11.852 -7.773 4.715 1 81.5 14 GLN B CA 1
ATOM 2727 C C . GLN B 1 14 ? 11.859 -7.062 6.062 1 81.5 14 GLN B C 1
ATOM 2729 O O . GLN B 1 14 ? 11.32 -5.965 6.195 1 81.5 14 GLN B O 1
ATOM 2734 N N . PRO B 1 15 ? 12.422 -7.695 7.043 1 86.94 15 PRO B N 1
ATOM 2735 C CA . PRO B 1 15 ? 12.367 -7.117 8.391 1 86.94 15 PRO B CA 1
ATOM 2736 C C . PRO B 1 15 ? 13.133 -5.805 8.5 1 86.94 15 PRO B C 1
ATOM 2738 O O . PRO B 1 15 ? 14.117 -5.598 7.781 1 86.94 15 PRO B O 1
ATOM 2741 N N . HIS B 1 16 ? 12.672 -4.988 9.406 1 93.44 16 HIS B N 1
ATOM 2742 C CA . HIS B 1 16 ? 13.453 -3.83 9.82 1 93.44 16 HIS B CA 1
ATOM 2743 C C . HIS B 1 16 ? 14.727 -4.254 10.531 1 93.44 16 HIS B C 1
ATOM 2745 O O . HIS B 1 16 ? 14.703 -5.148 11.383 1 93.44 16 HIS B O 1
ATOM 2751 N N . LYS B 1 17 ? 15.883 -3.633 10.188 1 95.19 17 LYS B N 1
ATOM 2752 C CA . LYS B 1 17 ? 17.172 -3.936 10.812 1 95.19 17 LYS B CA 1
ATOM 2753 C C . LYS B 1 17 ? 17.859 -2.66 11.281 1 95.19 17 LYS B C 1
ATOM 2755 O O . LYS B 1 17 ? 17.969 -1.692 10.523 1 95.19 17 LYS B O 1
ATOM 2760 N N . VAL B 1 18 ? 18.312 -2.689 12.508 1 98 18 VAL B N 1
ATOM 2761 C CA . VAL B 1 18 ? 19.172 -1.616 12.992 1 98 18 VAL B CA 1
ATOM 2762 C C . VAL B 1 18 ? 20.594 -1.835 12.492 1 98 18 VAL B C 1
ATOM 2764 O O . VAL B 1 18 ? 21.172 -2.914 12.672 1 98 18 VAL B O 1
ATOM 2767 N N . VAL B 1 19 ? 21.125 -0.807 11.836 1 97.88 19 VAL B N 1
ATOM 2768 C CA . VAL B 1 19 ? 22.484 -0.908 11.297 1 97.88 19 VAL B CA 1
ATOM 2769 C C . VAL B 1 19 ? 23.297 0.319 11.703 1 97.88 19 VAL B C 1
ATOM 2771 O O . VAL B 1 19 ? 22.734 1.293 12.219 1 97.88 19 VAL B O 1
ATOM 2774 N N . ASP B 1 20 ? 24.609 0.264 11.5 1 97.69 20 ASP B N 1
ATOM 2775 C CA . ASP B 1 20 ? 25.5 1.393 11.742 1 97.69 20 ASP B CA 1
ATOM 2776 C C . ASP B 1 20 ? 26.312 1.738 10.484 1 97.69 20 ASP B C 1
ATOM 2778 O O . ASP B 1 20 ? 27.344 2.408 10.57 1 97.69 20 ASP B O 1
ATOM 2782 N N . THR B 1 21 ? 25.781 1.334 9.359 1 95.94 21 THR B N 1
ATOM 2783 C CA . THR B 1 21 ? 26.562 1.412 8.125 1 95.94 21 THR B CA 1
ATOM 2784 C C . THR B 1 21 ? 25.953 2.426 7.16 1 95.94 21 THR B C 1
ATOM 2786 O O . THR B 1 21 ? 26.375 2.531 6.008 1 95.94 21 THR B O 1
ATOM 2789 N N . ILE B 1 22 ? 24.953 3.182 7.582 1 97.19 22 ILE B N 1
ATOM 2790 C CA . ILE B 1 22 ? 24.328 4.164 6.695 1 97.19 22 ILE B CA 1
ATOM 2791 C C . ILE B 1 22 ? 25.297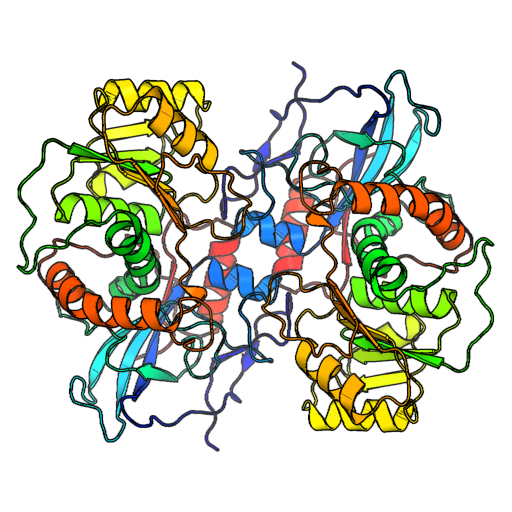 5.312 6.441 1 97.19 22 ILE B C 1
ATOM 2793 O O . ILE B 1 22 ? 25.859 5.891 7.383 1 97.19 22 ILE B O 1
ATOM 2797 N N . PRO B 1 23 ? 25.594 5.656 5.184 1 96.25 23 PRO B N 1
ATOM 2798 C CA . PRO B 1 23 ? 26.453 6.809 4.918 1 96.25 23 PRO B CA 1
ATOM 2799 C C . PRO B 1 23 ? 25.891 8.109 5.48 1 96.25 23 PRO B C 1
ATOM 2801 O O . PRO B 1 23 ? 24.703 8.398 5.316 1 96.25 23 PRO B O 1
ATOM 2804 N N . ARG B 1 24 ? 26.703 8.844 6.148 1 97.19 24 ARG B N 1
ATOM 2805 C CA . ARG B 1 24 ? 26.281 10.148 6.652 1 97.19 24 ARG B CA 1
ATOM 2806 C C . ARG B 1 24 ? 26.422 11.227 5.582 1 97.19 24 ARG B C 1
ATOM 2808 O O . ARG B 1 24 ? 27.531 11.461 5.086 1 97.19 24 ARG B O 1
ATOM 2815 N N . PRO B 1 25 ? 25.328 11.922 5.242 1 96.19 25 PRO B N 1
ATOM 2816 C CA . PRO B 1 25 ? 25.422 12.938 4.191 1 96.19 25 PRO B CA 1
ATOM 2817 C C . PRO B 1 25 ? 25.922 14.281 4.711 1 96.19 25 PRO B C 1
ATOM 2819 O O . PRO B 1 25 ? 25.984 14.492 5.922 1 96.19 25 PRO B O 1
ATOM 2822 N N . SER B 1 26 ? 26.328 15.117 3.777 1 97.31 26 SER B N 1
ATOM 2823 C CA . SER B 1 26 ? 26.688 16.516 4.047 1 97.31 26 SER B CA 1
ATOM 2824 C C . SER B 1 26 ? 25.766 17.469 3.314 1 97.31 26 SER B C 1
ATOM 2826 O O . SER B 1 26 ? 25.406 17.234 2.158 1 97.31 26 SER B O 1
ATOM 2828 N N . PRO B 1 27 ? 25.391 18.5 4 1 98.12 27 PRO B N 1
ATOM 2829 C CA . PRO B 1 27 ? 24.453 19.422 3.359 1 98.12 27 PRO B CA 1
ATOM 2830 C C . PRO B 1 27 ? 25.109 20.281 2.279 1 98.12 27 PRO B C 1
ATOM 2832 O O . PRO B 1 27 ? 26.25 20.703 2.441 1 98.12 27 PRO B O 1
ATOM 2835 N N . GLU B 1 28 ? 24.391 20.453 1.214 1 97.44 28 GLU B N 1
ATOM 2836 C CA . GLU B 1 28 ? 24.797 21.328 0.116 1 97.44 28 GLU B CA 1
ATOM 2837 C C . GLU B 1 28 ? 23.766 22.422 -0.13 1 97.44 28 GLU B C 1
ATOM 2839 O O . GLU B 1 28 ? 22.609 22.312 0.314 1 97.44 28 GLU B O 1
ATOM 2844 N N . GLY B 1 29 ? 24.203 23.5 -0.765 1 97.75 29 GLY B N 1
ATOM 2845 C CA . GLY B 1 29 ? 23.281 24.562 -1.133 1 97.75 29 GLY B CA 1
ATOM 2846 C C . GLY B 1 29 ? 22.438 25.047 0.03 1 97.75 29 GLY B C 1
ATOM 2847 O O . GLY B 1 29 ? 22.969 25.438 1.071 1 97.75 29 GLY B O 1
ATOM 2848 N N . ARG B 1 30 ? 21.109 24.891 -0.087 1 97.88 30 ARG B N 1
ATOM 2849 C CA . ARG B 1 30 ? 20.172 25.375 0.922 1 97.88 30 ARG B CA 1
ATOM 2850 C C . ARG B 1 30 ? 19.719 24.234 1.833 1 97.88 30 ARG B C 1
ATOM 2852 O O . ARG B 1 30 ? 18.672 24.312 2.477 1 97.88 30 ARG B O 1
ATOM 2859 N N . GLN B 1 31 ? 20.547 23.219 1.906 1 98.38 31 GLN B N 1
ATOM 2860 C CA . GLN B 1 31 ? 20.234 22.062 2.744 1 98.38 31 GLN B CA 1
ATOM 2861 C C . GLN B 1 31 ? 20.781 22.25 4.156 1 98.38 31 GLN B C 1
ATOM 2863 O O . GLN B 1 31 ? 21.766 22.969 4.355 1 98.38 31 GLN B O 1
ATOM 2868 N N . VAL B 1 32 ? 20.156 21.594 5.102 1 98.75 32 VAL B N 1
ATOM 2869 C CA . VAL B 1 32 ? 20.656 21.469 6.465 1 98.75 32 VAL B CA 1
ATOM 2870 C C . VAL B 1 32 ? 20.734 20 6.859 1 98.75 32 VAL B C 1
ATOM 2872 O O . VAL B 1 32 ? 20.031 19.156 6.297 1 98.75 32 VAL B O 1
ATOM 2875 N N . LEU B 1 33 ? 21.609 19.734 7.738 1 98.69 33 LEU B N 1
ATOM 2876 C CA . LEU B 1 33 ? 21.688 18.422 8.367 1 98.69 33 LEU B CA 1
ATOM 2877 C C . LEU B 1 33 ? 21.031 18.438 9.742 1 98.69 33 LEU B C 1
ATOM 2879 O O . LEU B 1 33 ? 21.375 19.266 10.594 1 98.69 33 LEU B O 1
ATOM 2883 N N . VAL B 1 34 ? 20.094 17.562 9.961 1 98.69 34 VAL B N 1
ATOM 2884 C CA . VAL B 1 34 ? 19.297 17.516 11.188 1 98.69 34 VAL B CA 1
ATOM 2885 C C . VAL B 1 34 ? 19.625 16.266 11.984 1 98.69 34 VAL B C 1
ATOM 2887 O O . VAL B 1 34 ? 19.609 15.156 11.453 1 98.69 34 VAL B O 1
ATOM 2890 N N . LYS B 1 35 ? 19.969 16.422 13.195 1 98.62 35 LYS B N 1
ATOM 2891 C CA . LYS B 1 35 ? 20 15.297 14.125 1 98.62 35 LYS B CA 1
ATOM 2892 C C . LYS B 1 35 ? 18.594 14.875 14.531 1 98.62 35 LYS B C 1
ATOM 2894 O O . LYS B 1 35 ? 17.875 15.641 15.164 1 98.62 35 LYS B O 1
ATOM 2899 N N . CYS B 1 36 ? 18.219 13.672 14.203 1 98.69 36 CYS B N 1
ATOM 2900 C CA . CYS B 1 36 ? 16.844 13.203 14.414 1 98.69 36 CYS B CA 1
ATOM 2901 C C . CYS B 1 36 ? 16.625 12.828 15.875 1 98.69 36 CYS B C 1
ATOM 2903 O O . CYS B 1 36 ? 17.203 11.844 16.359 1 98.69 36 CYS B O 1
ATOM 2905 N N . LEU B 1 37 ? 15.719 13.516 16.547 1 98.69 37 LEU B N 1
ATOM 2906 C CA . LEU B 1 37 ? 15.508 13.281 17.969 1 98.69 37 LEU B CA 1
ATOM 2907 C C . LEU B 1 37 ? 14.234 12.477 18.203 1 98.69 37 LEU B C 1
ATOM 2909 O O . LEU B 1 37 ? 14.117 11.766 19.203 1 98.69 37 LEU B O 1
ATOM 2913 N N . ALA B 1 38 ? 13.273 12.617 17.344 1 98.69 38 ALA B N 1
ATOM 2914 C CA . ALA B 1 38 ? 12.008 11.883 17.438 1 98.69 38 ALA B CA 1
ATOM 2915 C C . ALA B 1 38 ? 11.352 11.758 16.062 1 98.69 38 ALA B C 1
ATOM 2917 O O . ALA B 1 38 ? 11.648 12.531 15.156 1 98.69 38 ALA B O 1
ATOM 2918 N N . VAL B 1 39 ? 10.469 10.734 15.945 1 98.69 39 VAL B N 1
ATOM 2919 C CA . VAL B 1 39 ? 9.742 10.516 14.695 1 98.69 39 VAL B CA 1
ATOM 2920 C C . VAL B 1 39 ? 8.258 10.305 14.992 1 98.69 39 VAL B C 1
ATOM 2922 O O . VAL B 1 39 ? 7.895 9.852 16.078 1 98.69 39 VAL B O 1
ATOM 2925 N N . GLY B 1 40 ? 7.418 10.781 14.094 1 98.19 40 GLY B N 1
ATOM 2926 C CA . GLY B 1 40 ? 6.012 10.414 14.039 1 98.19 40 GLY B CA 1
ATOM 2927 C C . GLY B 1 40 ? 5.711 9.352 13 1 98.19 40 GLY B C 1
ATOM 2928 O O . GLY B 1 40 ? 6.145 9.461 11.852 1 98.19 40 GLY B O 1
ATOM 2929 N N . LEU B 1 41 ? 5.008 8.336 13.43 1 95.88 41 LEU B N 1
ATOM 2930 C CA . LEU B 1 41 ? 4.758 7.215 12.531 1 95.88 41 LEU B CA 1
ATOM 2931 C C . LEU B 1 41 ? 3.475 7.426 11.734 1 95.88 41 LEU B C 1
ATOM 2933 O O . LEU B 1 41 ? 2.484 7.93 12.273 1 95.88 41 LEU B O 1
ATOM 2937 N N . ASN B 1 42 ? 3.512 7.039 10.461 1 92.19 42 ASN B N 1
ATOM 2938 C CA . ASN B 1 42 ? 2.395 7.211 9.539 1 92.19 42 ASN B CA 1
ATOM 2939 C C . ASN B 1 42 ? 2.141 5.945 8.727 1 92.19 42 ASN B C 1
ATOM 2941 O O . ASN B 1 42 ? 3.029 5.102 8.586 1 92.19 42 ASN B O 1
ATOM 2945 N N . PRO B 1 43 ? 0.946 5.848 8.141 1 85.5 43 PRO B N 1
ATOM 2946 C CA . PRO B 1 43 ? 0.61 4.688 7.309 1 85.5 43 PRO B CA 1
ATOM 2947 C C . PRO B 1 43 ? 1.537 4.535 6.105 1 85.5 43 PRO B C 1
ATOM 2949 O O . PRO B 1 43 ? 1.737 3.422 5.613 1 85.5 43 PRO B O 1
ATOM 2952 N N . ILE B 1 44 ? 2.143 5.531 5.672 1 89.31 44 ILE B N 1
ATOM 2953 C CA . ILE B 1 44 ? 3 5.5 4.492 1 89.31 44 ILE B CA 1
ATOM 2954 C C . ILE B 1 44 ? 4.195 4.586 4.75 1 89.31 44 ILE B C 1
ATOM 2956 O O . ILE B 1 44 ? 4.691 3.926 3.832 1 89.31 44 ILE B O 1
ATOM 2960 N N . GLU B 1 45 ? 4.691 4.48 6 1 91.06 45 GLU B N 1
ATOM 2961 C CA . GLU B 1 45 ? 5.812 3.596 6.293 1 91.06 45 GLU B CA 1
ATOM 2962 C C . GLU B 1 45 ? 5.441 2.135 6.059 1 91.06 45 GLU B C 1
ATOM 2964 O O . GLU B 1 45 ? 6.234 1.367 5.508 1 91.06 45 GLU B O 1
ATOM 2969 N N . ALA B 1 46 ? 4.234 1.843 6.465 1 85.25 46 ALA B N 1
ATOM 2970 C CA . ALA B 1 46 ? 3.762 0.48 6.234 1 85.25 46 ALA B CA 1
ATOM 2971 C C . ALA B 1 46 ? 3.609 0.197 4.742 1 85.25 46 ALA B C 1
ATOM 2973 O O . ALA B 1 46 ? 3.984 -0.877 4.266 1 85.25 46 ALA B O 1
ATOM 2974 N N . LEU B 1 47 ? 3.062 1.158 4.055 1 84.06 47 LEU B N 1
ATOM 2975 C CA . LEU B 1 47 ? 2.926 1.016 2.609 1 84.06 47 LEU B CA 1
ATOM 2976 C C . LEU B 1 47 ? 4.277 0.758 1.958 1 84.06 47 LEU B C 1
ATOM 2978 O O . LEU B 1 47 ? 4.43 -0.187 1.181 1 84.06 47 LEU B O 1
ATOM 2982 N N . GLN B 1 48 ? 5.219 1.528 2.277 1 88.81 48 GLN B N 1
ATOM 2983 C CA . GLN B 1 48 ? 6.559 1.374 1.728 1 88.81 48 GLN B CA 1
ATOM 2984 C C . GLN B 1 48 ? 7.156 0.021 2.104 1 88.81 48 GLN B C 1
ATOM 2986 O O . GLN B 1 48 ? 7.715 -0.675 1.254 1 88.81 48 GLN B O 1
ATOM 2991 N N . HIS B 1 49 ? 7.031 -0.347 3.334 1 87.75 49 HIS B N 1
ATOM 2992 C CA . HIS B 1 49 ? 7.633 -1.56 3.877 1 87.75 49 HIS B CA 1
ATOM 2993 C C . HIS B 1 49 ? 7.086 -2.803 3.184 1 87.75 49 HIS B C 1
ATOM 2995 O O . HIS B 1 49 ? 7.852 -3.688 2.791 1 87.75 49 HIS B O 1
ATOM 3001 N N . HIS B 1 50 ? 5.855 -2.762 2.949 1 77.19 50 HIS B N 1
ATOM 3002 C CA . HIS B 1 50 ? 5.25 -4.027 2.545 1 77.19 50 HIS B CA 1
ATOM 3003 C C . HIS B 1 50 ? 5.152 -4.129 1.027 1 77.19 50 HIS B C 1
ATOM 3005 O O . HIS B 1 50 ? 5.074 -5.234 0.48 1 77.19 50 HIS B O 1
ATOM 3011 N N . THR B 1 51 ? 5.238 -2.928 0.351 1 75.38 51 THR B N 1
ATOM 3012 C CA . THR B 1 51 ? 5 -2.988 -1.087 1 75.38 51 THR B CA 1
ATOM 3013 C C . THR B 1 51 ? 6.219 -2.484 -1.856 1 75.38 51 THR B C 1
ATOM 3015 O O . THR B 1 51 ? 6.348 -2.732 -3.057 1 75.38 51 THR B O 1
ATOM 3018 N N . GLY B 1 52 ? 6.98 -1.712 -1.225 1 81.75 52 GLY B N 1
ATOM 3019 C CA . GLY B 1 52 ? 8.07 -1.06 -1.933 1 81.75 52 GLY B CA 1
ATOM 3020 C C . GLY B 1 52 ? 7.625 0.158 -2.721 1 81.75 52 GLY B C 1
ATOM 3021 O O . GLY B 1 52 ? 8.445 0.824 -3.359 1 81.75 52 GLY B O 1
ATOM 3022 N N . MET B 1 53 ? 6.312 0.429 -2.586 1 81.06 53 MET B N 1
ATOM 3023 C CA . MET B 1 53 ? 5.816 1.632 -3.25 1 81.06 53 MET B CA 1
ATOM 3024 C C . MET B 1 53 ? 6.477 2.881 -2.674 1 81.06 53 MET B C 1
ATOM 3026 O O . MET B 1 53 ? 6.664 2.986 -1.461 1 81.06 53 MET B O 1
ATOM 3030 N N . MET B 1 54 ? 6.898 3.84 -3.553 1 84.5 54 MET B N 1
ATOM 3031 C CA . MET B 1 54 ? 7.48 5.129 -3.195 1 84.5 54 MET B CA 1
ATOM 3032 C C . MET B 1 54 ? 8.867 4.953 -2.588 1 84.5 54 MET B C 1
ATOM 3034 O O . MET B 1 54 ? 9.305 5.766 -1.768 1 84.5 54 MET B O 1
ATOM 3038 N N . VAL B 1 55 ? 9.492 3.814 -2.834 1 88.19 55 VAL B N 1
ATOM 3039 C CA . VAL B 1 55 ? 10.891 3.58 -2.488 1 88.19 55 VAL B CA 1
ATOM 3040 C C . VAL B 1 55 ? 11.75 3.678 -3.742 1 88.19 55 VAL B C 1
ATOM 3042 O O . VAL B 1 55 ? 11.508 2.98 -4.73 1 88.19 55 VAL B O 1
ATOM 3045 N N . ASN B 1 56 ? 12.797 4.52 -3.652 1 83.44 56 ASN B N 1
ATOM 3046 C CA . ASN B 1 56 ? 13.602 4.762 -4.848 1 83.44 56 ASN B CA 1
ATOM 3047 C C . ASN B 1 56 ? 14.984 4.125 -4.73 1 83.44 56 ASN B C 1
ATOM 3049 O O . ASN B 1 56 ? 15.703 4 -5.727 1 83.44 56 ASN B O 1
ATOM 3053 N N . GLU B 1 57 ? 15.359 3.785 -3.479 1 83.44 57 GLU B N 1
ATOM 3054 C CA . GLU B 1 57 ? 16.688 3.252 -3.201 1 83.44 57 GLU B CA 1
ATOM 3055 C C . GLU B 1 57 ? 16.625 2.041 -2.277 1 83.44 57 GLU B C 1
ATOM 3057 O O . GLU B 1 57 ? 15.844 2.025 -1.323 1 83.44 57 GLU B O 1
ATOM 3062 N N . TRP B 1 58 ? 17.438 1.046 -2.691 1 83.56 58 TRP B N 1
ATOM 3063 C CA . TRP B 1 58 ? 17.547 -0.114 -1.813 1 83.56 58 TRP B CA 1
ATOM 3064 C C . TRP B 1 58 ? 19 -0.34 -1.409 1 83.56 58 TRP B C 1
ATOM 3066 O O . TRP B 1 58 ? 19.922 -0.083 -2.193 1 83.56 58 TRP B O 1
ATOM 3076 N N . PRO B 1 59 ? 19.312 -0.884 -0.156 1 90.5 59 PRO B N 1
ATOM 3077 C CA . PRO B 1 59 ? 18.375 -0.944 0.964 1 90.5 59 PRO B CA 1
ATOM 3078 C C . PRO B 1 59 ? 17.781 0.421 1.316 1 90.5 59 PRO B C 1
ATOM 3080 O O . PRO B 1 59 ? 18.453 1.444 1.16 1 90.5 59 PRO B O 1
ATOM 3083 N N . ALA B 1 60 ? 16.531 0.336 1.858 1 94.44 60 ALA B N 1
ATOM 3084 C CA . ALA B 1 60 ? 15.805 1.59 2.033 1 94.44 60 ALA B CA 1
ATOM 3085 C C . ALA B 1 60 ? 15.875 2.064 3.482 1 94.44 60 ALA B C 1
ATOM 3087 O O . ALA B 1 60 ? 15.828 1.254 4.41 1 94.44 60 ALA B O 1
ATOM 3088 N N . VAL B 1 61 ? 15.992 3.391 3.67 1 97.75 61 VAL B N 1
ATOM 3089 C CA . VAL B 1 61 ? 15.734 4.078 4.934 1 97.75 61 VAL B CA 1
ATOM 3090 C C . VAL B 1 61 ? 14.383 4.777 4.879 1 97.75 61 VAL B C 1
ATOM 3092 O O . VAL B 1 61 ? 14.141 5.609 4.004 1 97.75 61 VAL B O 1
ATOM 3095 N N . LEU B 1 62 ? 13.5 4.445 5.82 1 97.19 62 LEU B N 1
ATOM 3096 C CA . LEU B 1 62 ? 12.141 4.969 5.758 1 97.19 62 LEU B CA 1
ATOM 3097 C C . LEU B 1 62 ? 11.953 6.121 6.742 1 97.19 62 LEU B C 1
ATOM 3099 O O . LEU B 1 62 ? 12.906 6.836 7.051 1 97.19 62 LEU B O 1
ATOM 3103 N N . GLY B 1 63 ? 10.727 6.465 7.004 1 97.31 63 GLY B N 1
ATOM 3104 C CA . GLY B 1 63 ? 10.352 7.578 7.863 1 97.31 63 GLY B CA 1
ATOM 3105 C C . GLY B 1 63 ? 9.828 8.773 7.094 1 97.31 63 GLY B C 1
ATOM 3106 O O . GLY B 1 63 ? 10.438 9.203 6.109 1 97.31 63 GLY B O 1
ATOM 3107 N N . SER B 1 64 ? 8.711 9.344 7.602 1 96.62 64 SER B N 1
ATOM 3108 C CA . SER B 1 64 ? 8.102 10.461 6.883 1 96.62 64 SER B CA 1
ATOM 3109 C C . SER B 1 64 ? 8.062 11.719 7.742 1 96.62 64 SER B C 1
ATOM 3111 O O . SER B 1 64 ? 8.172 12.828 7.227 1 96.62 64 SER B O 1
ATOM 3113 N N . ASP B 1 65 ? 7.863 11.555 9.023 1 98 65 ASP B N 1
ATOM 3114 C CA . ASP B 1 65 ? 7.852 12.688 9.938 1 98 65 ASP B CA 1
ATOM 3115 C C . ASP B 1 65 ? 9.031 12.633 10.906 1 98 65 ASP B C 1
ATOM 3117 O O . ASP B 1 65 ? 9.219 11.633 11.602 1 98 65 ASP B O 1
ATOM 3121 N N . GLY B 1 66 ? 9.781 13.703 10.914 1 97.81 66 GLY B N 1
ATOM 3122 C CA . GLY B 1 66 ? 10.898 13.797 11.828 1 97.81 66 GLY B CA 1
ATOM 3123 C C . GLY B 1 66 ? 11.008 15.148 12.508 1 97.81 66 GLY B C 1
ATOM 3124 O O . GLY B 1 66 ? 10.625 16.172 11.938 1 97.81 66 GLY B O 1
ATOM 3125 N N . ALA B 1 67 ? 11.516 15.117 13.719 1 98.5 67 ALA B N 1
ATOM 3126 C CA . ALA B 1 67 ? 11.852 16.312 14.484 1 98.5 67 ALA B CA 1
ATOM 3127 C C . ALA B 1 67 ? 13.25 16.219 15.086 1 98.5 67 ALA B C 1
ATOM 3129 O O . ALA B 1 67 ? 13.68 15.133 15.484 1 98.5 67 ALA B O 1
ATOM 3130 N N . GLY B 1 68 ? 13.93 17.359 15.102 1 98.38 68 GLY B N 1
ATOM 3131 C CA . GLY B 1 68 ? 15.289 17.328 15.625 1 98.38 68 GLY B CA 1
ATOM 3132 C C . GLY B 1 68 ? 15.922 18.719 15.68 1 98.38 68 GLY B C 1
ATOM 3133 O O . GLY B 1 68 ? 15.227 19.719 15.828 1 98.38 68 GLY B O 1
ATOM 3134 N N . VAL B 1 69 ? 17.297 18.656 15.688 1 98.44 69 VAL B N 1
ATOM 3135 C CA . VAL B 1 69 ? 18.062 19.891 15.812 1 98.44 69 VAL B CA 1
ATOM 3136 C C . VAL B 1 69 ? 19.031 20.016 14.641 1 98.44 69 VAL B C 1
ATOM 3138 O O . VAL B 1 69 ? 19.656 19.031 14.234 1 98.44 69 VAL B O 1
ATOM 3141 N N . VAL B 1 70 ? 19.141 21.219 14.07 1 98.69 70 VAL B N 1
ATOM 3142 C CA . VAL B 1 70 ? 20.094 21.484 12.992 1 98.69 70 VAL B CA 1
ATOM 3143 C C . VAL B 1 70 ? 21.516 21.422 13.531 1 98.69 70 VAL B C 1
ATOM 3145 O O . VAL B 1 70 ? 21.844 22.109 14.508 1 98.69 70 VAL B O 1
ATOM 3148 N N . ILE B 1 71 ? 22.406 20.656 12.867 1 98.56 71 ILE B N 1
ATOM 3149 C CA . ILE B 1 71 ? 23.75 20.516 13.391 1 98.56 71 ILE B CA 1
ATOM 3150 C C . ILE B 1 71 ? 24.766 20.953 12.336 1 98.56 71 ILE B C 1
ATOM 3152 O O . ILE B 1 71 ? 25.938 21.188 12.648 1 98.56 71 ILE B O 1
ATOM 3156 N N . GLU B 1 72 ? 24.406 21.016 11.078 1 98.62 72 GLU B N 1
ATOM 3157 C CA . GLU B 1 72 ? 25.203 21.547 9.977 1 98.62 72 GLU B CA 1
ATOM 3158 C C . GLU B 1 72 ? 24.328 22.25 8.953 1 98.62 72 GLU B C 1
ATOM 3160 O O . GLU B 1 72 ? 23.156 21.891 8.789 1 98.62 72 GLU B O 1
ATOM 3165 N N . VAL B 1 73 ? 24.938 23.297 8.266 1 98.62 73 VAL B N 1
ATOM 3166 C CA . VAL B 1 73 ? 24.172 24.031 7.258 1 98.62 73 VAL B CA 1
ATOM 3167 C C . VAL B 1 73 ? 24.984 24.141 5.973 1 98.62 73 VAL B C 1
ATOM 3169 O O . VAL B 1 73 ? 26.219 24.234 6.02 1 98.62 73 VAL B O 1
ATOM 3172 N N . GLY B 1 74 ? 24.312 24.125 4.859 1 98.5 74 GLY B N 1
ATOM 3173 C CA . GLY B 1 74 ? 24.953 24.391 3.578 1 98.5 74 GLY B CA 1
ATOM 3174 C C . GLY B 1 74 ? 25.312 25.844 3.375 1 98.5 74 GLY B C 1
ATOM 3175 O O . GLY B 1 74 ? 24.859 26.719 4.121 1 98.5 74 GLY B O 1
ATOM 3176 N N . PRO B 1 75 ? 26.047 26.109 2.314 1 98 75 PRO B N 1
ATOM 3177 C CA . PRO B 1 75 ? 26.609 27.453 2.129 1 98 75 PRO B CA 1
ATOM 3178 C C . PRO B 1 75 ? 25.562 28.5 1.771 1 98 75 PRO B C 1
ATOM 3180 O O . PRO B 1 75 ? 25.781 29.688 1.961 1 98 75 PRO B O 1
ATOM 3183 N N . ASP B 1 76 ? 24.391 28.078 1.283 1 98.31 76 ASP B N 1
ATOM 3184 C CA . ASP B 1 76 ? 23.406 29.031 0.787 1 98.31 76 ASP B CA 1
ATOM 3185 C C . ASP B 1 76 ? 22.219 29.156 1.743 1 98.31 76 ASP B C 1
ATOM 3187 O O . ASP B 1 76 ? 21.203 29.766 1.407 1 98.31 76 ASP B O 1
ATOM 3191 N N . VAL B 1 77 ? 22.328 28.547 2.912 1 98.31 77 VAL B N 1
ATOM 3192 C CA . VAL B 1 77 ? 21.266 28.594 3.91 1 98.31 77 VAL B CA 1
ATOM 3193 C C . VAL B 1 77 ? 21.203 30 4.531 1 98.31 77 VAL B C 1
ATOM 3195 O O . VAL B 1 77 ? 22.234 30.578 4.879 1 98.31 77 VAL B O 1
ATOM 3198 N N . THR B 1 78 ? 19.953 30.547 4.699 1 97.81 78 THR B N 1
ATOM 3199 C CA . THR B 1 78 ? 19.797 31.891 5.238 1 97.81 78 THR B CA 1
ATOM 3200 C C . THR B 1 78 ? 18.734 31.906 6.344 1 97.81 78 THR B C 1
ATOM 3202 O O . THR B 1 78 ? 18.75 32.781 7.207 1 97.81 78 THR B O 1
ATOM 3205 N N . ARG B 1 79 ? 17.906 30.953 6.379 1 97.38 79 ARG B N 1
ATOM 3206 C CA . ARG B 1 79 ? 16.734 30.969 7.262 1 97.38 79 ARG B CA 1
ATOM 3207 C C . ARG B 1 79 ? 17.031 30.266 8.578 1 97.38 79 ARG B C 1
ATOM 3209 O O . ARG B 1 79 ? 16.609 30.703 9.641 1 97.38 79 ARG B O 1
ATOM 3216 N N . LEU B 1 80 ? 17.797 29.203 8.539 1 98.25 80 LEU B N 1
ATOM 3217 C CA . LEU B 1 80 ? 18.078 28.375 9.703 1 98.25 80 LEU B CA 1
ATOM 3218 C C . LEU B 1 80 ? 19.547 28.453 10.094 1 98.25 80 LEU B C 1
ATOM 3220 O O . LEU B 1 80 ? 20.375 28.875 9.297 1 98.25 80 LEU B O 1
ATOM 3224 N N . LYS B 1 81 ? 19.828 28.109 11.352 1 98.31 81 LYS B N 1
ATOM 3225 C CA . LYS B 1 81 ? 21.203 28.016 11.859 1 98.31 81 LYS B CA 1
ATOM 3226 C C . LYS B 1 81 ? 21.375 26.797 12.758 1 98.31 81 LYS B C 1
ATOM 3228 O O . LYS B 1 81 ? 20.375 26.219 13.219 1 98.31 81 LYS B O 1
ATOM 3233 N N . VAL B 1 82 ? 22.609 26.469 12.938 1 98.5 82 VAL B N 1
ATOM 3234 C CA . VAL B 1 82 ? 22.938 25.375 13.852 1 98.5 82 VAL B CA 1
ATOM 3235 C C . VAL B 1 82 ? 22.312 25.656 15.227 1 98.5 82 VAL B C 1
ATOM 3237 O O . VAL B 1 82 ? 22.391 26.766 15.734 1 98.5 82 VAL B O 1
ATOM 3240 N N . GLY B 1 83 ? 21.578 24.672 15.766 1 98.19 83 GLY B N 1
ATOM 3241 C CA . GLY B 1 83 ? 20.953 24.828 17.062 1 98.19 83 GLY B CA 1
ATOM 3242 C C . GLY B 1 83 ? 19.453 25.016 16.969 1 98.19 83 GLY B C 1
ATOM 3243 O O . GLY B 1 83 ? 18.734 24.844 17.969 1 98.19 83 GLY B O 1
ATOM 3244 N N . ASP B 1 84 ? 18.969 25.359 15.805 1 98.19 84 ASP B N 1
ATOM 3245 C CA . ASP B 1 84 ? 17.516 25.5 15.625 1 98.19 84 ASP B CA 1
ATOM 3246 C C . ASP B 1 84 ? 16.828 24.156 15.703 1 98.19 84 ASP B C 1
ATOM 3248 O O . ASP B 1 84 ? 17.281 23.172 15.109 1 98.19 84 ASP B O 1
ATOM 3252 N N . TYR B 1 85 ? 15.695 24.078 16.5 1 98.38 85 TYR B N 1
ATOM 3253 C CA . TYR B 1 85 ? 14.828 22.906 16.484 1 98.38 85 TYR B CA 1
ATOM 3254 C C . TYR B 1 85 ? 13.836 22.984 15.336 1 98.38 85 TYR B C 1
ATOM 3256 O O . TYR B 1 85 ? 13.227 24.031 15.094 1 98.38 85 TYR B O 1
ATOM 3264 N N . VAL B 1 86 ? 13.75 21.812 14.578 1 98.75 86 VAL B N 1
ATOM 3265 C CA . VAL B 1 86 ? 12.953 21.797 13.359 1 98.75 86 VAL B CA 1
ATOM 3266 C C . VAL B 1 86 ? 12.156 20.484 13.273 1 98.75 86 VAL B C 1
ATOM 3268 O O . VAL B 1 86 ? 12.438 19.531 14.008 1 98.75 86 VAL B O 1
ATOM 3271 N N . TYR B 1 87 ? 11.078 20.484 12.484 1 98.31 87 TYR B N 1
ATOM 3272 C CA . TYR B 1 87 ? 10.289 19.297 12.164 1 98.31 87 TYR B CA 1
ATOM 3273 C C . TYR B 1 87 ? 9.695 19.406 10.766 1 98.31 87 TYR B C 1
ATOM 3275 O O . TYR B 1 87 ? 9.656 20.484 10.18 1 98.31 87 TYR B O 1
ATOM 3283 N N . SER B 1 88 ? 9.383 18.203 10.141 1 90.19 88 SER B N 1
ATOM 3284 C CA . SER B 1 88 ? 8.867 18.25 8.773 1 90.19 88 SER B CA 1
ATOM 3285 C C . SER B 1 88 ? 8.328 16.891 8.336 1 90.19 88 SER B C 1
ATOM 3287 O O . SER B 1 88 ? 8.375 15.922 9.102 1 90.19 88 SER B O 1
ATOM 3289 N N . CYS B 1 89 ? 7.707 16.953 7.086 1 95.06 89 CYS B N 1
ATOM 3290 C CA . CYS B 1 89 ? 7.453 15.766 6.293 1 95.06 89 CYS B CA 1
ATOM 3291 C C . CYS B 1 89 ? 8.57 15.523 5.285 1 95.06 89 CYS B C 1
ATOM 3293 O O . CYS B 1 89 ? 8.883 16.406 4.484 1 95.06 89 CYS B O 1
ATOM 3295 N N . ALA B 1 90 ? 9.148 14.414 5.375 1 96 90 ALA B N 1
ATOM 3296 C CA . ALA B 1 90 ? 10.273 14.07 4.512 1 96 90 ALA B CA 1
ATOM 3297 C C . ALA B 1 90 ? 9.797 13.648 3.129 1 96 90 ALA B C 1
ATOM 3299 O O . ALA B 1 90 ? 8.719 13.055 2.992 1 96 90 ALA B O 1
ATOM 3300 N N . PRO B 1 91 ? 10.57 14.078 2.061 1 94.94 91 PRO B N 1
ATOM 3301 C CA . PRO B 1 91 ? 10.328 13.43 0.766 1 94.94 91 PRO B CA 1
ATOM 3302 C C . PRO B 1 91 ? 10.695 11.953 0.764 1 94.94 91 PRO B C 1
ATOM 3304 O O . PRO B 1 91 ? 11.844 11.594 0.489 1 94.94 91 PRO B O 1
ATOM 3307 N N . VAL B 1 92 ? 9.773 11.141 0.919 1 92.25 92 VAL B N 1
ATOM 3308 C CA . VAL B 1 92 ? 9.992 9.719 1.162 1 92.25 92 VAL B CA 1
ATOM 3309 C C . VAL B 1 92 ? 10.609 9.07 -0.075 1 92.25 92 VAL B C 1
ATOM 3311 O O . VAL B 1 92 ? 10.492 9.594 -1.184 1 92.25 92 VAL B O 1
ATOM 3314 N N . GLY B 1 93 ? 11.289 7.996 0.145 1 90.62 93 GLY B N 1
ATOM 3315 C CA . GLY B 1 93 ? 11.875 7.211 -0.934 1 90.62 93 GLY B CA 1
ATOM 3316 C C . GLY B 1 93 ? 13.305 7.605 -1.252 1 90.62 93 GLY B C 1
ATOM 3317 O O . GLY B 1 93 ? 13.969 6.957 -2.062 1 90.62 93 GLY B O 1
ATOM 3318 N N . GLN B 1 94 ? 13.742 8.641 -0.644 1 92.19 94 GLN B N 1
ATOM 3319 C CA . GLN B 1 94 ? 15.102 9.141 -0.796 1 92.19 94 GLN B CA 1
ATOM 3320 C C . GLN B 1 94 ? 15.875 9.047 0.519 1 92.19 94 GLN B C 1
ATOM 3322 O O . GLN B 1 94 ? 15.688 9.883 1.411 1 92.19 94 GLN B O 1
ATOM 3327 N N . ASN B 1 95 ? 16.844 8.133 0.604 1 95.94 95 ASN B N 1
ATOM 3328 C CA . ASN B 1 95 ? 17.453 7.719 1.865 1 95.94 95 ASN B CA 1
ATOM 3329 C C . ASN B 1 95 ? 18.031 8.906 2.629 1 95.94 95 ASN B C 1
ATOM 3331 O O . ASN B 1 95 ? 17.812 9.039 3.836 1 95.94 95 ASN B O 1
ATOM 3335 N N . ARG B 1 96 ? 18.641 9.82 1.947 1 96.94 96 ARG B N 1
ATOM 3336 C CA . ARG B 1 96 ? 19.391 10.875 2.619 1 96.94 96 ARG B CA 1
ATOM 3337 C C . ARG B 1 96 ? 18.438 11.867 3.289 1 96.94 96 ARG B C 1
ATOM 3339 O O . ARG B 1 96 ? 18.875 12.703 4.09 1 96.94 96 ARG B O 1
ATOM 3346 N N . PHE B 1 97 ? 17.109 11.75 2.973 1 97.25 97 PHE B N 1
ATOM 3347 C CA . PHE B 1 97 ? 16.172 12.773 3.432 1 97.25 97 PHE B CA 1
ATOM 3348 C C . PHE B 1 97 ? 15.203 12.195 4.449 1 97.25 97 PHE B C 1
ATOM 3350 O O . PHE B 1 97 ? 14.391 12.93 5.023 1 97.25 97 PHE B O 1
ATOM 3357 N N . THR B 1 98 ? 15.242 10.898 4.758 1 97.88 98 THR B N 1
ATOM 3358 C CA . THR B 1 98 ? 14.242 10.273 5.609 1 97.88 98 THR B CA 1
ATOM 3359 C C . THR B 1 98 ? 14.75 10.156 7.043 1 97.88 98 THR B C 1
ATOM 3361 O O . THR B 1 98 ? 15.945 9.969 7.27 1 97.88 98 THR B O 1
ATOM 3364 N N . PRO B 1 99 ? 13.867 10.172 8.008 1 98.38 99 PRO B N 1
ATOM 3365 C CA . PRO B 1 99 ? 14.312 10.43 9.383 1 98.38 99 PRO B CA 1
ATOM 3366 C C . PRO B 1 99 ? 14.633 9.148 10.148 1 98.38 99 PRO B C 1
ATOM 3368 O O . PRO B 1 99 ? 15.102 9.203 11.289 1 98.38 99 PRO B O 1
ATOM 3371 N N . PHE B 1 100 ? 14.469 7.949 9.625 1 98.62 100 PHE B N 1
ATOM 3372 C CA . PHE B 1 100 ? 14.82 6.742 10.367 1 98.62 100 PHE B CA 1
ATOM 3373 C C . PHE B 1 100 ? 16.328 6.516 10.344 1 98.62 100 PHE B C 1
ATOM 3375 O O . PHE B 1 100 ? 16.781 5.41 10.039 1 98.62 100 PHE B O 1
ATOM 3382 N N . GLN B 1 101 ? 17.078 7.547 10.523 1 98.5 101 GLN B N 1
ATOM 3383 C CA . GLN B 1 101 ? 18.531 7.535 10.648 1 98.5 101 GLN B CA 1
ATOM 3384 C C . GLN B 1 101 ? 19.016 8.664 11.555 1 98.5 101 GLN B C 1
ATOM 3386 O O . GLN B 1 101 ? 18.281 9.609 11.82 1 98.5 101 GLN B O 1
ATOM 3391 N N . GLU B 1 102 ? 20.219 8.586 12.039 1 98.44 102 GLU B N 1
ATOM 3392 C CA . GLU B 1 102 ? 20.734 9.484 13.062 1 98.44 102 GLU B CA 1
ATOM 3393 C C . GLU B 1 102 ? 20.641 10.938 12.609 1 98.44 102 GLU B C 1
ATOM 3395 O O . GLU B 1 102 ? 20.266 11.812 13.391 1 98.44 102 GLU B O 1
ATOM 3400 N N . THR B 1 103 ? 21.094 11.148 11.391 1 98.5 103 THR B N 1
ATOM 3401 C CA . THR B 1 103 ? 21 12.469 10.781 1 98.5 103 THR B CA 1
ATOM 3402 C C . THR B 1 103 ? 20.406 12.383 9.375 1 98.5 103 THR B C 1
ATOM 3404 O O . THR B 1 103 ? 20.594 11.375 8.688 1 98.5 103 THR B O 1
ATOM 3407 N N . TYR B 1 104 ? 19.656 13.398 8.984 1 98.25 104 TYR B N 1
ATOM 3408 C CA . TYR B 1 104 ? 19.094 13.43 7.633 1 98.25 104 TYR B CA 1
ATOM 3409 C C . TYR B 1 104 ? 19.125 14.844 7.066 1 98.25 104 TYR B C 1
ATOM 3411 O O . TYR B 1 104 ? 19.219 15.82 7.812 1 98.25 104 TYR B O 1
ATOM 3419 N N . LEU B 1 105 ? 19.094 14.922 5.75 1 98.38 105 LEU B N 1
ATOM 3420 C CA . LEU B 1 105 ? 19.109 16.203 5.051 1 98.38 105 LEU B CA 1
ATOM 3421 C C . LEU B 1 105 ? 17.703 16.719 4.82 1 98.38 105 LEU B C 1
ATOM 3423 O O . LEU B 1 105 ? 16.766 15.938 4.695 1 98.38 105 LEU B O 1
ATOM 3427 N N . ALA B 1 106 ? 17.594 18.062 4.777 1 98.12 106 ALA B N 1
ATOM 3428 C CA . ALA B 1 106 ? 16.344 18.719 4.383 1 98.12 106 ALA B CA 1
ATOM 3429 C C . ALA B 1 106 ? 16.609 20.109 3.826 1 98.12 106 ALA B C 1
ATOM 3431 O O . ALA B 1 106 ? 17.594 20.766 4.203 1 98.12 106 ALA B O 1
ATOM 3432 N N . ARG B 1 107 ? 15.789 20.484 2.883 1 97.62 107 ARG B N 1
ATOM 3433 C CA . ARG B 1 107 ? 15.805 21.891 2.455 1 97.62 107 ARG B CA 1
ATOM 3434 C C . ARG B 1 107 ? 15.266 22.797 3.551 1 97.62 107 ARG B C 1
ATOM 3436 O O . ARG B 1 107 ? 14.258 22.5 4.188 1 97.62 107 ARG B O 1
ATOM 3443 N N . GLU B 1 108 ? 15.883 23.906 3.719 1 97.94 108 GLU B N 1
ATOM 3444 C CA . GLU B 1 108 ? 15.523 24.766 4.844 1 97.94 108 GLU B CA 1
ATOM 3445 C C . GLU B 1 108 ? 14.094 25.281 4.707 1 97.94 108 GLU B C 1
ATOM 3447 O O . GLU B 1 108 ? 13.406 25.5 5.711 1 97.94 108 GLU B O 1
ATOM 3452 N N . ASP B 1 109 ? 13.594 25.438 3.449 1 97.25 109 ASP B N 1
ATOM 3453 C CA . ASP B 1 109 ? 12.281 26.047 3.242 1 97.25 109 ASP B CA 1
ATOM 3454 C C . ASP B 1 109 ? 11.18 25 3.334 1 97.25 109 ASP B C 1
ATOM 3456 O O . ASP B 1 109 ? 9.992 25.328 3.217 1 97.25 109 ASP B O 1
ATOM 3460 N N . LEU B 1 110 ? 11.555 23.766 3.625 1 97.62 110 LEU B N 1
ATOM 3461 C CA . LEU B 1 110 ? 10.578 22.703 3.777 1 97.62 110 LEU B CA 1
ATOM 3462 C C . LEU B 1 110 ? 10.531 22.203 5.219 1 97.62 110 LEU B C 1
ATOM 3464 O O . LEU B 1 110 ? 9.914 21.188 5.508 1 97.62 110 LEU B O 1
ATOM 3468 N N . LEU B 1 111 ? 11.203 22.953 6.066 1 98.31 111 LEU B N 1
ATOM 3469 C CA . LEU B 1 111 ? 11.203 22.672 7.496 1 98.31 111 LEU B CA 1
ATOM 3470 C C . LEU B 1 111 ? 10.406 23.719 8.266 1 98.31 111 LEU B C 1
ATOM 3472 O O . LEU B 1 111 ? 10.492 24.906 7.973 1 98.31 111 LEU B O 1
ATOM 3476 N N . PHE B 1 112 ? 9.617 23.203 9.227 1 98.38 112 PHE B N 1
ATOM 3477 C CA . PHE B 1 112 ? 9.07 24.078 10.258 1 98.38 112 PHE B CA 1
ATOM 3478 C C . PHE B 1 112 ? 10.109 24.375 11.328 1 98.38 112 PHE B C 1
ATOM 3480 O O . PHE B 1 112 ? 10.844 23.469 11.75 1 98.38 112 PHE B O 1
ATOM 3487 N N . LYS B 1 113 ? 10.164 25.609 11.695 1 97.62 113 LYS B N 1
ATOM 3488 C CA . LYS B 1 113 ? 10.906 25.938 12.906 1 97.62 113 LYS B CA 1
ATOM 3489 C C . LYS B 1 113 ? 10.047 25.734 14.156 1 97.62 113 LYS B C 1
ATOM 3491 O O . LYS B 1 113 ? 8.914 26.203 14.211 1 97.62 113 LYS B O 1
ATOM 3496 N N . LYS B 1 114 ? 10.586 24.969 15.031 1 96 114 LYS B N 1
ATOM 3497 C CA . LYS B 1 114 ? 9.805 24.672 16.234 1 96 114 LYS B CA 1
ATOM 3498 C C . LYS B 1 114 ? 9.789 25.875 17.172 1 96 114 LYS B C 1
ATOM 3500 O O . LYS B 1 114 ? 10.836 26.391 17.547 1 96 114 LYS B O 1
ATOM 3505 N N . GLY B 1 115 ? 8.625 26.297 17.547 1 92.31 115 GLY B N 1
ATOM 3506 C CA . GLY B 1 115 ? 8.484 27.312 18.594 1 92.31 115 GLY B CA 1
ATOM 3507 C C . GLY B 1 115 ? 8.477 26.734 19.984 1 92.31 115 GLY B C 1
ATOM 3508 O O . GLY B 1 115 ? 8.594 25.516 20.172 1 92.31 115 GLY B O 1
ATOM 3509 N N . ASP B 1 116 ? 8.258 27.562 20.984 1 92.06 116 ASP B N 1
ATOM 3510 C CA . ASP B 1 116 ? 8.352 27.141 22.391 1 92.06 116 ASP B CA 1
ATOM 3511 C C . ASP B 1 116 ? 7 26.641 22.891 1 92.06 116 ASP B C 1
ATOM 3513 O O . ASP B 1 116 ? 6.926 26.031 23.969 1 92.06 116 ASP B O 1
ATOM 3517 N N . ASN B 1 117 ? 6.031 26.766 22.125 1 94.31 117 ASN B N 1
ATOM 3518 C CA . ASN B 1 117 ? 4.688 26.469 22.609 1 94.31 117 ASN B CA 1
ATOM 3519 C C . ASN B 1 117 ? 4.328 25 22.391 1 94.31 117 ASN B C 1
ATOM 3521 O O . ASN B 1 117 ? 3.254 24.547 22.797 1 94.31 117 ASN B O 1
ATOM 3525 N N . ILE B 1 118 ? 5.16 24.266 21.734 1 96.44 118 ILE B N 1
ATOM 3526 C CA . ILE B 1 118 ? 4.891 22.844 21.547 1 96.44 118 ILE B CA 1
ATOM 3527 C C . ILE B 1 118 ? 6.145 22.031 21.875 1 96.44 118 ILE B C 1
ATOM 3529 O O . ILE B 1 118 ? 7.262 22.531 21.75 1 96.44 118 ILE B O 1
ATOM 3533 N N . SER B 1 119 ? 5.941 20.812 22.391 1 97.5 119 SER B N 1
ATOM 3534 C CA . SER B 1 119 ? 7.051 19.906 22.688 1 97.5 119 SER B CA 1
ATOM 3535 C C . SER B 1 119 ? 7.605 19.297 21.406 1 97.5 119 SER B C 1
ATOM 3537 O O . SER B 1 119 ? 7.016 19.438 20.328 1 97.5 119 SER B O 1
ATOM 3539 N N . LEU B 1 120 ? 8.773 18.734 21.547 1 97.31 120 LEU B N 1
ATOM 3540 C CA . LEU B 1 120 ? 9.367 18 20.438 1 97.31 120 LEU B CA 1
ATOM 3541 C C . LEU B 1 120 ? 8.43 16.891 19.953 1 97.31 120 LEU B C 1
ATOM 3543 O O . LEU B 1 120 ? 8.25 16.703 18.75 1 97.31 120 LEU B O 1
ATOM 3547 N N . GLU B 1 121 ? 7.824 16.203 20.906 1 97.56 121 GLU B N 1
ATOM 3548 C CA . GLU B 1 121 ? 6.895 15.117 20.594 1 97.56 121 GLU B CA 1
ATOM 3549 C C . GLU B 1 121 ? 5.648 15.656 19.891 1 97.56 121 GLU B C 1
ATOM 3551 O O . GLU B 1 121 ? 5.172 15.055 18.922 1 97.56 121 GLU B O 1
ATOM 3556 N N . ASP B 1 122 ? 5.152 16.766 20.328 1 98 122 ASP B N 1
ATOM 3557 C CA . ASP B 1 122 ? 4.031 17.438 19.656 1 98 122 ASP B CA 1
ATOM 3558 C C . ASP B 1 122 ? 4.34 17.688 18.188 1 98 122 ASP B C 1
ATOM 3560 O O . ASP B 1 122 ? 3.494 17.453 17.328 1 98 122 ASP B O 1
ATOM 3564 N N . SER B 1 123 ? 5.516 18.109 17.938 1 98.12 123 SER B N 1
ATOM 3565 C CA . SER B 1 123 ? 5.914 18.516 16.594 1 98.12 123 SER B CA 1
ATOM 3566 C C . SER B 1 123 ? 5.875 17.328 15.625 1 98.12 123 SER B C 1
ATOM 3568 O O . SER B 1 123 ? 5.609 17.516 14.438 1 98.12 123 SER B O 1
ATOM 3570 N N . CYS B 1 124 ? 6.008 16.109 16.109 1 98.12 124 CYS B N 1
ATOM 3571 C CA . CYS B 1 124 ? 6.047 14.914 15.297 1 98.12 124 CYS B CA 1
ATOM 3572 C C . CYS B 1 124 ? 4.656 14.547 14.789 1 98.12 124 CYS B C 1
ATOM 3574 O O . CYS B 1 124 ? 4.504 13.656 13.953 1 98.12 124 CYS B O 1
ATOM 3576 N N . THR B 1 125 ? 3.629 15.297 15.211 1 97.81 125 THR B N 1
ATOM 3577 C CA . THR B 1 125 ? 2.262 14.984 14.812 1 97.81 125 THR B CA 1
ATOM 3578 C C . THR B 1 125 ? 1.815 15.875 13.656 1 97.81 125 THR B C 1
ATOM 3580 O O . THR B 1 125 ? 0.705 15.727 13.141 1 97.81 125 THR B O 1
ATOM 3583 N N . ILE B 1 126 ? 2.611 16.734 13.195 1 97.81 126 ILE B N 1
ATOM 3584 C CA . ILE B 1 126 ? 2.135 17.875 12.406 1 97.81 126 ILE B CA 1
ATOM 3585 C C . ILE B 1 126 ? 2.482 17.656 10.938 1 97.81 126 ILE B C 1
ATOM 3587 O O . ILE B 1 126 ? 1.601 17.672 10.07 1 97.81 126 ILE B O 1
ATOM 3591 N N . GLY B 1 127 ? 3.691 17.297 10.539 1 97 127 GLY B N 1
ATOM 3592 C CA . GLY B 1 127 ? 4.27 17.312 9.203 1 97 127 GLY B CA 1
ATOM 3593 C C . GLY B 1 127 ? 3.352 16.734 8.148 1 97 127 GLY B C 1
ATOM 3594 O O . GLY B 1 127 ? 2.607 17.453 7.488 1 97 127 GLY B O 1
ATOM 3595 N N . ALA B 1 128 ? 3.277 15.516 8.039 1 96.38 128 ALA B N 1
ATOM 3596 C CA . ALA B 1 128 ? 2.584 14.812 6.961 1 96.38 128 ALA B CA 1
ATOM 3597 C C . ALA B 1 128 ? 1.083 15.086 7.008 1 96.38 128 ALA B C 1
ATOM 3599 O O . ALA B 1 128 ? 0.472 15.398 5.98 1 96.38 128 ALA B O 1
ATOM 3600 N N . CYS B 1 129 ? 0.508 15.086 8.125 1 96.62 129 CYS B N 1
ATOM 3601 C CA . CYS B 1 129 ? -0.941 15.18 8.258 1 96.62 129 CYS B CA 1
ATOM 3602 C C . CYS B 1 129 ? -1.43 16.578 7.934 1 96.62 129 CYS B C 1
ATOM 3604 O O . CYS B 1 129 ? -2.377 16.75 7.164 1 96.62 129 CYS B O 1
ATOM 3606 N N . LEU B 1 130 ? -0.765 17.547 8.484 1 98.19 130 LEU B N 1
ATOM 3607 C CA . LEU B 1 130 ? -1.168 18.922 8.234 1 98.19 130 LEU B CA 1
ATOM 3608 C C . LEU B 1 130 ? -0.948 19.297 6.77 1 98.19 130 LEU B C 1
ATOM 3610 O O . LEU B 1 130 ? -1.817 19.906 6.141 1 98.19 130 LEU B O 1
ATOM 3614 N N . LEU B 1 131 ? 0.18 18.891 6.242 1 97.94 131 LEU B N 1
ATOM 3615 C CA . LEU B 1 131 ? 0.496 19.266 4.871 1 97.94 131 LEU B CA 1
ATOM 3616 C C . LEU B 1 131 ? -0.435 18.578 3.885 1 97.94 131 LEU B C 1
ATOM 3618 O O . LEU B 1 131 ? -0.828 19.156 2.873 1 97.94 131 LEU B O 1
ATOM 3622 N N . THR B 1 132 ? -0.8 17.391 4.172 1 96.75 132 THR B N 1
ATOM 3623 C CA . THR B 1 132 ? -1.765 16.672 3.332 1 96.75 132 THR B CA 1
ATOM 3624 C C . THR B 1 132 ? -3.115 17.391 3.35 1 96.75 132 THR B C 1
ATOM 3626 O O . THR B 1 132 ? -3.713 17.625 2.297 1 96.75 132 THR B O 1
ATOM 3629 N N . SER B 1 133 ? -3.572 17.75 4.496 1 98 133 SER B N 1
ATOM 3630 C CA . SER B 1 133 ? -4.828 18.484 4.617 1 98 133 SER B CA 1
ATOM 3631 C C . SER B 1 133 ? -4.75 19.844 3.906 1 98 133 SER B C 1
ATOM 3633 O O . SER B 1 133 ? -5.711 20.266 3.266 1 98 133 SER B O 1
ATOM 3635 N N . THR B 1 134 ? -3.613 20.453 4.023 1 98.06 134 THR B N 1
ATOM 3636 C CA . THR B 1 134 ? -3.406 21.75 3.398 1 98.06 134 THR B CA 1
ATOM 3637 C C . THR B 1 134 ? -3.479 21.641 1.879 1 98.06 134 THR B C 1
ATOM 3639 O O . THR B 1 134 ? -4.117 22.469 1.221 1 98.06 134 THR B O 1
ATOM 3642 N N . LEU B 1 135 ? -2.881 20.641 1.342 1 97.25 135 LEU B N 1
ATOM 3643 C CA . LEU B 1 135 ? -2.963 20.406 -0.097 1 97.25 135 LEU B CA 1
ATOM 3644 C C . LEU B 1 135 ? -4.414 20.25 -0.541 1 97.25 135 LEU B C 1
ATOM 3646 O O . LEU B 1 135 ? -4.84 20.891 -1.511 1 97.25 135 LEU B O 1
ATOM 3650 N N . CYS B 1 136 ? -5.164 19.516 0.168 1 97.94 136 CYS B N 1
ATOM 3651 C CA . CYS B 1 136 ? -6.551 19.25 -0.193 1 97.94 136 CYS B CA 1
ATOM 3652 C C . CYS B 1 136 ? -7.387 20.531 -0.108 1 97.94 136 CYS B C 1
ATOM 3654 O O . CYS B 1 136 ? -8.133 20.844 -1.032 1 97.94 136 CYS B O 1
ATOM 3656 N N . LEU B 1 137 ? -7.199 21.281 0.918 1 98.31 137 LEU B N 1
ATOM 3657 C CA . LEU B 1 137 ? -8.133 22.375 1.2 1 98.31 137 LEU B CA 1
ATOM 3658 C C . LEU B 1 137 ? -7.688 23.672 0.53 1 98.31 137 LEU B C 1
ATOM 3660 O O . LEU B 1 137 ? -8.516 24.406 -0.002 1 98.31 137 LEU B O 1
ATOM 3664 N N . LEU B 1 138 ? -6.406 23.938 0.534 1 97.44 138 LEU B N 1
ATOM 3665 C CA . LEU B 1 138 ? -5.941 25.203 -0.044 1 97.44 138 LEU B CA 1
ATOM 3666 C C . LEU B 1 138 ? -5.746 25.062 -1.551 1 97.44 138 LEU B C 1
ATOM 3668 O O . LEU B 1 138 ? -6.246 25.875 -2.322 1 97.44 138 LEU B O 1
ATOM 3672 N N . SER B 1 139 ? -5.086 24.016 -2.014 1 95.56 139 SER B N 1
ATOM 3673 C CA . SER B 1 139 ? -4.914 23.812 -3.447 1 95.56 139 SER B CA 1
ATOM 3674 C C . SER B 1 139 ? -6.176 23.25 -4.082 1 95.56 139 SER B C 1
ATOM 3676 O O . SER B 1 139 ? -6.602 23.688 -5.148 1 95.56 139 SER B O 1
ATOM 3678 N N . GLY B 1 140 ? -6.793 22.375 -3.439 1 96.88 140 GLY B N 1
ATOM 3679 C CA . GLY B 1 140 ? -7.887 21.625 -4.039 1 96.88 140 GLY B CA 1
ATOM 3680 C C . GLY B 1 140 ? -9.219 22.344 -3.957 1 96.88 140 GLY B C 1
ATOM 3681 O O . GLY B 1 140 ? -9.969 22.391 -4.934 1 96.88 140 GLY B O 1
ATOM 3682 N N . ALA B 1 141 ? -9.492 22.891 -2.754 1 97.56 141 ALA B N 1
ATOM 3683 C CA . ALA B 1 141 ? -10.812 23.484 -2.533 1 97.56 141 ALA B CA 1
ATOM 3684 C C . ALA B 1 141 ? -10.742 25 -2.531 1 97.56 141 ALA B C 1
ATOM 3686 O O . ALA B 1 141 ? -11.766 25.672 -2.377 1 97.56 141 ALA B O 1
ATOM 3687 N N . GLY B 1 142 ? -9.578 25.547 -2.627 1 96.25 142 GLY B N 1
ATOM 3688 C CA . GLY B 1 142 ? -9.43 26.984 -2.812 1 96.25 142 GLY B CA 1
ATOM 3689 C C . GLY B 1 142 ? -9.609 27.781 -1.532 1 96.25 142 GLY B C 1
ATOM 3690 O O . GLY B 1 142 ? -10.016 28.938 -1.568 1 96.25 142 GLY B O 1
ATOM 3691 N N . LEU B 1 143 ? -9.406 27.141 -0.414 1 96.62 143 LEU B N 1
ATOM 3692 C CA . LEU B 1 143 ? -9.461 27.906 0.829 1 96.62 143 LEU B CA 1
ATOM 3693 C C . LEU B 1 143 ? -8.273 28.844 0.939 1 96.62 143 LEU B C 1
ATOM 3695 O O . LEU B 1 143 ? -7.219 28.594 0.342 1 96.62 143 LEU B O 1
ATOM 3699 N N . GLU B 1 144 ? -8.484 29.875 1.677 1 93.19 144 GLU B N 1
ATOM 3700 C CA . GLU B 1 144 ? -7.426 30.859 1.919 1 93.19 144 GLU B CA 1
ATOM 3701 C C . GLU B 1 144 ? -7.109 30.969 3.408 1 93.19 144 GLU B C 1
ATOM 3703 O O . GLU B 1 144 ? -7.98 31.312 4.211 1 93.19 144 GLU B O 1
ATOM 3708 N N . LEU B 1 145 ? -5.914 30.641 3.676 1 93.75 145 LEU B N 1
ATOM 3709 C CA . LEU B 1 145 ? -5.438 30.797 5.047 1 93.75 145 LEU B CA 1
ATOM 3710 C C . LEU B 1 145 ? -5.188 32.25 5.379 1 93.75 145 LEU B C 1
ATOM 3712 O O . LEU B 1 145 ? -4.512 32.969 4.625 1 93.75 145 LEU B O 1
ATOM 3716 N N . PRO B 1 146 ? -5.762 32.719 6.512 1 91.5 146 PRO B N 1
ATOM 3717 C CA . PRO B 1 146 ? -5.5 34.094 6.895 1 91.5 146 PRO B CA 1
ATOM 3718 C C . PRO B 1 146 ? -4.023 34.375 7.172 1 91.5 146 PRO B C 1
ATOM 3720 O O . PRO B 1 146 ? -3.324 33.5 7.699 1 91.5 146 PRO B O 1
ATOM 3723 N N . ASN B 1 147 ? -3.613 35.531 6.773 1 85.19 147 ASN B N 1
ATOM 3724 C CA . ASN B 1 147 ? -2.209 35.906 6.918 1 85.19 147 ASN B CA 1
ATOM 3725 C C . ASN B 1 147 ? -1.872 36.281 8.359 1 85.19 147 ASN B C 1
ATOM 3727 O O . ASN B 1 147 ? -0.701 36.281 8.742 1 85.19 147 ASN B O 1
ATOM 3731 N N . ASP B 1 148 ? -2.832 36.625 9.102 1 78.25 148 ASP B N 1
ATOM 3732 C CA . ASP B 1 148 ? -2.57 36.969 10.492 1 78.25 148 ASP B CA 1
ATOM 3733 C C . ASP B 1 148 ? -2.84 35.781 11.406 1 78.25 148 ASP B C 1
ATOM 3735 O O . ASP B 1 148 ? -3.266 34.719 10.938 1 78.25 148 ASP B O 1
ATOM 3739 N N . ASP B 1 149 ? -2.299 35.719 12.523 1 71.44 149 ASP B N 1
ATOM 3740 C CA . ASP B 1 149 ? -2.346 34.594 13.453 1 71.44 149 ASP B CA 1
ATOM 3741 C C . ASP B 1 149 ? -3.75 34.406 14.023 1 71.44 149 ASP B C 1
ATOM 3743 O O . ASP B 1 149 ? -3.945 33.656 14.977 1 71.44 149 ASP B O 1
ATOM 3747 N N . ASN B 1 150 ? -4.75 35.094 13.234 1 81.06 150 ASN B N 1
ATOM 3748 C CA . ASN B 1 150 ? -6.129 35 13.703 1 81.06 150 ASN B CA 1
ATOM 3749 C C . ASN B 1 150 ? -6.965 34.125 12.781 1 81.06 150 ASN B C 1
ATOM 3751 O O . ASN B 1 150 ? -6.59 33.875 11.633 1 81.06 150 ASN B O 1
ATOM 3755 N N . LYS B 1 151 ? -8.109 33.594 13.344 1 82 151 LYS B N 1
ATOM 3756 C CA . LYS B 1 151 ? -9.102 32.938 12.516 1 82 151 LYS B CA 1
ATOM 3757 C C . LYS B 1 151 ? -9.875 33.938 11.656 1 82 151 LYS B C 1
ATOM 3759 O O . LYS B 1 151 ? -10.086 35.062 12.062 1 82 151 LYS B O 1
ATOM 3764 N N . ALA B 1 152 ? -10.203 33.375 10.469 1 84.81 152 ALA B N 1
ATOM 3765 C CA . ALA B 1 152 ? -11.078 34.188 9.625 1 84.81 152 ALA B CA 1
ATOM 3766 C C . ALA B 1 152 ? -12.445 34.375 10.273 1 84.81 152 ALA B C 1
ATOM 3768 O O . ALA B 1 152 ? -12.828 33.594 11.156 1 84.81 152 ALA B O 1
ATOM 3769 N N . GLN B 1 153 ? -13.094 35.344 9.805 1 86.31 153 GLN B N 1
ATOM 3770 C CA . GLN B 1 153 ? -14.469 35.562 10.234 1 86.31 153 GLN B CA 1
ATOM 3771 C C . GLN B 1 153 ? -15.352 34.375 9.836 1 86.31 153 GLN B C 1
ATOM 3773 O O . GLN B 1 153 ? -15.195 33.844 8.742 1 86.31 153 GLN B O 1
ATOM 3778 N N . GLU B 1 154 ? -16.219 34.156 10.734 1 88.5 154 GLU B N 1
ATOM 3779 C CA . GLU B 1 154 ? -17.094 33.031 10.508 1 88.5 154 GLU B CA 1
ATOM 3780 C C . GLU B 1 154 ? -18 33.25 9.305 1 88.5 154 GLU B C 1
ATOM 3782 O O . GLU B 1 154 ? -18.594 34.312 9.148 1 88.5 154 GLU B O 1
ATOM 3787 N N . ARG B 1 155 ? -17.984 32.219 8.469 1 90.56 155 ARG B N 1
ATOM 3788 C CA . ARG B 1 155 ? -18.875 32.188 7.316 1 90.56 155 ARG B CA 1
ATOM 3789 C C . ARG B 1 155 ? -20.062 31.25 7.562 1 90.56 155 ARG B C 1
ATOM 3791 O O . ARG B 1 155 ? -19.938 30.281 8.32 1 90.56 155 ARG B O 1
ATOM 3798 N N . ASP B 1 156 ? -21.203 31.703 7.016 1 91.38 156 ASP B N 1
ATOM 3799 C CA . ASP B 1 156 ? -22.328 30.781 7.055 1 91.38 156 ASP B CA 1
ATOM 3800 C C . ASP B 1 156 ? -22.266 29.797 5.887 1 91.38 156 ASP B C 1
ATOM 3802 O O . ASP B 1 156 ? -23.172 29.766 5.043 1 91.38 156 ASP B O 1
ATOM 3806 N N . GLU B 1 157 ? -21.25 29.062 5.777 1 96.56 157 GLU B N 1
ATOM 3807 C CA . GLU B 1 157 ? -20.969 28.047 4.77 1 96.56 157 GLU B CA 1
ATOM 3808 C C . GLU B 1 157 ? -20.297 26.828 5.387 1 96.56 157 GLU B C 1
ATOM 3810 O O . GLU B 1 157 ? -19.406 26.969 6.227 1 96.56 157 GLU B O 1
ATOM 3815 N N . TRP B 1 158 ? -20.797 25.75 4.992 1 98.25 158 TRP B N 1
ATOM 3816 C CA . TRP B 1 158 ? -20.266 24.5 5.543 1 98.25 158 TRP B CA 1
ATOM 3817 C C . TRP B 1 158 ? -19.203 23.922 4.625 1 98.25 158 TRP B C 1
ATOM 3819 O O . TRP B 1 158 ? -19.281 24.047 3.402 1 98.25 158 TRP B O 1
ATOM 3829 N N . ILE B 1 159 ? -18.203 23.297 5.188 1 98.62 159 ILE B N 1
ATOM 3830 C CA . ILE B 1 159 ? -17.359 22.312 4.523 1 98.62 159 ILE B CA 1
ATOM 3831 C C . ILE B 1 159 ? -17.594 20.938 5.152 1 98.62 159 ILE B C 1
ATOM 3833 O O . ILE B 1 159 ? -17.719 20.828 6.375 1 98.62 159 ILE B O 1
ATOM 3837 N N . VAL B 1 160 ? -17.656 19.922 4.34 1 98.88 160 VAL B N 1
ATOM 3838 C CA . VAL B 1 160 ? -17.891 18.562 4.832 1 98.88 160 VAL B CA 1
ATOM 3839 C C . VAL B 1 160 ? -16.578 17.766 4.75 1 98.88 160 VAL B C 1
ATOM 3841 O O . VAL B 1 160 ? -15.969 17.672 3.688 1 98.88 160 VAL B O 1
ATOM 3844 N N . VAL B 1 161 ? -16.172 17.219 5.906 1 98.81 161 VAL B N 1
ATOM 3845 C CA . VAL B 1 161 ? -14.953 16.422 5.992 1 98.81 161 VAL B CA 1
ATOM 3846 C C . VAL B 1 161 ? -15.305 14.977 6.332 1 98.81 161 VAL B C 1
ATOM 3848 O O . VAL B 1 161 ? -15.852 14.695 7.406 1 98.81 161 VAL B O 1
ATOM 3851 N N . LEU B 1 162 ? -14.992 14.086 5.434 1 97.81 162 LEU B N 1
ATOM 3852 C CA . LEU B 1 162 ? -15.148 12.664 5.715 1 97.81 162 LEU B CA 1
ATOM 3853 C C . LEU B 1 162 ? -13.906 12.102 6.402 1 97.81 162 LEU B C 1
ATOM 3855 O O . LEU B 1 162 ? -12.781 12.406 6.008 1 97.81 162 LEU B O 1
ATOM 3859 N N . GLY B 1 163 ? -14.148 11.297 7.469 1 94.69 163 GLY B N 1
ATOM 3860 C CA . GLY B 1 163 ? -13.039 10.789 8.258 1 94.69 163 GLY B CA 1
ATOM 3861 C C . GLY B 1 163 ? -12.477 11.812 9.227 1 94.69 163 GLY B C 1
ATOM 3862 O O . GLY B 1 163 ? -11.266 11.969 9.344 1 94.69 163 GLY B O 1
ATOM 3863 N N . GLY B 1 164 ? -13.312 12.445 9.891 1 96.38 164 GLY B N 1
ATOM 3864 C CA . GLY B 1 164 ? -12.93 13.594 10.703 1 96.38 164 GLY B CA 1
ATOM 3865 C C . GLY B 1 164 ? -12.148 13.219 11.938 1 96.38 164 GLY B C 1
ATOM 3866 O O . GLY B 1 164 ? -11.469 14.062 12.531 1 96.38 164 GLY B O 1
ATOM 3867 N N . SER B 1 165 ? -12.211 11.984 12.367 1 93.56 165 SER B N 1
ATOM 3868 C CA . SER B 1 165 ? -11.531 11.586 13.602 1 93.56 165 SER B CA 1
ATOM 3869 C C . SER B 1 165 ? -10.117 11.086 13.312 1 93.56 165 SER B C 1
ATOM 3871 O O . SER B 1 165 ? -9.336 10.875 14.242 1 93.56 165 SER B O 1
ATOM 3873 N N . GLY B 1 166 ? -9.789 10.906 12.07 1 92.31 166 GLY B N 1
ATOM 3874 C CA . GLY B 1 166 ? -8.43 10.523 11.711 1 92.31 166 GLY B CA 1
ATOM 3875 C C . GLY B 1 166 ? -7.438 11.664 11.828 1 92.31 166 GLY B C 1
ATOM 3876 O O . GLY B 1 166 ? -7.828 12.82 11.984 1 92.31 166 GLY B O 1
ATOM 3877 N N . ASN B 1 167 ? -6.148 11.336 11.664 1 94.69 167 ASN B N 1
ATOM 3878 C CA . ASN B 1 167 ? -5.113 12.352 11.828 1 94.69 167 ASN B CA 1
ATOM 3879 C C . ASN B 1 167 ? -5.23 13.453 10.773 1 94.69 167 ASN B C 1
ATOM 3881 O O . ASN B 1 167 ? -5.23 14.633 11.109 1 94.69 167 ASN B O 1
ATOM 3885 N N . VAL B 1 168 ? -5.371 13.055 9.531 1 96.19 168 VAL B N 1
ATOM 3886 C CA . VAL B 1 168 ? -5.52 14.031 8.453 1 96.19 168 VAL B CA 1
ATOM 3887 C C . VAL B 1 168 ? -6.852 14.766 8.594 1 96.19 168 VAL B C 1
ATOM 3889 O O . VAL B 1 168 ? -6.922 15.977 8.406 1 96.19 168 VAL B O 1
ATOM 3892 N N . GLY B 1 169 ? -7.887 14.047 8.969 1 97.38 169 GLY B N 1
ATOM 3893 C CA . GLY B 1 169 ? -9.211 14.633 9.141 1 97.38 169 GLY B CA 1
ATOM 3894 C C . GLY B 1 169 ? -9.258 15.68 10.234 1 97.38 169 GLY B C 1
ATOM 3895 O O . GLY B 1 169 ? -9.906 16.719 10.078 1 97.38 169 GLY B O 1
ATOM 3896 N N . GLN B 1 170 ? -8.625 15.438 11.297 1 98.19 170 GLN B N 1
ATOM 3897 C CA . GLN B 1 170 ? -8.578 16.391 12.391 1 98.19 170 GLN B CA 1
ATOM 3898 C C . GLN B 1 170 ? -7.957 17.719 11.945 1 98.19 170 GLN B C 1
ATOM 3900 O O . GLN B 1 170 ? -8.461 18.797 12.281 1 98.19 170 GLN B O 1
ATOM 3905 N N . PHE B 1 171 ? -6.895 17.609 11.172 1 98.44 171 PHE B N 1
ATOM 3906 C CA . PHE B 1 171 ? -6.277 18.844 10.68 1 98.44 171 PHE B CA 1
ATOM 3907 C C . PHE B 1 171 ? -7.176 19.516 9.648 1 98.44 171 PHE B C 1
ATOM 3909 O O . PHE B 1 171 ? -7.211 20.75 9.57 1 98.44 171 PHE B O 1
ATOM 3916 N N . ALA B 1 172 ? -7.863 18.719 8.883 1 98.75 172 ALA B N 1
ATOM 3917 C CA . ALA B 1 172 ? -8.805 19.312 7.938 1 98.75 172 ALA B CA 1
ATOM 3918 C C . ALA B 1 172 ? -9.883 20.109 8.656 1 98.75 172 ALA B C 1
ATOM 3920 O O . ALA B 1 172 ? -10.25 21.203 8.219 1 98.75 172 ALA B O 1
ATOM 3921 N N . ILE B 1 173 ? -10.359 19.594 9.758 1 98.69 173 ILE B N 1
ATOM 3922 C CA . ILE B 1 173 ? -11.352 20.297 10.57 1 98.69 173 ILE B CA 1
ATOM 3923 C C . ILE B 1 173 ? -10.766 21.594 11.094 1 98.69 173 ILE B C 1
ATOM 3925 O O . ILE B 1 173 ? -11.383 22.656 10.945 1 98.69 173 ILE B O 1
ATOM 3929 N N . GLN B 1 174 ? -9.602 21.547 11.617 1 98.44 174 GLN B N 1
ATOM 3930 C CA . GLN B 1 174 ? -8.961 22.734 12.164 1 98.44 174 GLN B CA 1
ATOM 3931 C C . GLN B 1 174 ? -8.75 23.797 11.086 1 98.44 174 GLN B C 1
ATOM 3933 O O . GLN B 1 174 ? -9.031 24.984 11.305 1 98.44 174 GLN B O 1
ATOM 3938 N N . LEU B 1 175 ? -8.234 23.359 9.945 1 98.19 175 LEU B N 1
ATOM 3939 C CA . LEU B 1 175 ? -7.984 24.281 8.844 1 98.19 175 LEU B CA 1
ATOM 3940 C C . LEU B 1 175 ? -9.281 24.938 8.375 1 98.19 175 LEU B C 1
ATOM 3942 O O . LEU B 1 175 ? -9.32 26.141 8.117 1 98.19 175 LEU B O 1
ATOM 3946 N N . GLY B 1 176 ? -10.344 24.125 8.234 1 98.12 176 GLY B N 1
ATOM 3947 C CA . GLY B 1 176 ? -11.633 24.672 7.875 1 98.12 176 GLY B CA 1
ATOM 3948 C C . GLY B 1 176 ? -12.094 25.766 8.82 1 98.12 176 GLY B C 1
ATOM 3949 O O . GLY B 1 176 ? -12.555 26.828 8.383 1 98.12 176 GLY B O 1
ATOM 3950 N N . LYS B 1 177 ? -11.898 25.516 10.094 1 97.19 177 LYS B N 1
ATOM 3951 C CA . LYS B 1 177 ? -12.281 26.484 11.117 1 97.19 177 LYS B CA 1
ATOM 3952 C C . LYS B 1 177 ? -11.445 27.75 11.008 1 97.19 177 LYS B C 1
ATOM 3954 O O . LYS B 1 177 ? -11.977 28.859 11.07 1 97.19 177 LYS B O 1
ATOM 3959 N N . VAL B 1 178 ? -10.172 27.578 10.852 1 96.75 178 VAL B N 1
ATOM 3960 C CA . VAL B 1 178 ? -9.266 28.719 10.734 1 96.75 178 VAL B CA 1
ATOM 3961 C C . VAL B 1 178 ? -9.664 29.578 9.547 1 96.75 178 VAL B C 1
ATOM 3963 O O . VAL B 1 178 ? -9.555 30.812 9.602 1 96.75 178 VAL B O 1
ATOM 3966 N N . CYS B 1 179 ? -10.18 28.938 8.5 1 96.88 179 CYS B N 1
ATOM 3967 C CA . CYS B 1 179 ? -10.547 29.641 7.273 1 96.88 179 CYS B CA 1
ATOM 3968 C C . CYS B 1 179 ? -11.969 30.203 7.371 1 96.88 179 CYS B C 1
ATOM 3970 O O . CYS B 1 179 ? -12.461 30.812 6.422 1 96.88 179 CYS B O 1
ATOM 3972 N N . GLY B 1 180 ? -12.695 29.922 8.477 1 96.38 180 GLY B N 1
ATOM 3973 C CA . GLY B 1 180 ? -13.961 30.594 8.766 1 96.38 180 GLY B CA 1
ATOM 3974 C C . GLY B 1 180 ? -15.172 29.734 8.453 1 96.38 180 GLY B C 1
ATOM 3975 O O . GLY B 1 180 ? -16.312 30.188 8.625 1 96.38 180 GLY B O 1
ATOM 3976 N N . TYR B 1 181 ? -14.977 28.531 8.109 1 97.69 181 TYR B N 1
ATOM 3977 C CA . TYR B 1 181 ? -16.094 27.672 7.719 1 97.69 181 TYR B CA 1
ATOM 3978 C C . TYR B 1 181 ? -16.672 26.953 8.93 1 97.69 181 TYR B C 1
ATOM 3980 O O . TYR B 1 181 ? -15.961 26.703 9.914 1 97.69 181 TYR B O 1
ATOM 3988 N N . LYS B 1 182 ? -17.984 26.672 8.852 1 98.06 182 LYS B N 1
ATOM 3989 C CA . LYS B 1 182 ? -18.516 25.578 9.672 1 98.06 182 LYS B CA 1
ATOM 3990 C C . LYS B 1 182 ? -18.094 24.234 9.117 1 98.06 182 LYS B C 1
ATOM 3992 O O . LYS B 1 182 ? -18.125 24.016 7.906 1 98.06 182 LYS B O 1
ATOM 3997 N N . VAL B 1 183 ? -17.719 23.312 10.055 1 98.62 183 VAL B N 1
ATOM 3998 C CA . VAL B 1 183 ? -17.234 22.031 9.555 1 98.62 183 VAL B CA 1
ATOM 3999 C C . VAL B 1 183 ? -18.156 20.922 10.016 1 98.62 183 VAL B C 1
ATOM 4001 O O . VAL B 1 183 ? -18.438 20.781 11.203 1 98.62 183 VAL B O 1
ATOM 4004 N N . LEU B 1 184 ? -18.719 20.172 9.07 1 98.88 184 LEU B N 1
ATOM 4005 C CA . LEU B 1 184 ? -19.422 18.922 9.312 1 98.88 184 LEU B CA 1
ATOM 4006 C C . LEU B 1 184 ? -18.516 17.719 9.078 1 98.88 184 LEU B C 1
ATOM 4008 O O . LEU B 1 184 ? -17.969 17.547 7.98 1 98.88 184 LEU B O 1
ATOM 4012 N N . ALA B 1 185 ? -18.328 16.906 10.125 1 98.75 185 ALA B N 1
ATOM 4013 C CA . ALA B 1 185 ? -17.359 15.828 10.031 1 98.75 185 ALA B CA 1
ATOM 4014 C C . ALA B 1 185 ? -18.031 14.469 10.195 1 98.75 185 ALA B C 1
ATOM 4016 O O . ALA B 1 185 ? -18.906 14.297 11.047 1 98.75 185 ALA B O 1
ATOM 4017 N N . SER B 1 186 ? -17.641 13.531 9.344 1 97.75 186 SER B N 1
ATOM 4018 C CA . SER B 1 186 ? -18.094 12.156 9.555 1 97.75 186 SER B CA 1
ATOM 4019 C C . SER B 1 186 ? -17.141 11.406 10.484 1 97.75 186 SER B C 1
ATOM 4021 O O . SER B 1 186 ? -15.922 11.609 10.43 1 97.75 186 SER B O 1
ATOM 4023 N N . CYS B 1 187 ? -17.703 10.617 11.352 1 94.19 187 CYS B N 1
ATOM 4024 C CA . CYS B 1 187 ? -16.953 9.719 12.227 1 94.19 187 CYS B CA 1
ATOM 4025 C C . CYS B 1 187 ? -17.859 8.656 12.828 1 94.19 187 CYS B C 1
ATOM 4027 O O . CYS B 1 187 ? -19.094 8.742 12.711 1 94.19 187 CYS B O 1
ATOM 4029 N N . SER B 1 188 ? -17.266 7.676 13.367 1 88 188 SER B N 1
ATOM 4030 C CA . SER B 1 188 ? -18.062 6.73 14.141 1 88 188 SER B CA 1
ATOM 4031 C C . SER B 1 188 ? -18.609 7.379 15.406 1 88 188 SER B C 1
ATOM 4033 O O . SER B 1 188 ? -18.016 8.32 15.93 1 88 188 SER B O 1
ATOM 4035 N N . PRO B 1 189 ? -19.719 6.859 15.875 1 90.25 189 PRO B N 1
ATOM 4036 C CA . PRO B 1 189 ? -20.312 7.457 17.078 1 90.25 189 PRO B CA 1
ATOM 4037 C C . PRO B 1 189 ? -19.359 7.477 18.266 1 90.25 189 PRO B C 1
ATOM 4039 O O . PRO B 1 189 ? -19.328 8.445 19.016 1 90.25 189 PRO B O 1
ATOM 4042 N N . SER B 1 190 ? -18.531 6.512 18.359 1 88.75 190 SER B N 1
ATOM 4043 C CA . SER B 1 190 ? -17.625 6.395 19.5 1 88.75 190 SER B CA 1
ATOM 4044 C C . SER B 1 190 ? -16.484 7.406 19.406 1 88.75 190 SER B C 1
ATOM 4046 O O . SER B 1 190 ? -15.766 7.629 20.375 1 88.75 190 SER B O 1
ATOM 4048 N N . LYS B 1 191 ? -16.344 8.133 18.234 1 91.44 191 LYS B N 1
ATOM 4049 C CA . LYS B 1 191 ? -15.211 9.031 18.031 1 91.44 191 LYS B CA 1
ATOM 4050 C C . LYS B 1 191 ? -15.68 10.469 17.828 1 91.44 191 LYS B C 1
ATOM 4052 O O . LYS B 1 191 ? -14.898 11.328 17.406 1 91.44 191 LYS B O 1
ATOM 4057 N N . GLN B 1 192 ? -16.906 10.719 18.156 1 95.75 192 GLN B N 1
ATOM 4058 C CA . GLN B 1 192 ? -17.484 12.047 17.984 1 95.75 192 GLN B CA 1
ATOM 4059 C C . GLN B 1 192 ? -16.719 13.094 18.781 1 95.75 192 GLN B C 1
ATOM 4061 O O . GLN B 1 192 ? -16.516 14.211 18.312 1 95.75 192 GLN B O 1
ATOM 4066 N N . SER B 1 193 ? -16.297 12.727 19.953 1 96.06 193 SER B N 1
ATOM 4067 C CA . SER B 1 193 ? -15.617 13.68 20.828 1 96.06 193 SER B CA 1
ATOM 4068 C C . SER B 1 193 ? -14.312 14.164 20.203 1 96.06 193 SER B C 1
ATOM 4070 O O . SER B 1 193 ? -13.922 15.32 20.375 1 96.06 193 SER B O 1
ATOM 4072 N N . ILE B 1 194 ? -13.68 13.344 19.453 1 95.75 194 ILE B N 1
ATOM 4073 C CA . ILE B 1 194 ? -12.414 13.695 18.797 1 95.75 194 ILE B CA 1
ATOM 4074 C C . ILE B 1 194 ? -12.656 14.75 17.719 1 95.75 194 ILE B C 1
ATOM 4076 O O . ILE B 1 194 ? -11.953 15.758 17.656 1 95.75 194 ILE B O 1
ATOM 4080 N N . ALA B 1 195 ? -13.656 14.57 16.922 1 97.19 195 ALA B N 1
ATOM 4081 C CA . ALA B 1 195 ? -13.992 15.508 15.852 1 97.19 195 ALA B CA 1
ATOM 4082 C C . ALA B 1 195 ? -14.406 16.859 16.422 1 97.19 195 ALA B C 1
ATOM 4084 O O . ALA B 1 195 ? -13.977 17.906 15.945 1 97.19 195 ALA B O 1
ATOM 4085 N N . VAL B 1 196 ? -15.172 16.797 17.469 1 97.5 196 VAL B N 1
ATOM 4086 C CA . VAL B 1 196 ? -15.68 18.016 18.078 1 97.5 196 VAL B CA 1
ATOM 4087 C C . VAL B 1 196 ? -14.523 18.781 18.734 1 97.5 196 VAL B C 1
ATOM 4089 O O . VAL B 1 196 ? -14.43 20 18.578 1 97.5 196 VAL B O 1
ATOM 4092 N N . ARG B 1 197 ? -13.648 18.094 19.359 1 96.75 197 ARG B N 1
ATOM 4093 C CA . ARG B 1 197 ? -12.5 18.719 19.984 1 96.75 197 ARG B CA 1
ATOM 4094 C C . ARG B 1 197 ? -11.602 19.375 18.938 1 96.75 197 ARG B C 1
ATOM 4096 O O . ARG B 1 197 ? -10.914 20.359 19.219 1 96.75 197 ARG B O 1
ATOM 4103 N N . SER B 1 198 ? -11.656 18.812 17.766 1 97.38 198 SER B N 1
ATOM 4104 C CA . SER B 1 198 ? -10.852 19.375 16.672 1 97.38 198 SER B CA 1
ATOM 4105 C C . SER B 1 198 ? -11.531 20.578 16.047 1 97.38 198 SER B C 1
ATOM 4107 O O . SER B 1 198 ? -10.938 21.266 15.203 1 97.38 198 SER B O 1
ATOM 4109 N N . GLY B 1 199 ? -12.812 20.844 16.375 1 97.44 199 GLY B N 1
ATOM 4110 C CA . GLY B 1 199 ? -13.461 22.078 15.938 1 97.44 199 GLY B CA 1
ATOM 4111 C C . GLY B 1 199 ? -14.703 21.828 15.102 1 97.44 199 GLY B C 1
ATOM 4112 O O . GLY B 1 199 ? -15.336 22.781 14.633 1 97.44 199 GLY B O 1
ATOM 4113 N N . ALA B 1 200 ? -15.086 20.609 14.938 1 98.44 200 ALA B N 1
ATOM 4114 C CA . ALA B 1 200 ? -16.266 20.328 14.133 1 98.44 200 ALA B CA 1
ATOM 4115 C C . ALA B 1 200 ? -17.516 20.953 14.758 1 98.44 200 ALA B C 1
ATOM 4117 O O . ALA B 1 200 ? -17.734 20.844 15.969 1 98.44 200 ALA B O 1
ATOM 4118 N N . SER B 1 201 ? -18.312 21.578 13.93 1 98.12 201 SER B N 1
ATOM 4119 C CA . SER B 1 201 ? -19.578 22.172 14.391 1 98.12 201 SER B CA 1
ATOM 4120 C C . SER B 1 201 ? -20.656 21.109 14.555 1 98.12 201 SER B C 1
ATOM 4122 O O . SER B 1 201 ? -21.562 21.266 15.367 1 98.12 201 SER B O 1
ATOM 4124 N N . ALA B 1 202 ? -20.578 20.078 13.812 1 98.31 202 ALA B N 1
ATOM 4125 C CA . ALA B 1 202 ? -21.5 18.938 13.852 1 98.31 202 ALA B CA 1
ATOM 4126 C C . ALA B 1 202 ? -20.828 17.688 13.289 1 98.31 202 ALA B C 1
ATOM 4128 O O . ALA B 1 202 ? -19.781 17.781 12.625 1 98.31 202 ALA B O 1
ATOM 4129 N N . THR B 1 203 ? -21.438 16.531 13.656 1 98.5 203 THR B N 1
ATOM 4130 C CA . THR B 1 203 ? -20.938 15.266 13.148 1 98.5 203 THR B CA 1
ATOM 4131 C C . THR B 1 203 ? -22.094 14.414 12.594 1 98.5 203 THR B C 1
ATOM 4133 O O . THR B 1 203 ? -23.266 14.703 12.852 1 98.5 203 THR B O 1
ATOM 4136 N N . PHE B 1 204 ? -21.75 13.469 11.758 1 97.94 204 PHE B N 1
ATOM 4137 C CA . PHE B 1 204 ? -22.688 12.453 11.32 1 97.94 204 PHE B CA 1
ATOM 4138 C C . PHE B 1 204 ? -22.016 11.086 11.234 1 97.94 204 PHE B C 1
ATOM 4140 O O . PHE B 1 204 ? -20.781 11 11.25 1 97.94 204 PHE B O 1
ATOM 4147 N N . ASP B 1 205 ? -22.859 10.094 11.195 1 95.12 205 ASP B N 1
ATOM 4148 C CA . ASP B 1 205 ? -22.375 8.727 11.359 1 95.12 205 ASP B CA 1
ATOM 4149 C C . ASP B 1 205 ? -21.844 8.18 10.039 1 95.12 205 ASP B C 1
ATOM 4151 O O . ASP B 1 205 ? -22.594 7.973 9.086 1 95.12 205 ASP B O 1
ATOM 4155 N N . SER B 1 206 ? -20.547 7.883 10.062 1 90.56 206 SER B N 1
ATOM 4156 C CA . SER B 1 206 ? -19.875 7.402 8.859 1 90.56 206 SER B CA 1
ATOM 4157 C C . SER B 1 206 ? -20.25 5.949 8.562 1 90.56 206 SER B C 1
ATOM 4159 O O . SER B 1 206 ? -19.984 5.449 7.465 1 90.56 206 SER B O 1
ATOM 4161 N N . ARG B 1 207 ? -20.922 5.219 9.445 1 83.56 207 ARG B N 1
ATOM 4162 C CA . ARG B 1 207 ? -21.203 3.795 9.312 1 83.56 207 ARG B CA 1
ATOM 4163 C C . ARG B 1 207 ? -22.531 3.561 8.602 1 83.56 207 ARG B C 1
ATOM 4165 O O . ARG B 1 207 ? -22.859 2.43 8.227 1 83.56 207 ARG B O 1
ATOM 4172 N N . GLU B 1 208 ? -23.266 4.617 8.438 1 88.5 208 GLU B N 1
ATOM 4173 C CA . GLU B 1 208 ? -24.562 4.508 7.777 1 88.5 208 GLU B CA 1
ATOM 4174 C C . GLU B 1 208 ? -24.391 4.324 6.273 1 88.5 208 GLU B C 1
ATOM 4176 O O . GLU B 1 208 ? -23.312 4.57 5.723 1 88.5 208 GLU B O 1
ATOM 4181 N N . MET B 1 209 ? -25.484 3.881 5.664 1 87.44 209 MET B N 1
ATOM 4182 C CA . MET B 1 209 ? -25.5 3.734 4.211 1 87.44 209 MET B CA 1
ATOM 4183 C C . MET B 1 209 ? -25.391 5.09 3.527 1 87.44 209 MET B C 1
ATOM 4185 O O . MET B 1 209 ? -25.688 6.125 4.133 1 87.44 209 MET B O 1
ATOM 4189 N N . ILE B 1 210 ? -25.016 5.055 2.248 1 92.81 210 ILE B N 1
ATOM 4190 C CA . ILE B 1 210 ? -24.734 6.258 1.48 1 92.81 210 ILE B CA 1
ATOM 4191 C C . ILE B 1 210 ? -25.938 7.191 1.507 1 92.81 210 ILE B C 1
ATOM 4193 O O . ILE B 1 210 ? -25.797 8.383 1.799 1 92.81 210 ILE B O 1
ATOM 4197 N N . ASP B 1 211 ? -27.125 6.609 1.311 1 96.12 211 ASP B N 1
ATOM 4198 C CA . ASP B 1 211 ? -28.328 7.434 1.255 1 96.12 211 ASP B CA 1
ATOM 4199 C C . ASP B 1 211 ? -28.594 8.109 2.598 1 96.12 211 ASP B C 1
ATOM 4201 O O . ASP B 1 211 ? -29 9.266 2.645 1 96.12 211 ASP B O 1
ATOM 4205 N N . ALA B 1 212 ? -28.328 7.395 3.635 1 96.69 212 ALA B N 1
ATOM 4206 C CA . ALA B 1 212 ? -28.547 7.934 4.973 1 96.69 212 ALA B CA 1
ATOM 4207 C C . ALA B 1 212 ? -27.531 9.031 5.297 1 96.69 212 ALA B C 1
ATOM 4209 O O . ALA B 1 212 ? -27.875 10.039 5.91 1 96.69 212 ALA B O 1
ATOM 4210 N N . GLN B 1 213 ? -26.344 8.859 4.906 1 97.62 213 GLN B N 1
ATOM 4211 C CA . GLN B 1 213 ? -25.328 9.875 5.113 1 97.62 213 GLN B CA 1
ATOM 4212 C C . GLN B 1 213 ? -25.656 11.156 4.355 1 97.62 213 GLN B C 1
ATOM 4214 O O . GLN B 1 213 ? -25.594 12.25 4.918 1 97.62 213 GLN B O 1
ATOM 4219 N N . VAL B 1 214 ? -26.031 11 3.105 1 98.56 214 VAL B N 1
ATOM 4220 C CA . VAL B 1 214 ? -26.359 12.148 2.26 1 98.56 214 VAL B CA 1
ATOM 4221 C C . VAL B 1 214 ? -27.562 12.891 2.838 1 98.56 214 VAL B C 1
ATOM 4223 O O . VAL B 1 214 ? -27.578 14.125 2.863 1 98.56 214 VAL B O 1
ATOM 4226 N N . ALA B 1 215 ? -28.516 12.164 3.316 1 98.5 215 ALA B N 1
ATOM 4227 C CA . ALA B 1 215 ? -29.688 12.781 3.93 1 98.5 215 ALA B CA 1
ATOM 4228 C C . ALA B 1 215 ? -29.297 13.594 5.16 1 98.5 215 ALA B C 1
ATOM 4230 O O . ALA B 1 215 ? -29.812 14.688 5.375 1 98.5 215 ALA B O 1
ATOM 4231 N N . GLU B 1 216 ? -28.438 13.062 5.965 1 98.44 216 GLU B N 1
ATOM 4232 C CA . GLU B 1 216 ? -27.984 13.758 7.164 1 98.44 216 GLU B CA 1
ATOM 4233 C C . GLU B 1 216 ? -27.203 15.023 6.809 1 98.44 216 GLU B C 1
ATOM 4235 O O . GLU B 1 216 ? -27.375 16.062 7.457 1 98.44 216 GLU B O 1
ATOM 4240 N N . ILE B 1 217 ? -26.328 14.945 5.793 1 98.81 217 ILE B N 1
ATOM 4241 C CA . ILE B 1 217 ? -25.578 16.109 5.324 1 98.81 217 ILE B CA 1
ATOM 4242 C C . ILE B 1 217 ? -26.547 17.203 4.91 1 98.81 217 ILE B C 1
ATOM 4244 O O . ILE B 1 217 ? -26.391 18.359 5.309 1 98.81 217 ILE B O 1
ATOM 4248 N N . LYS B 1 218 ? -27.516 16.859 4.164 1 98.69 218 LYS B N 1
ATOM 4249 C CA . LYS B 1 218 ? -28.516 17.812 3.697 1 98.69 218 LYS B CA 1
ATOM 4250 C C . LYS B 1 218 ? -29.266 18.453 4.867 1 98.69 218 LYS B C 1
ATOM 4252 O O . LYS B 1 218 ? -29.422 19.672 4.926 1 98.69 218 LYS B O 1
ATOM 4257 N N . LYS B 1 219 ? -29.688 17.641 5.742 1 98.5 219 LYS B N 1
ATOM 4258 C CA . LYS B 1 219 ? -30.453 18.109 6.895 1 98.5 219 LYS B CA 1
ATOM 4259 C C . LYS B 1 219 ? -29.672 19.109 7.723 1 98.5 219 LYS B C 1
ATOM 4261 O O . LYS B 1 219 ? -30.188 20.172 8.078 1 98.5 219 LYS B O 1
ATOM 4266 N N . ILE B 1 220 ? -28.453 18.844 7.973 1 98.5 220 ILE B N 1
ATOM 4267 C CA . ILE B 1 220 ? -27.641 19.641 8.883 1 98.5 220 ILE B CA 1
ATOM 4268 C C . ILE B 1 220 ? -27.203 20.922 8.188 1 98.5 220 ILE B C 1
ATOM 4270 O O . ILE B 1 220 ? -27.203 22 8.797 1 98.5 220 ILE B O 1
ATOM 4274 N N . THR B 1 221 ? -26.812 20.844 6.93 1 98.5 221 THR B N 1
ATOM 4275 C CA . THR B 1 221 ? -26.234 21.984 6.234 1 98.5 221 THR B CA 1
ATOM 4276 C C . THR B 1 221 ? -27.312 22.797 5.535 1 98.5 221 THR B C 1
ATOM 4278 O O . THR B 1 221 ? -27.062 23.922 5.094 1 98.5 221 THR B O 1
ATOM 4281 N N . ASP B 1 222 ? -28.5 22.234 5.449 1 98 222 ASP B N 1
ATOM 4282 C CA . ASP B 1 222 ? -29.578 22.828 4.656 1 98 222 ASP B CA 1
ATOM 4283 C C . ASP B 1 222 ? -29.109 23.109 3.23 1 98 222 ASP B C 1
ATOM 4285 O O . ASP B 1 222 ? -29.469 24.141 2.654 1 98 222 ASP B O 1
ATOM 4289 N N . GLY B 1 223 ? -28.125 22.312 2.807 1 98.31 223 GLY B N 1
ATOM 4290 C CA . GLY B 1 223 ? -27.625 22.406 1.445 1 98.31 223 GLY B CA 1
ATOM 4291 C C . GLY B 1 223 ? -26.562 23.469 1.271 1 98.31 223 GLY B C 1
ATOM 4292 O O . GLY B 1 223 ? -26.016 23.625 0.182 1 98.31 223 GLY B O 1
ATOM 4293 N N . ASN B 1 224 ? -26.219 24.141 2.318 1 98.25 224 ASN B N 1
ATOM 4294 C CA . ASN B 1 224 ? -25.281 25.266 2.229 1 98.25 224 ASN B CA 1
ATOM 4295 C C . ASN B 1 224 ? -23.828 24.797 2.32 1 98.25 224 ASN B C 1
ATOM 4297 O O . ASN B 1 224 ? -23.094 25.234 3.197 1 98.25 224 ASN B O 1
ATOM 4301 N N . PHE B 1 225 ? -23.391 23.953 1.384 1 98.5 225 PHE B N 1
ATOM 4302 C CA . PHE B 1 225 ? -22.016 23.469 1.251 1 98.5 225 PHE B CA 1
ATOM 4303 C C . PHE B 1 225 ? -21.656 23.234 -0.213 1 98.5 225 PHE B C 1
ATOM 4305 O O . PHE B 1 225 ? -22.531 22.906 -1.02 1 98.5 225 PHE B O 1
ATOM 4312 N N . GLY B 1 226 ? -20.422 23.484 -0.54 1 98.44 226 GLY B N 1
ATOM 4313 C CA . GLY B 1 226 ? -19.938 23.234 -1.885 1 98.44 226 GLY B CA 1
ATOM 4314 C C . GLY B 1 226 ? -18.578 22.562 -1.907 1 98.44 226 GLY B C 1
ATOM 4315 O O . GLY B 1 226 ? -18.109 22.141 -2.967 1 98.44 226 GLY B O 1
ATOM 4316 N N . LYS B 1 227 ? -17.984 22.375 -0.775 1 98.62 227 LYS B N 1
ATOM 4317 C CA . LYS B 1 227 ? -16.641 21.812 -0.649 1 98.62 227 LYS B CA 1
ATOM 4318 C C . LYS B 1 227 ? -16.641 20.594 0.263 1 98.62 227 LYS B C 1
ATOM 4320 O O . LYS B 1 227 ? -17.125 20.656 1.39 1 98.62 227 LYS B O 1
ATOM 4325 N N . MET B 1 228 ? -16.141 19.469 -0.259 1 98.81 228 MET B N 1
ATOM 4326 C CA . MET B 1 228 ? -16 18.25 0.528 1 98.81 228 MET B CA 1
ATOM 4327 C C . MET B 1 228 ? -14.578 17.719 0.432 1 98.81 228 MET B C 1
ATOM 4329 O O . MET B 1 228 ? -13.945 17.797 -0.626 1 98.81 228 MET B O 1
ATOM 4333 N N . MET B 1 229 ? -14.078 17.172 1.565 1 98.75 229 MET B N 1
ATOM 4334 C CA . MET B 1 229 ? -12.789 16.5 1.616 1 98.75 229 MET B CA 1
ATOM 4335 C C . MET B 1 229 ? -12.93 15.086 2.178 1 98.75 229 MET B C 1
ATOM 4337 O O . MET B 1 229 ? -13.578 14.883 3.203 1 98.75 229 MET B O 1
ATOM 4341 N N . ASP B 1 230 ? -12.297 14.18 1.498 1 97.06 230 ASP B N 1
ATOM 4342 C CA . ASP B 1 230 ? -12.242 12.805 1.994 1 97.06 230 ASP B CA 1
ATOM 4343 C C . ASP B 1 230 ? -10.867 12.477 2.566 1 97.06 230 ASP B C 1
ATOM 4345 O O . ASP B 1 230 ? -9.898 12.328 1.817 1 97.06 230 ASP B O 1
ATOM 4349 N N . ALA B 1 231 ? -10.828 12.289 3.881 1 94.56 231 ALA B N 1
ATOM 4350 C CA . ALA B 1 231 ? -9.609 11.875 4.566 1 94.56 231 ALA B CA 1
ATOM 4351 C C . ALA B 1 231 ? -9.641 10.383 4.902 1 94.56 231 ALA B C 1
ATOM 4353 O O . ALA B 1 231 ? -8.719 9.859 5.523 1 94.56 231 ALA B O 1
ATOM 4354 N N . SER B 1 232 ? -10.68 9.664 4.473 1 87.94 232 SER B N 1
ATOM 4355 C CA . SER B 1 232 ? -10.875 8.258 4.832 1 87.94 232 SER B CA 1
ATOM 4356 C C . SER B 1 232 ? -10.438 7.336 3.701 1 87.94 232 SER B C 1
ATOM 4358 O O . SER B 1 232 ? -10.266 6.133 3.908 1 87.94 232 SER B O 1
ATOM 4360 N N . THR B 1 233 ? -10.336 7.766 2.527 1 83.69 233 THR B N 1
ATOM 4361 C CA . THR B 1 233 ? -9.945 7.062 1.308 1 83.69 233 THR B CA 1
ATOM 4362 C C . THR B 1 233 ? -11.117 6.246 0.762 1 83.69 233 THR B C 1
ATOM 4364 O O . THR B 1 233 ? -10.984 5.57 -0.262 1 83.69 233 THR B O 1
ATOM 4367 N N . TYR B 1 234 ? -12.328 6.328 1.31 1 80.75 234 TYR B N 1
ATOM 4368 C CA . TYR B 1 234 ? -13.453 5.547 0.807 1 80.75 234 TYR B CA 1
ATOM 4369 C C . TYR B 1 234 ? -14.719 6.391 0.743 1 80.75 234 TYR B C 1
ATOM 4371 O O . TYR B 1 234 ? -15.828 5.855 0.769 1 80.75 234 TYR B O 1
ATOM 4379 N N . GLY B 1 235 ? -14.594 7.66 0.67 1 90.5 235 GLY B N 1
ATOM 4380 C CA . GLY B 1 235 ? -15.734 8.555 0.733 1 90.5 235 GLY B CA 1
ATOM 4381 C C . GLY B 1 235 ? -16.203 9.023 -0.633 1 90.5 235 GLY B C 1
ATOM 4382 O O . GLY B 1 235 ? -17.172 9.789 -0.738 1 90.5 235 GLY B O 1
ATOM 4383 N N . TYR B 1 236 ? -15.656 8.516 -1.72 1 91.81 236 TYR B N 1
ATOM 4384 C CA . TYR B 1 236 ? -15.883 9.055 -3.059 1 91.81 236 TYR B CA 1
ATOM 4385 C C . TYR B 1 236 ? -17.359 9.039 -3.412 1 91.81 236 TYR B C 1
ATOM 4387 O O . TYR B 1 236 ? -17.922 10.062 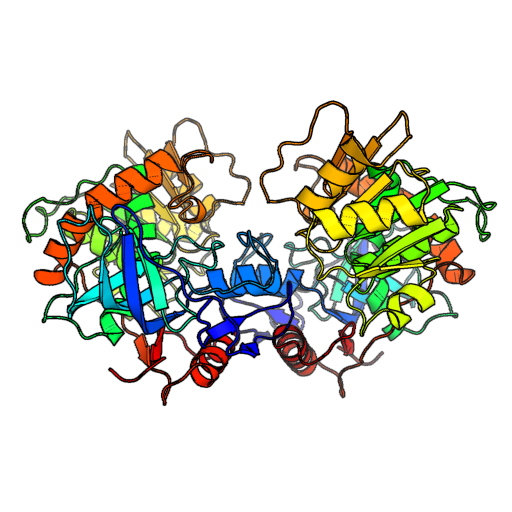-3.82 1 91.81 236 TYR B O 1
ATOM 4395 N N . LYS B 1 237 ? -18.062 7.973 -3.205 1 91.06 237 LYS B N 1
ATOM 4396 C CA . LYS B 1 237 ? -19.453 7.836 -3.602 1 91.06 237 LYS B CA 1
ATOM 4397 C C . LYS B 1 237 ? -20.359 8.766 -2.787 1 91.06 237 LYS B C 1
ATOM 4399 O O . LYS B 1 237 ? -21.281 9.367 -3.326 1 91.06 237 LYS B O 1
ATOM 4404 N N . VAL B 1 238 ? -20.078 8.852 -1.522 1 96 238 VAL B N 1
ATOM 4405 C CA . VAL B 1 238 ? -20.812 9.766 -0.663 1 96 238 VAL B CA 1
ATOM 4406 C C . VAL B 1 238 ? -20.625 11.203 -1.145 1 96 238 VAL B C 1
ATOM 4408 O O . VAL B 1 238 ? -21.594 11.961 -1.238 1 96 238 VAL B O 1
ATOM 4411 N N . MET B 1 239 ? -19.406 11.57 -1.482 1 98.25 239 MET B N 1
ATOM 4412 C CA . MET B 1 239 ? -19.109 12.938 -1.89 1 98.25 239 MET B CA 1
ATOM 4413 C C . MET B 1 239 ? -19.844 13.297 -3.18 1 98.25 239 MET B C 1
ATOM 4415 O O . MET B 1 239 ? -20.5 14.328 -3.252 1 98.25 239 MET B O 1
ATOM 4419 N N . VAL B 1 240 ? -19.75 12.43 -4.172 1 97.69 240 VAL B N 1
ATOM 4420 C CA . VAL B 1 240 ? -20.375 12.703 -5.465 1 97.69 240 VAL B CA 1
ATOM 4421 C C . VAL B 1 240 ? -21.875 12.844 -5.293 1 97.69 240 VAL B C 1
ATOM 4423 O O . VAL B 1 240 ? -22.484 13.82 -5.754 1 97.69 240 VAL B O 1
ATOM 4426 N N . LYS B 1 241 ? -22.453 11.906 -4.598 1 97.94 241 LYS B N 1
ATOM 4427 C CA . LYS B 1 241 ? -23.891 11.93 -4.41 1 97.94 241 LYS B CA 1
ATOM 4428 C C . LYS B 1 241 ? -24.328 13.172 -3.631 1 97.94 241 LYS B C 1
ATOM 4430 O O . LYS B 1 241 ? -25.312 13.82 -3.982 1 97.94 241 LYS B O 1
ATOM 4435 N N . ALA B 1 242 ? -23.641 13.516 -2.611 1 98.75 242 ALA B N 1
ATOM 4436 C CA . ALA B 1 242 ? -23.984 14.672 -1.788 1 98.75 242 ALA B CA 1
ATOM 4437 C C . ALA B 1 242 ? -23.875 15.969 -2.592 1 98.75 242 ALA B C 1
ATOM 4439 O O . ALA B 1 242 ? -24.781 16.812 -2.537 1 98.75 242 ALA B O 1
ATOM 4440 N N . LEU B 1 243 ? -22.797 16.141 -3.324 1 98.75 243 LEU B N 1
ATOM 4441 C CA . LEU B 1 243 ? -22.578 17.359 -4.098 1 98.75 243 LEU B CA 1
ATOM 4442 C C . LEU B 1 243 ? -23.609 17.484 -5.215 1 98.75 243 LEU B C 1
ATOM 4444 O O . LEU B 1 243 ? -24.047 18.594 -5.543 1 98.75 243 LEU B O 1
ATOM 4448 N N . GLU B 1 244 ? -24.047 16.391 -5.73 1 98.06 244 GLU B N 1
ATOM 4449 C CA . GLU B 1 244 ? -25 16.406 -6.836 1 98.06 244 GLU B CA 1
ATOM 4450 C C . GLU B 1 244 ? -26.438 16.609 -6.34 1 98.06 244 GLU B C 1
ATOM 4452 O O . GLU B 1 244 ? -27.219 17.312 -6.98 1 98.06 244 GLU B O 1
ATOM 4457 N N . THR B 1 245 ? -26.797 16.062 -5.195 1 98.06 245 THR B N 1
ATOM 4458 C CA . THR B 1 245 ? -28.203 15.953 -4.871 1 98.06 245 THR B CA 1
ATOM 4459 C C . THR B 1 245 ? -28.547 16.812 -3.648 1 98.06 245 THR B C 1
ATOM 4461 O O . THR B 1 245 ? -29.703 17.172 -3.447 1 98.06 245 THR B O 1
ATOM 4464 N N . ALA B 1 246 ? -27.562 17.094 -2.838 1 98.5 246 ALA B N 1
ATOM 4465 C CA . ALA B 1 246 ? -27.875 17.75 -1.566 1 98.5 246 ALA B CA 1
ATOM 4466 C C . ALA B 1 246 ? -27.359 19.188 -1.555 1 98.5 246 ALA B C 1
ATOM 4468 O O . ALA B 1 246 ? -27.906 20.047 -0.862 1 98.5 246 ALA B O 1
ATOM 4469 N N . SER B 1 247 ? -26.344 19.516 -2.316 1 98.69 247 SER B N 1
ATOM 4470 C CA . SER B 1 247 ? -25.703 20.828 -2.295 1 98.69 247 SER B CA 1
ATOM 4471 C C . SER B 1 247 ? -26.484 21.828 -3.137 1 98.69 247 SER B C 1
ATOM 4473 O O . SER B 1 247 ? -26.953 21.5 -4.23 1 98.69 247 SER B O 1
ATOM 4475 N N . ASN B 1 248 ? -26.547 23.094 -2.611 1 98.06 248 ASN B N 1
ATOM 4476 C CA . ASN B 1 248 ? -27.141 24.203 -3.354 1 98.06 248 ASN B CA 1
ATOM 4477 C C . ASN B 1 248 ? -26.062 25.094 -3.967 1 98.06 248 ASN B C 1
ATOM 4479 O O . ASN B 1 248 ? -26.391 26.109 -4.594 1 98.06 248 ASN B O 1
ATOM 4483 N N . ALA B 1 249 ? -24.828 24.75 -3.822 1 97.81 249 ALA B N 1
ATOM 4484 C CA . ALA B 1 249 ? -23.734 25.609 -4.277 1 97.81 249 ALA B CA 1
ATOM 4485 C C . ALA B 1 249 ? -23.609 25.562 -5.801 1 97.81 249 ALA B C 1
ATOM 4487 O O . ALA B 1 249 ? -23.859 24.531 -6.426 1 97.81 249 ALA B O 1
ATOM 4488 N N . LYS B 1 250 ? -23.219 26.688 -6.316 1 96.44 250 LYS B N 1
ATOM 4489 C CA . LYS B 1 250 ? -22.953 26.766 -7.746 1 96.44 250 LYS B CA 1
ATOM 4490 C C . LYS B 1 250 ? -21.625 26.094 -8.094 1 96.44 250 LYS B C 1
ATOM 4492 O O . LYS B 1 250 ? -21.547 25.312 -9.055 1 96.44 250 LYS B O 1
ATOM 4497 N N . GLU B 1 251 ? -20.625 26.438 -7.348 1 97.31 251 GLU B N 1
ATOM 4498 C CA . GLU B 1 251 ? -19.328 25.797 -7.508 1 97.31 251 GLU B CA 1
ATOM 4499 C C . GLU B 1 251 ? -19.141 24.641 -6.523 1 97.31 251 GLU B C 1
ATOM 4501 O O . GLU B 1 251 ? -19.391 24.797 -5.328 1 97.31 251 GLU B O 1
ATOM 4506 N N . LYS B 1 252 ? -18.703 23.5 -7 1 98.5 252 LYS B N 1
ATOM 4507 C CA . LYS B 1 252 ? -18.594 22.297 -6.188 1 98.5 252 LYS B CA 1
ATOM 4508 C C . LYS B 1 252 ? -17.188 21.688 -6.285 1 98.5 252 LYS B C 1
ATOM 4510 O O . LYS B 1 252 ? -16.625 21.578 -7.375 1 98.5 252 LYS B O 1
ATOM 4515 N N . TYR B 1 253 ? -16.625 21.375 -5.137 1 98.69 253 TYR B N 1
ATOM 4516 C CA . TYR B 1 253 ? -15.258 20.844 -5.051 1 98.69 253 TYR B CA 1
ATOM 4517 C C . TYR B 1 253 ? -15.227 19.516 -4.301 1 98.69 253 TYR B C 1
ATOM 4519 O O . TYR B 1 253 ? -15.812 19.406 -3.221 1 98.69 253 TYR B O 1
ATOM 4527 N N . LEU B 1 254 ? -14.602 18.562 -4.852 1 98.44 254 LEU B N 1
ATOM 4528 C CA . LEU B 1 254 ? -14.289 17.266 -4.27 1 98.44 254 LEU B CA 1
ATOM 4529 C C . LEU B 1 254 ? -12.781 17.078 -4.137 1 98.44 254 LEU B C 1
ATOM 4531 O O . LEU B 1 254 ? -12.062 17.078 -5.137 1 98.44 254 LEU B O 1
ATOM 4535 N N . THR B 1 255 ? -12.297 16.953 -2.867 1 98.31 255 THR B N 1
ATOM 4536 C CA . THR B 1 255 ? -10.875 16.703 -2.631 1 98.31 255 THR B CA 1
ATOM 4537 C C . THR B 1 255 ? -10.68 15.414 -1.854 1 98.31 255 THR B C 1
ATOM 4539 O O . THR B 1 255 ? -11.523 15.031 -1.04 1 98.31 255 THR B O 1
ATOM 4542 N N . SER B 1 256 ? -9.602 14.719 -2.158 1 96.62 256 SER B N 1
ATOM 4543 C CA . SER B 1 256 ? -9.414 13.414 -1.524 1 96.62 256 SER B CA 1
ATOM 4544 C C . SER B 1 256 ? -7.938 13.094 -1.339 1 96.62 256 SER B C 1
ATOM 4546 O O . SER B 1 256 ? -7.098 13.547 -2.115 1 96.62 256 SER B O 1
ATOM 4548 N N . VAL B 1 257 ? -7.676 12.289 -0.28 1 92.88 257 VAL B N 1
ATOM 4549 C CA . VAL B 1 257 ? -6.324 11.773 -0.073 1 92.88 257 VAL B CA 1
ATOM 4550 C C . VAL B 1 257 ? -6.137 10.484 -0.869 1 92.88 257 VAL B C 1
ATOM 4552 O O . VAL B 1 257 ? -5.023 9.961 -0.961 1 92.88 257 VAL B O 1
ATOM 4555 N N . ASP B 1 258 ? -7.215 9.961 -1.458 1 87.25 258 ASP B N 1
ATOM 4556 C CA . ASP B 1 258 ? -7.164 8.797 -2.344 1 87.25 258 ASP B CA 1
ATOM 4557 C C . ASP B 1 258 ? -6.676 9.195 -3.736 1 87.25 258 ASP B C 1
ATOM 4559 O O . ASP B 1 258 ? -7.453 9.672 -4.562 1 87.25 258 ASP B O 1
ATOM 4563 N N . SER B 1 259 ? -5.414 8.852 -3.996 1 81.44 259 SER B N 1
ATOM 4564 C CA . SER B 1 259 ? -4.852 9.242 -5.285 1 81.44 259 SER B CA 1
ATOM 4565 C C . SER B 1 259 ? -4.617 8.031 -6.176 1 81.44 259 SER B C 1
ATOM 4567 O O . SER B 1 259 ? -3.914 8.125 -7.184 1 81.44 259 SER B O 1
ATOM 4569 N N . TRP B 1 260 ? -5.25 6.922 -5.867 1 75.31 260 TRP B N 1
ATOM 4570 C CA . TRP B 1 260 ? -4.906 5.703 -6.59 1 75.31 260 TRP B CA 1
ATOM 4571 C C . TRP B 1 260 ? -6.152 5.051 -7.18 1 75.31 260 TRP B C 1
ATOM 4573 O O . TRP B 1 260 ? -6.07 4.32 -8.164 1 75.31 260 TRP B O 1
ATOM 4583 N N . SER B 1 261 ? -7.281 5.297 -6.598 1 75.62 261 SER B N 1
ATOM 4584 C CA . SER B 1 261 ? -8.508 4.668 -7.078 1 75.62 261 SER B CA 1
ATOM 4585 C C . SER B 1 261 ? -9.008 5.336 -8.352 1 75.62 261 SER B C 1
ATOM 4587 O O . SER B 1 261 ? -8.766 6.523 -8.578 1 75.62 261 SER B O 1
ATOM 4589 N N . PRO B 1 262 ? -9.711 4.555 -9.141 1 74.19 262 PRO B N 1
ATOM 4590 C CA . PRO B 1 262 ? -10.32 5.184 -10.312 1 74.19 262 PRO B CA 1
ATOM 4591 C C . PRO B 1 262 ? -11.562 6 -9.969 1 74.19 262 PRO B C 1
ATOM 4593 O O . PRO B 1 262 ? -12.492 5.484 -9.344 1 74.19 262 PRO B O 1
ATOM 4596 N N . PHE B 1 263 ? -11.492 7.285 -10.195 1 82.44 263 PHE B N 1
ATOM 4597 C CA . PHE B 1 263 ? -12.641 8.164 -10.008 1 82.44 263 PHE B CA 1
ATOM 4598 C C . PHE B 1 263 ? -13.266 8.539 -11.352 1 82.44 263 PHE B C 1
ATOM 4600 O O . PHE B 1 263 ? -12.555 8.719 -12.336 1 82.44 263 PHE B O 1
ATOM 4607 N N . SER B 1 264 ? -14.547 8.531 -11.5 1 88.19 264 SER B N 1
ATOM 4608 C CA . SER B 1 264 ? -15.305 9.094 -12.609 1 88.19 264 SER B CA 1
ATOM 4609 C C . SER B 1 264 ? -16.203 10.227 -12.133 1 88.19 264 SER B C 1
ATOM 4611 O O . SER B 1 264 ? -17.438 10.078 -12.094 1 88.19 264 SER B O 1
ATOM 4613 N N . THR B 1 265 ? -15.539 11.344 -11.883 1 95.12 265 THR B N 1
ATOM 4614 C CA . THR B 1 265 ? -16.234 12.477 -11.273 1 95.12 265 THR B CA 1
ATOM 4615 C C . THR B 1 265 ? -16.984 13.281 -12.328 1 95.12 265 THR B C 1
ATOM 4617 O O . THR B 1 265 ? -16.422 13.609 -13.375 1 95.12 265 THR B O 1
ATOM 4620 N N . PRO B 1 266 ? -18.219 13.625 -12.102 1 96.25 266 PRO B N 1
ATOM 4621 C CA . PRO B 1 266 ? -18.969 14.477 -13.031 1 96.25 266 PRO B CA 1
ATOM 4622 C C . PRO B 1 266 ? -18.281 15.805 -13.312 1 96.25 266 PRO B C 1
ATOM 4624 O O . PRO B 1 266 ? -17.656 16.391 -12.414 1 96.25 266 PRO B O 1
ATOM 4627 N N . SER B 1 267 ? -18.422 16.328 -14.523 1 95.44 267 SER B N 1
ATOM 4628 C CA . SER B 1 267 ? -17.734 17.531 -14.977 1 95.44 267 SER B CA 1
ATOM 4629 C C . SER B 1 267 ? -18.156 18.75 -14.164 1 95.44 267 SER B C 1
ATOM 4631 O O . SER B 1 267 ? -17.453 19.75 -14.125 1 95.44 267 SER B O 1
ATOM 4633 N N . SER B 1 268 ? -19.297 18.688 -13.516 1 96.81 268 SER B N 1
ATOM 4634 C CA . SER B 1 268 ? -19.828 19.812 -12.734 1 96.81 268 SER B CA 1
ATOM 4635 C C . SER B 1 268 ? -19.125 19.922 -11.391 1 96.81 268 SER B C 1
ATOM 4637 O O . SER B 1 268 ? -19.344 20.891 -10.641 1 96.81 268 SER B O 1
ATOM 4639 N N . ILE B 1 269 ? -18.281 18.953 -11.078 1 98.25 269 ILE B N 1
ATOM 4640 C CA . ILE B 1 269 ? -17.578 18.922 -9.805 1 98.25 269 ILE B CA 1
ATOM 4641 C C . ILE B 1 269 ? -16.078 19 -10.047 1 98.25 269 ILE B C 1
ATOM 4643 O O . ILE B 1 269 ? -15.508 18.203 -10.789 1 98.25 269 ILE B O 1
ATOM 4647 N N . SER B 1 270 ? -15.43 20.031 -9.477 1 98.25 270 SER B N 1
ATOM 4648 C CA . SER B 1 270 ? -13.977 20.109 -9.531 1 98.25 270 SER B CA 1
ATOM 4649 C C . SER B 1 270 ? -13.32 19.078 -8.617 1 98.25 270 SER B C 1
ATOM 4651 O O . SER B 1 270 ? -13.625 19.016 -7.426 1 98.25 270 SER B O 1
ATOM 4653 N N . GLU B 1 271 ? -12.43 18.297 -9.148 1 97.69 271 GLU B N 1
ATOM 4654 C CA . GLU B 1 271 ? -11.766 17.219 -8.422 1 97.69 271 GLU B CA 1
ATOM 4655 C C . GLU B 1 271 ? -10.297 17.562 -8.156 1 97.69 271 GLU B C 1
ATOM 4657 O O . GLU B 1 271 ? -9.609 18.094 -9.031 1 97.69 271 GLU B O 1
ATOM 4662 N N . PHE B 1 272 ? -9.859 17.266 -6.949 1 96.75 272 PHE B N 1
ATOM 4663 C CA . PHE B 1 272 ? -8.445 17.344 -6.602 1 96.75 272 PHE B CA 1
ATOM 4664 C C . PHE B 1 272 ? -8.039 16.156 -5.73 1 96.75 272 PHE B C 1
ATOM 4666 O O . PHE B 1 272 ? -8.703 15.859 -4.734 1 96.75 272 PHE B O 1
ATOM 4673 N N . ARG B 1 273 ? -7 15.57 -6.02 1 94.19 273 ARG B N 1
ATOM 4674 C CA . ARG B 1 273 ? -6.453 14.461 -5.254 1 94.19 273 ARG B CA 1
ATOM 4675 C C . ARG B 1 273 ? -5.035 14.766 -4.781 1 94.19 273 ARG B C 1
ATOM 4677 O O . ARG B 1 273 ? -4.133 14.969 -5.598 1 94.19 273 ARG B O 1
ATOM 4684 N N . ALA B 1 274 ? -4.852 14.727 -3.479 1 92.44 274 ALA B N 1
ATOM 4685 C CA . ALA B 1 274 ? -3.564 15.078 -2.883 1 92.44 274 ALA B CA 1
ATOM 4686 C C . ALA B 1 274 ? -2.557 13.945 -3.035 1 92.44 274 ALA B C 1
ATOM 4688 O O . ALA B 1 274 ? -2.877 12.781 -2.775 1 92.44 274 ALA B O 1
ATOM 4689 N N . ASP B 1 275 ? -1.354 14.305 -3.48 1 87.62 275 ASP B N 1
ATOM 4690 C CA . ASP B 1 275 ? -0.259 13.336 -3.541 1 87.62 275 ASP B CA 1
ATOM 4691 C C . ASP B 1 275 ? 1.031 13.938 -2.984 1 87.62 275 ASP B C 1
ATOM 4693 O O . ASP B 1 275 ? 1.857 14.453 -3.736 1 87.62 275 ASP B O 1
ATOM 4697 N N . LEU B 1 276 ? 1.203 13.812 -1.73 1 87.31 276 LEU B N 1
ATOM 4698 C CA . LEU B 1 276 ? 2.377 14.32 -1.029 1 87.31 276 LEU B CA 1
ATOM 4699 C C . LEU B 1 276 ? 3.623 13.523 -1.403 1 87.31 276 LEU B C 1
ATOM 4701 O O . LEU B 1 276 ? 4.746 13.969 -1.154 1 87.31 276 LEU B O 1
ATOM 4705 N N . GLY B 1 277 ? 3.43 12.461 -2.072 1 83.81 277 GLY B N 1
ATOM 4706 C CA . GLY B 1 277 ? 4.535 11.617 -2.492 1 83.81 277 GLY B CA 1
ATOM 4707 C C . GLY B 1 277 ? 5.426 12.266 -3.531 1 83.81 277 GLY B C 1
ATOM 4708 O O . GLY B 1 277 ? 6.551 11.82 -3.76 1 83.81 277 GLY B O 1
ATOM 4709 N N . HIS B 1 278 ? 4.984 13.359 -4.09 1 82.5 278 HIS B N 1
ATOM 4710 C CA . HIS B 1 278 ? 5.734 14.039 -5.137 1 82.5 278 HIS B CA 1
ATOM 4711 C C . HIS B 1 278 ? 6.582 15.172 -4.562 1 82.5 278 HIS B C 1
ATOM 4713 O O . HIS B 1 278 ? 7.219 15.922 -5.309 1 82.5 278 HIS B O 1
ATOM 4719 N N . LEU B 1 279 ? 6.59 15.25 -3.293 1 89.75 279 LEU B N 1
ATOM 4720 C CA . LEU B 1 279 ? 7.41 16.25 -2.637 1 89.75 279 LEU B CA 1
ATOM 4721 C C . LEU B 1 279 ? 8.875 16.094 -3.021 1 89.75 279 LEU B C 1
ATOM 4723 O O . LEU B 1 279 ? 9.43 14.992 -2.943 1 89.75 279 LEU B O 1
ATOM 4727 N N . CYS B 1 280 ? 9.516 17.203 -3.52 1 89.69 280 CYS B N 1
ATOM 4728 C CA . CYS B 1 280 ? 10.922 17.281 -3.898 1 89.69 280 CYS B CA 1
ATOM 4729 C C . CYS B 1 280 ? 11.234 16.359 -5.07 1 89.69 280 CYS B C 1
ATOM 4731 O O . CYS B 1 280 ? 12.297 15.75 -5.121 1 89.69 280 CYS B O 1
ATOM 4733 N N . ARG B 1 281 ? 10.242 16.188 -5.918 1 86.12 281 ARG B N 1
ATOM 4734 C CA . ARG B 1 281 ? 10.414 15.445 -7.16 1 86.12 281 ARG B CA 1
ATOM 4735 C C . ARG B 1 281 ? 10.039 16.297 -8.367 1 86.12 281 ARG B C 1
ATOM 4737 O O . ARG B 1 281 ? 9.016 16.047 -9.023 1 86.12 281 ARG B O 1
ATOM 4744 N N . PRO B 1 282 ? 10.922 17.141 -8.711 1 82.69 282 PRO B N 1
ATOM 4745 C CA . PRO B 1 282 ? 10.57 18.141 -9.719 1 82.69 282 PRO B CA 1
ATOM 4746 C C . PRO B 1 282 ? 10.352 17.547 -11.102 1 82.69 282 PRO B C 1
ATOM 4748 O O . PRO B 1 282 ? 9.703 18.156 -11.953 1 82.69 282 PRO B O 1
ATOM 4751 N N . ASN B 1 283 ? 10.852 16.328 -11.281 1 79.62 283 ASN B N 1
ATOM 4752 C CA . ASN B 1 283 ? 10.734 15.727 -12.602 1 79.62 283 ASN B CA 1
ATOM 4753 C C . ASN B 1 283 ? 9.445 14.906 -12.727 1 79.62 283 ASN B C 1
ATOM 4755 O O . ASN B 1 283 ? 9.148 14.367 -13.789 1 79.62 283 ASN B O 1
ATOM 4759 N N . GLU B 1 284 ? 8.734 14.859 -11.688 1 79.44 284 GLU B N 1
ATOM 4760 C CA . GLU B 1 284 ? 7.449 14.172 -11.711 1 79.44 284 GLU B CA 1
ATOM 4761 C C . GLU B 1 284 ? 6.301 15.156 -11.883 1 79.44 284 GLU B C 1
ATOM 4763 O O . GLU B 1 284 ? 6.461 16.359 -11.641 1 79.44 284 GLU B O 1
ATOM 4768 N N . THR B 1 285 ? 5.188 14.508 -12.328 1 75.94 285 THR B N 1
ATOM 4769 C CA . THR B 1 285 ? 3.998 15.336 -12.508 1 75.94 285 THR B CA 1
ATOM 4770 C C . THR B 1 285 ? 3.629 16.031 -11.203 1 75.94 285 THR B C 1
ATOM 4772 O O . THR B 1 285 ? 3.598 15.406 -10.141 1 75.94 285 THR B O 1
ATOM 4775 N N . ASP B 1 286 ? 3.551 17.281 -11.156 1 82.19 286 ASP B N 1
ATOM 4776 C CA . ASP B 1 286 ? 3.068 18.156 -10.094 1 82.19 286 ASP B CA 1
ATOM 4777 C C . ASP B 1 286 ? 4.113 18.297 -8.984 1 82.19 286 ASP B C 1
ATOM 4779 O O . ASP B 1 286 ? 3.889 19.016 -8.008 1 82.19 286 ASP B O 1
ATOM 4783 N N . GLY B 1 287 ? 5.285 17.656 -9.156 1 89.38 287 GLY B N 1
ATOM 4784 C CA . GLY B 1 287 ? 6.293 17.672 -8.109 1 89.38 287 GLY B CA 1
ATOM 4785 C C . GLY B 1 287 ? 6.82 19.062 -7.805 1 89.38 287 GLY B C 1
ATOM 4786 O O . GLY B 1 287 ? 6.938 19.453 -6.641 1 89.38 287 GLY B O 1
ATOM 4787 N N . ALA B 1 288 ? 7.09 19.75 -8.867 1 90.69 288 ALA B N 1
ATOM 4788 C CA . ALA B 1 288 ? 7.605 21.109 -8.695 1 90.69 288 ALA B CA 1
ATOM 4789 C C . ALA B 1 288 ? 6.566 22.016 -8.039 1 90.69 288 ALA B C 1
ATOM 4791 O O . ALA B 1 288 ? 6.887 22.766 -7.117 1 90.69 288 ALA B O 1
ATOM 4792 N N . GLN B 1 289 ? 5.383 21.891 -8.453 1 92.94 289 GLN B N 1
ATOM 4793 C CA . GLN B 1 289 ? 4.309 22.734 -7.941 1 92.94 289 GLN B CA 1
ATOM 4794 C C . GLN B 1 289 ? 3.998 22.406 -6.484 1 92.94 289 GLN B C 1
ATOM 4796 O O . GLN B 1 289 ? 3.828 23.312 -5.66 1 92.94 289 GLN B O 1
ATOM 4801 N N . ILE B 1 290 ? 3.902 21.188 -6.168 1 93.94 290 ILE B N 1
ATOM 4802 C CA . ILE B 1 290 ? 3.621 20.734 -4.809 1 93.94 290 ILE B CA 1
ATOM 4803 C C . ILE B 1 290 ? 4.707 21.25 -3.861 1 93.94 290 ILE B C 1
ATOM 4805 O O . ILE B 1 290 ? 4.406 21.781 -2.795 1 93.94 290 ILE B O 1
ATOM 4809 N N . THR B 1 291 ? 5.922 21.172 -4.289 1 95.81 291 THR B N 1
ATOM 4810 C CA . THR B 1 291 ? 7.055 21.594 -3.471 1 95.81 291 THR B CA 1
ATOM 4811 C C . THR B 1 291 ? 7.031 23.094 -3.248 1 95.81 291 THR B C 1
ATOM 4813 O O . THR B 1 291 ? 7.203 23.562 -2.121 1 95.81 291 THR B O 1
ATOM 4816 N N . SER B 1 292 ? 6.746 23.781 -4.285 1 95.94 292 SER B N 1
ATOM 4817 C CA . SER B 1 292 ? 6.691 25.234 -4.195 1 95.94 292 SER B CA 1
ATOM 4818 C C . SER B 1 292 ? 5.543 25.688 -3.307 1 95.94 292 SER B C 1
ATOM 4820 O O . SER B 1 292 ? 5.707 26.609 -2.494 1 95.94 292 SER B O 1
ATOM 4822 N N . ASN B 1 293 ? 4.41 25.078 -3.459 1 96 293 ASN B N 1
ATOM 4823 C CA . ASN B 1 293 ? 3.252 25.422 -2.635 1 96 293 ASN B CA 1
ATOM 4824 C C . ASN B 1 293 ? 3.531 25.172 -1.153 1 96 293 ASN B C 1
ATOM 4826 O O . ASN B 1 293 ? 3.25 26.047 -0.319 1 96 293 ASN B O 1
ATOM 4830 N N . ILE B 1 294 ? 4.086 24.094 -0.875 1 96.69 294 ILE B N 1
ATOM 4831 C CA . ILE B 1 294 ? 4.363 23.734 0.51 1 96.69 294 ILE B CA 1
ATOM 4832 C C . ILE B 1 294 ? 5.359 24.719 1.113 1 96.69 294 ILE B C 1
ATOM 4834 O O . ILE B 1 294 ? 5.176 25.188 2.236 1 96.69 294 ILE B O 1
ATOM 4838 N N . ALA B 1 295 ? 6.391 25.047 0.353 1 96.88 295 ALA B N 1
ATOM 4839 C CA . ALA B 1 295 ? 7.383 26.016 0.812 1 96.88 295 ALA B CA 1
ATOM 4840 C C . ALA B 1 295 ? 6.734 27.359 1.134 1 96.88 295 ALA B C 1
ATOM 4842 O O . ALA B 1 295 ? 7.109 28.016 2.104 1 96.88 295 ALA B O 1
ATOM 4843 N N . LYS B 1 296 ? 5.762 27.672 0.384 1 96.19 296 LYS B N 1
ATOM 4844 C CA . LYS B 1 296 ? 5.066 28.938 0.566 1 96.19 296 LYS B CA 1
ATOM 4845 C C . LYS B 1 296 ? 4.156 28.891 1.79 1 96.19 296 LYS B C 1
ATOM 4847 O O . LYS B 1 296 ? 3.977 29.906 2.475 1 96.19 296 LYS B O 1
ATOM 4852 N N . TRP B 1 297 ? 3.586 27.766 2.082 1 96.5 297 TRP B N 1
ATOM 4853 C CA . TRP B 1 297 ? 2.58 27.656 3.133 1 96.5 297 TRP B CA 1
ATOM 4854 C C . TRP B 1 297 ? 3.236 27.484 4.5 1 96.5 297 TRP B C 1
ATOM 4856 O O . TRP B 1 297 ? 2.662 27.875 5.52 1 96.5 297 TRP B O 1
ATOM 4866 N N . ILE B 1 298 ? 4.438 26.984 4.574 1 96.81 298 ILE B N 1
ATOM 4867 C CA . ILE B 1 298 ? 5.062 26.594 5.836 1 96.81 298 ILE B CA 1
ATOM 4868 C C . ILE B 1 298 ? 5.176 27.812 6.754 1 96.81 298 ILE B C 1
ATOM 4870 O O . ILE B 1 298 ? 4.766 27.75 7.914 1 96.81 298 ILE B O 1
ATOM 4874 N N . PRO B 1 299 ? 5.617 28.984 6.258 1 95.19 299 PRO B N 1
ATOM 4875 C CA . PRO B 1 299 ? 5.688 30.141 7.164 1 95.19 299 PRO B CA 1
ATOM 4876 C C . PRO B 1 299 ? 4.316 30.547 7.699 1 95.19 299 PRO B C 1
ATOM 4878 O O . PRO B 1 299 ? 4.203 30.953 8.852 1 95.19 299 PRO B O 1
ATOM 4881 N N . LEU B 1 300 ? 3.324 30.438 6.906 1 95.19 300 LEU B N 1
ATOM 4882 C CA . LEU B 1 300 ? 1.972 30.766 7.328 1 95.19 300 LEU B CA 1
ATOM 4883 C C . LEU B 1 300 ? 1.461 29.781 8.367 1 95.19 300 LEU B C 1
ATOM 4885 O O . LEU B 1 300 ? 0.88 30.172 9.383 1 95.19 300 LEU B O 1
ATOM 4889 N N . LEU B 1 301 ? 1.682 28.547 8.117 1 97 301 LEU B N 1
ATOM 4890 C CA . LEU B 1 301 ? 1.257 27.484 9.031 1 97 301 LEU B CA 1
ATOM 4891 C C . LEU B 1 301 ? 1.983 27.609 10.367 1 97 301 LEU B C 1
ATOM 4893 O O . LEU B 1 301 ? 1.385 27.406 11.43 1 97 301 LEU B O 1
ATOM 4897 N N . GLU B 1 302 ? 3.236 28 10.32 1 95.75 302 GLU B N 1
ATOM 4898 C CA . GLU B 1 302 ? 4.016 28.234 11.531 1 95.75 302 GLU B CA 1
ATOM 4899 C C . GLU B 1 302 ? 3.363 29.297 12.414 1 95.75 302 GLU B C 1
ATOM 4901 O O . GLU B 1 302 ? 3.295 29.141 13.633 1 95.75 302 GLU B O 1
ATOM 4906 N N . LYS B 1 303 ? 2.924 30.297 11.781 1 95.12 303 LYS B N 1
ATOM 4907 C CA . LYS B 1 303 ? 2.279 31.391 12.523 1 95.12 303 LYS B CA 1
ATOM 4908 C C . LYS B 1 303 ? 1.027 30.891 13.242 1 95.12 303 LYS B C 1
ATOM 4910 O O . LYS B 1 303 ? 0.794 31.25 14.398 1 95.12 303 LYS B O 1
ATOM 4915 N N . HIS B 1 304 ? 0.271 30.078 12.586 1 96.62 304 HIS B N 1
ATOM 4916 C CA . HIS B 1 304 ? -0.969 29.578 13.164 1 96.62 304 HIS B CA 1
ATOM 4917 C C . HIS B 1 304 ? -0.689 28.578 14.273 1 96.62 304 HIS B C 1
ATOM 4919 O O . HIS B 1 304 ? -1.441 28.484 15.242 1 96.62 304 HIS B O 1
ATOM 4925 N N . ILE B 1 305 ? 0.383 27.828 14.133 1 96.69 305 ILE B N 1
ATOM 4926 C CA . ILE B 1 305 ? 0.782 26.906 15.195 1 96.69 305 ILE B CA 1
ATOM 4927 C C . ILE B 1 305 ? 1.27 27.688 16.406 1 96.69 305 ILE B C 1
ATOM 4929 O O . ILE B 1 305 ? 0.901 27.375 17.547 1 96.69 305 ILE B O 1
ATOM 4933 N N . ALA B 1 306 ? 2.016 28.719 16.172 1 94.88 306 ALA B N 1
ATOM 4934 C CA . ALA B 1 306 ? 2.516 29.562 17.25 1 94.88 306 ALA B CA 1
ATOM 4935 C C . ALA B 1 306 ? 1.366 30.25 17.984 1 94.88 306 ALA B C 1
ATOM 4937 O O . ALA B 1 306 ? 1.411 30.406 19.219 1 94.88 306 ALA B O 1
ATOM 4938 N N . ALA B 1 307 ? 0.339 30.594 17.281 1 94.25 307 ALA B N 1
ATOM 4939 C CA . ALA B 1 307 ? -0.807 31.312 17.844 1 94.25 307 ALA B CA 1
ATOM 4940 C C . ALA B 1 307 ? -1.775 30.344 18.516 1 94.25 307 ALA B C 1
ATOM 4942 O O . ALA B 1 307 ? -2.674 30.766 19.25 1 94.25 307 ALA B O 1
ATOM 4943 N N . GLY B 1 308 ? -1.691 29.078 18.188 1 94.75 308 GLY B N 1
ATOM 4944 C CA . GLY B 1 308 ? -2.557 28.062 18.781 1 94.75 308 GLY B CA 1
ATOM 4945 C C . GLY B 1 308 ? -3.855 27.875 18.016 1 94.75 308 GLY B C 1
ATOM 4946 O O . GLY B 1 308 ? -4.742 27.141 18.469 1 94.75 308 GLY B O 1
ATOM 4947 N N . THR B 1 309 ? -3.969 28.531 16.891 1 95.31 309 THR B N 1
ATOM 4948 C CA . THR B 1 309 ? -5.148 28.312 16.062 1 95.31 309 THR B CA 1
ATOM 4949 C C . THR B 1 309 ? -5.055 27 15.305 1 95.31 309 THR B C 1
ATOM 4951 O O . THR B 1 309 ? -6.062 26.469 14.836 1 95.31 309 THR B O 1
ATOM 4954 N N . LEU B 1 310 ? -3.928 26.5 15.078 1 96.75 310 LEU B N 1
ATOM 4955 C CA . LEU B 1 310 ? -3.637 25.109 14.719 1 96.75 310 LEU B CA 1
ATOM 4956 C C . LEU B 1 310 ? -2.877 24.406 15.844 1 96.75 310 LEU B C 1
ATOM 4958 O O . LEU B 1 310 ? -1.906 24.953 16.375 1 96.75 310 LEU B O 1
ATOM 4962 N N . LYS B 1 311 ? -3.328 23.266 16.203 1 97.19 311 LYS B N 1
ATOM 4963 C CA . LYS B 1 311 ? -2.74 22.562 17.344 1 97.19 311 LYS B CA 1
ATOM 4964 C C . LYS B 1 311 ? -2.279 21.172 16.938 1 97.19 311 LYS B C 1
ATOM 4966 O O . LYS B 1 311 ? -2.906 20.516 16.109 1 97.19 311 LYS B O 1
ATOM 4971 N N . PRO B 1 312 ? -1.22 20.688 17.641 1 97.88 312 PRO B N 1
ATOM 4972 C CA . PRO B 1 312 ? -0.83 19.297 17.438 1 97.88 312 PRO B CA 1
ATOM 4973 C C . PRO B 1 312 ? -1.94 18.312 17.797 1 97.88 312 PRO B C 1
ATOM 4975 O O . PRO B 1 312 ? -2.914 18.688 18.453 1 97.88 312 PRO B O 1
ATOM 4978 N N . LEU B 1 313 ? -1.785 17.125 17.344 1 97.62 313 LEU B N 1
ATOM 4979 C CA . LEU B 1 313 ? -2.748 16.078 17.656 1 97.62 313 LEU B CA 1
ATOM 4980 C C . LEU B 1 313 ? -2.395 15.375 18.953 1 97.62 313 LEU B C 1
ATOM 4982 O O . LEU B 1 313 ? -1.231 15.352 19.359 1 97.62 313 LEU B O 1
ATOM 4986 N N . GLU B 1 314 ? -3.467 14.852 19.609 1 96.25 314 GLU B N 1
ATOM 4987 C CA . GLU B 1 314 ? -3.182 13.914 20.688 1 96.25 314 GLU B CA 1
ATOM 4988 C C . GLU B 1 314 ? -2.365 12.727 20.188 1 96.25 314 GLU B C 1
ATOM 4990 O O . GLU B 1 314 ? -2.611 12.219 19.094 1 96.25 314 GLU B O 1
ATOM 4995 N N . HIS B 1 315 ? -1.351 12.391 21.016 1 96.5 315 HIS B N 1
ATOM 4996 C CA . HIS B 1 315 ? -0.457 11.336 20.547 1 96.5 315 HIS B CA 1
ATOM 4997 C C . HIS B 1 315 ? -0.006 10.445 21.703 1 96.5 315 HIS B C 1
ATOM 4999 O O . HIS B 1 315 ? -0.213 10.781 22.875 1 96.5 315 HIS B O 1
ATOM 5005 N N . HIS B 1 316 ? 0.45 9.266 21.375 1 96.56 316 HIS B N 1
ATOM 5006 C CA . HIS B 1 316 ? 1.08 8.312 22.281 1 96.56 316 HIS B CA 1
ATOM 5007 C C . HIS B 1 316 ? 2.59 8.258 22.062 1 96.56 316 HIS B C 1
ATOM 5009 O O . HIS B 1 316 ? 3.057 7.996 20.953 1 96.56 316 HIS B O 1
ATOM 5015 N N . VAL B 1 317 ? 3.322 8.492 23.125 1 97.56 317 VAL B N 1
ATOM 5016 C CA . VAL B 1 317 ? 4.773 8.375 23.062 1 97.56 317 VAL B CA 1
ATOM 5017 C C . VAL B 1 317 ? 5.199 6.988 23.531 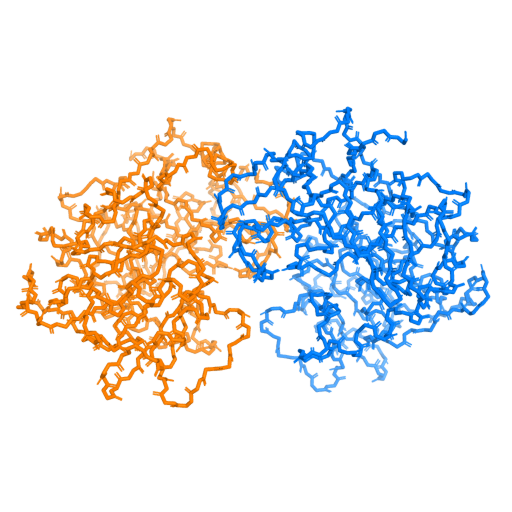1 97.56 317 VAL B C 1
ATOM 5019 O O . VAL B 1 317 ? 4.898 6.582 24.656 1 97.56 317 VAL B O 1
ATOM 5022 N N . VAL B 1 318 ? 5.891 6.258 22.656 1 96.94 318 VAL B N 1
ATOM 5023 C CA . VAL B 1 318 ? 6.402 4.941 23.016 1 96.94 318 VAL B CA 1
ATOM 5024 C C . VAL B 1 318 ? 7.43 5.086 24.141 1 96.94 318 VAL B C 1
ATOM 5026 O O . VAL B 1 318 ? 8.273 5.984 24.109 1 96.94 318 VAL B O 1
ATOM 5029 N N . ASP B 1 319 ? 7.391 4.121 25.109 1 95.94 319 ASP B N 1
ATOM 5030 C CA . ASP B 1 319 ? 8.328 4.16 26.234 1 95.94 319 ASP B CA 1
ATOM 5031 C C . ASP B 1 319 ? 9.734 3.785 25.781 1 95.94 319 ASP B C 1
ATOM 5033 O O . ASP B 1 319 ? 9.945 2.734 25.172 1 95.94 319 ASP B O 1
ATOM 5037 N N . GLY B 1 320 ? 10.664 4.699 26.141 1 96.94 320 GLY B N 1
ATOM 5038 C CA . GLY B 1 320 ? 12.055 4.434 25.812 1 96.94 320 GLY B CA 1
ATOM 5039 C C . GLY B 1 320 ? 12.562 5.266 24.656 1 96.94 320 GLY B C 1
ATOM 5040 O O . GLY B 1 320 ? 11.852 6.125 24.141 1 96.94 320 GLY B O 1
ATOM 5041 N N . VAL B 1 321 ? 13.891 5.07 24.375 1 97.88 321 VAL B N 1
ATOM 5042 C CA . VAL B 1 321 ? 14.578 5.816 23.328 1 97.88 321 VAL B CA 1
ATOM 5043 C C . VAL B 1 321 ? 15.391 4.855 22.469 1 97.88 321 VAL B C 1
ATOM 5045 O O . VAL B 1 321 ? 16.016 3.924 22.969 1 97.88 321 VAL B O 1
ATOM 5048 N N . GLY B 1 322 ? 15.297 5.008 21.156 1 98.38 322 GLY B N 1
ATOM 5049 C CA . GLY B 1 322 ? 16.188 4.246 20.297 1 98.38 322 GLY B CA 1
ATOM 5050 C C . GLY B 1 322 ? 15.5 3.627 19.094 1 98.38 322 GLY B C 1
ATOM 5051 O O . GLY B 1 322 ? 14.266 3.592 19.047 1 98.38 322 GLY B O 1
ATOM 5052 N N . TRP B 1 323 ? 16.281 3.082 18.234 1 98.38 323 TRP B N 1
ATOM 5053 C CA . TRP B 1 323 ? 15.789 2.549 16.969 1 98.38 323 TRP B CA 1
ATOM 5054 C C . TRP B 1 323 ? 14.938 1.304 17.188 1 98.38 323 TRP B C 1
ATOM 5056 O O . TRP B 1 323 ? 13.953 1.076 16.469 1 98.38 323 TRP B O 1
ATOM 5066 N N . GLU B 1 324 ? 15.297 0.538 18.203 1 97.62 324 GLU B N 1
ATOM 5067 C CA . GLU B 1 324 ? 14.484 -0.628 18.516 1 97.62 324 GLU B CA 1
ATOM 5068 C C . GLU B 1 324 ? 13.078 -0.217 18.938 1 97.62 324 GLU B C 1
ATOM 5070 O O . GLU B 1 324 ? 12.109 -0.933 18.672 1 97.62 324 GLU B O 1
ATOM 5075 N N . LYS B 1 325 ? 12.969 0.912 19.547 1 97.94 325 LYS B N 1
ATOM 5076 C CA . LYS B 1 325 ? 11.672 1.423 19.969 1 97.94 325 LYS B CA 1
ATOM 5077 C C . LYS B 1 325 ? 10.859 1.921 18.781 1 97.94 325 LYS B C 1
ATOM 5079 O O . LYS B 1 325 ? 9.633 1.824 18.766 1 97.94 325 LYS B O 1
ATOM 5084 N N . VAL B 1 326 ? 11.562 2.436 17.75 1 98.12 326 VAL B N 1
ATOM 5085 C CA . VAL B 1 326 ? 10.875 2.805 16.516 1 98.12 326 VAL B CA 1
ATOM 5086 C C . VAL B 1 326 ? 10.25 1.565 15.875 1 98.12 326 VAL B C 1
ATOM 5088 O O . VAL B 1 326 ? 9.086 1.586 15.477 1 98.12 326 VAL B O 1
ATOM 5091 N N . ILE B 1 327 ? 11.016 0.474 15.844 1 95.19 327 ILE B N 1
ATOM 5092 C CA . ILE B 1 327 ? 10.531 -0.777 15.281 1 95.19 327 ILE B CA 1
ATOM 5093 C C . ILE B 1 327 ? 9.32 -1.264 16.078 1 95.19 327 ILE B C 1
ATOM 5095 O O . ILE B 1 327 ? 8.305 -1.67 15.5 1 95.19 327 ILE B O 1
ATOM 5099 N N . GLN B 1 328 ? 9.352 -1.15 17.391 1 94 328 GLN B N 1
ATOM 5100 C CA . GLN B 1 328 ? 8.227 -1.504 18.25 1 94 328 GLN B CA 1
ATOM 5101 C C . GLN B 1 328 ? 7.016 -0.628 17.969 1 94 328 GLN B C 1
ATOM 5103 O O . GLN B 1 328 ? 5.891 -1.127 17.859 1 94 328 GLN B O 1
ATOM 5108 N N . GLY B 1 329 ? 7.258 0.647 17.844 1 94.25 329 GLY B N 1
ATOM 5109 C CA . GLY B 1 329 ? 6.18 1.572 17.531 1 94.25 329 GLY B CA 1
ATOM 5110 C C . GLY B 1 329 ? 5.488 1.255 16.219 1 94.25 329 GLY B C 1
ATOM 5111 O O . GLY B 1 329 ? 4.262 1.338 16.125 1 94.25 329 GLY B O 1
ATOM 5112 N N . ILE B 1 330 ? 6.242 0.88 15.219 1 91.88 330 ILE B N 1
ATOM 5113 C CA . ILE B 1 330 ? 5.699 0.496 13.922 1 91.88 330 ILE B CA 1
ATOM 5114 C C . ILE B 1 330 ? 4.785 -0.714 14.078 1 91.88 330 ILE B C 1
ATOM 5116 O O . ILE B 1 330 ? 3.662 -0.723 13.57 1 91.88 330 ILE B O 1
ATOM 5120 N N . GLN B 1 331 ? 5.211 -1.662 14.812 1 85.62 331 GLN B N 1
ATOM 5121 C CA . GLN B 1 331 ? 4.43 -2.873 15.039 1 85.62 331 GLN B CA 1
ATOM 5122 C C . GLN B 1 331 ? 3.137 -2.559 15.781 1 85.62 331 GLN B C 1
ATOM 5124 O O . GLN B 1 331 ? 2.074 -3.084 15.445 1 85.62 331 GLN B O 1
ATOM 5129 N N . ASP B 1 332 ? 3.24 -1.69 16.766 1 86.06 332 ASP B N 1
ATOM 5130 C CA . ASP B 1 332 ? 2.068 -1.3 17.531 1 86.06 332 ASP B CA 1
ATOM 5131 C C . ASP B 1 332 ? 1.046 -0.574 16.656 1 86.06 332 ASP B C 1
ATOM 5133 O O . ASP B 1 332 ? -0.157 -0.821 16.766 1 86.06 332 ASP B O 1
ATOM 5137 N N . MET B 1 333 ? 1.488 0.277 15.852 1 86.81 333 MET B N 1
ATOM 5138 C CA . MET B 1 333 ? 0.605 1.017 14.953 1 86.81 333 MET B CA 1
ATOM 5139 C C . MET B 1 333 ? -0.074 0.078 13.961 1 86.81 333 MET B C 1
ATOM 5141 O O . MET B 1 333 ? -1.29 0.139 13.781 1 86.81 333 MET B O 1
ATOM 5145 N N . GLU B 1 334 ? 0.676 -0.824 13.398 1 82.12 334 GLU B N 1
ATOM 5146 C CA . GLU B 1 334 ? 0.167 -1.709 12.359 1 82.12 334 GLU B CA 1
ATOM 5147 C C . GLU B 1 334 ? -0.836 -2.711 12.922 1 82.12 334 GLU B C 1
ATOM 5149 O O . GLU B 1 334 ? -1.748 -3.148 12.219 1 82.12 334 GLU B O 1
ATOM 5154 N N . SER B 1 335 ? -0.67 -3 14.203 1 77 335 SER B N 1
ATOM 5155 C CA . SER B 1 335 ? -1.586 -3.947 14.828 1 77 335 SER B CA 1
ATOM 5156 C C . SER B 1 335 ? -2.895 -3.273 15.219 1 77 335 SER B C 1
ATOM 5158 O O . SER B 1 335 ? -3.867 -3.947 15.57 1 77 335 SER B O 1
ATOM 5160 N N . GLY B 1 336 ? -2.943 -1.923 15.117 1 74.19 336 GLY B N 1
ATOM 5161 C CA . GLY B 1 336 ? -4.141 -1.18 15.477 1 74.19 336 GLY B CA 1
ATOM 5162 C C . GLY B 1 336 ? -4.324 -1.036 16.984 1 74.19 336 GLY B C 1
ATOM 5163 O O . GLY B 1 336 ? -5.395 -0.63 17.438 1 74.19 336 GLY B O 1
ATOM 5164 N N . LYS B 1 337 ? -3.369 -1.342 17.75 1 72 337 LYS B N 1
ATOM 5165 C CA . LYS B 1 337 ? -3.424 -1.305 19.219 1 72 337 LYS B CA 1
ATOM 5166 C C . LYS B 1 337 ? -3.521 0.13 19.719 1 72 337 LYS B C 1
ATOM 5168 O O . LYS B 1 337 ? -4.074 0.375 20.797 1 72 337 LYS B O 1
ATOM 5173 N N . ILE B 1 338 ? -2.936 1.038 18.938 1 73.56 338 ILE B N 1
ATOM 5174 C CA . ILE B 1 338 ? -2.896 2.43 19.375 1 73.56 338 ILE B CA 1
ATOM 5175 C C . ILE B 1 338 ? -3.83 3.268 18.5 1 73.56 338 ILE B C 1
ATOM 5177 O O . ILE B 1 338 ? -3.672 3.314 17.281 1 73.56 338 ILE B O 1
ATOM 5181 N N . GLY B 1 339 ? -4.777 3.844 19.031 1 76.5 339 GLY B N 1
ATOM 5182 C CA . GLY B 1 339 ? -5.793 4.609 18.312 1 76.5 339 GLY B CA 1
ATOM 5183 C C . GLY B 1 339 ? -5.406 6.062 18.109 1 76.5 339 GLY B C 1
ATOM 5184 O O . GLY B 1 339 ? -6.227 6.871 17.672 1 76.5 339 GLY B O 1
ATOM 5185 N N . LYS B 1 340 ? -4.176 6.398 18.516 1 88 340 LYS B N 1
ATOM 5186 C CA . LYS B 1 340 ? -3.656 7.758 18.375 1 88 340 LYS B CA 1
ATOM 5187 C C . LYS B 1 340 ? -2.387 7.777 17.531 1 88 340 LYS B C 1
ATOM 5189 O O . LYS B 1 340 ? -1.833 6.727 17.203 1 88 340 LYS B O 1
ATOM 5194 N N . LYS B 1 341 ? -2.018 8.992 17.156 1 94.31 341 LYS B N 1
ATOM 5195 C CA . LYS B 1 341 ? -0.72 9.156 16.516 1 94.31 341 LYS B CA 1
ATOM 5196 C C . LYS B 1 341 ? 0.406 8.609 17.375 1 94.31 341 LYS B C 1
ATOM 5198 O O . LYS B 1 341 ? 0.447 8.867 18.594 1 94.31 341 LYS B O 1
ATOM 5203 N N . VAL B 1 342 ? 1.296 7.84 16.859 1 96.31 342 VAL B N 1
ATOM 5204 C CA . VAL B 1 342 ? 2.396 7.23 17.594 1 96.31 342 VAL B CA 1
ATOM 5205 C C . VAL B 1 342 ? 3.674 8.039 17.375 1 96.31 342 VAL B C 1
ATOM 5207 O O . VAL B 1 342 ? 4.047 8.328 16.234 1 96.31 342 VAL B O 1
ATOM 5210 N N . VAL B 1 343 ? 4.312 8.414 18.469 1 98.38 343 VAL B N 1
ATOM 5211 C CA . VAL B 1 343 ? 5.562 9.172 18.469 1 98.38 343 VAL B CA 1
ATOM 5212 C C . VAL B 1 343 ? 6.645 8.375 19.188 1 98.38 343 VAL B C 1
ATOM 5214 O O . VAL B 1 343 ? 6.387 7.773 20.234 1 98.38 343 VAL B O 1
ATOM 5217 N N . VAL B 1 344 ? 7.887 8.359 18.641 1 98.69 344 VAL B N 1
ATOM 5218 C CA . VAL B 1 344 ? 8.992 7.617 19.25 1 98.69 344 VAL B CA 1
ATOM 5219 C C . VAL B 1 344 ? 10.227 8.508 19.328 1 98.69 344 VAL B C 1
ATOM 5221 O O . VAL B 1 344 ? 10.609 9.148 18.344 1 98.69 344 VAL B O 1
ATOM 5224 N N . ARG B 1 345 ? 10.914 8.484 20.484 1 98.56 345 ARG B N 1
ATOM 5225 C CA . ARG B 1 345 ? 12.195 9.164 20.656 1 98.56 345 ARG B CA 1
ATOM 5226 C C . ARG B 1 345 ? 13.344 8.305 20.141 1 98.56 345 ARG B C 1
ATOM 5228 O O . ARG B 1 345 ? 13.469 7.137 20.531 1 98.56 345 ARG B O 1
ATOM 5235 N N . THR B 1 346 ? 14.172 8.922 19.297 1 98.25 346 THR B N 1
ATOM 5236 C CA . THR B 1 346 ? 15.188 8.109 18.625 1 98.25 346 THR B CA 1
ATOM 5237 C C . THR B 1 346 ? 16.547 8.281 19.312 1 98.25 346 THR B C 1
ATOM 5239 O O . THR B 1 346 ? 17.375 7.379 19.266 1 98.25 346 THR B O 1
ATOM 5242 N N . GLN B 1 347 ? 16.797 9.484 19.797 1 96.12 347 GLN B N 1
ATOM 5243 C CA . GLN B 1 347 ? 18.062 9.836 20.438 1 96.12 347 GLN B CA 1
ATOM 5244 C C . GLN B 1 347 ? 17.844 10.859 21.547 1 96.12 347 GLN B C 1
ATOM 5246 O O . GLN B 1 347 ? 16.828 11.57 21.562 1 96.12 347 GLN B O 1
ATOM 5251 N N . GLU B 1 348 ? 18.859 10.812 22.406 1 91.31 348 GLU B N 1
ATOM 5252 C CA . GLU B 1 348 ? 18.891 11.891 23.391 1 91.31 348 GLU B CA 1
ATOM 5253 C C . GLU B 1 348 ? 19.438 13.172 22.781 1 91.31 348 GLU B C 1
ATOM 5255 O O . GLU B 1 348 ? 20.203 13.133 21.812 1 91.31 348 GLU B O 1
ATOM 5260 N N . GLU B 1 349 ? 18.953 14.227 23.312 1 85.5 349 GLU B N 1
ATOM 5261 C CA . GLU B 1 349 ? 19.422 15.523 22.828 1 85.5 349 GLU B CA 1
ATOM 5262 C C . GLU B 1 349 ? 20.938 15.68 23.047 1 85.5 349 GLU B C 1
ATOM 5264 O O . GLU B 1 349 ? 21.469 15.164 24.031 1 85.5 349 GLU B O 1
#

InterPro domains:
  IPR011032 GroES-like superfamily [SSF50129] (6-138)
  IPR013154 Alcohol dehydrogenase-like, N-terminal [PF08240] (30-93)
  IPR020843 Enoylreductase domain [SM00829] (11-343)
  IPR036291 NAD(P)-binding domain superfamily [SSF51735] (118-233)
  IPR047122 Trans-enoyl reductase-like [PTHR45348] (5-348)
  IPR047122 Trans-enoyl reductase-like [cd08249] (4-345)

Secondary structure (DSSP, 8-state):
--EEEEEEBSSTTPPPEEEEEEEPP---TTEEEEEEEEEE--HHHHHHHHH-TT--SSSBP--SEEEEEEEEE-TT--S--TT-EEEEE--TT-GGG-SSBSEEEEEGGG-EEP-TTS-HHHHTTTHHHHHHHHIIIIIIS-----SSSSPPPPPS-EEEEESTTSHHHHHHHHHHHHTT-EEEEEE-GGGHHHHHHTT-SEEEETTS-HHHHHHHHHHHHTT-EEEEEESSS--HHHHHHHHHHT---SS-EEEES--SSPP---TTSEEEE--GGGTT-TTSTTHHHHHHHHHHHHHHHHHHHHHTSS-PPPEEEEEEESHHHHHHHHHHHHHT---SEEEEE-S--/--EEEEEEBSSTTPPPEEEEEEEPP---TTEEEEEEEEEE--HHHHHHHHH-TT--SSSBP--SEEEEEEEEE-TT--S--TT-EEEEE--TT-GGG-SSBSEEEEEGGG-EEP-TTS-HHHHTTTHHHHHHHHIIIIIIS-----SSSSPPPPPS-EEEEESTTSHHHHHHHHHHHHTT-EEEEEE-GGGHHHHHHTT-SEEEETTS-HHHHHHHHHHHHTT-EEEEEESSS--HHHHHHHHHHT---SSEEEEES--SSPP---TTEEEEE--GGGTT-TTSTTHHHHHHHHHHHHHHHHHHHHHTSS-PPPEEEEEEESHHHHHHHHHHHHHT---SEEEEE-S--

Foldseek 3Di:
DAWFWFWWAQDAPGDIDIDGGHDADDDAAQKFKWFFFKAWDDCVQVVCRHPVPLAQDPRAGFGFKTKGFTQGGHPNHDPDDGGWTKIATFLGNDRQTHRRIRMHMDRPLRIFTDDPPDDRQLRNLDHPLLLQLCCQCCVFVPFDADQALAADAADLAEEEEEPCLDSNNLNNQLRCRSSRHAYEYEDDPVRQVSNVVSPHPYYDYPPDDLVVLLVVVLVVSVQRYAHYEYEPLPCQSSQQCNNVPRHPDQAHTYEYCNPDDDDDHDPSYRYYHDDCSLDPPVVDVCNVVSNVVSSVCSVSVSSNPVSVSDGGWDEDEQPDEANVSVSVQVVCVVVVVDPGTYMYTHDDD/DAWFWFWWAQDAPGAIDIDGGHDADADAAQKFKWFFFKAWDDVVQVVCRHPVPLAQDPRAGFGFKTKGFTQGGHPNHDPDDGGWIKIATFLGNDRQTHRRIRMHMDRPLRIFTDDPPDDRQLRNLPHPLLLQLCCQCCVFVPFDADQALAADAADLAEEEEEPCLDSNNLSNQLRCRSSRHAYEYEDDPVRQVSNVVSPHPYYDYPPDDLVVLLVVVLVVSVQRYAHYEYEPLPCQVSQQCNNVPRHPDQAHTYEYCNPDDDDDHDPSYRYYHGDCSLDPPVVDVCNVVSNVVSSVCSVSVSSNPVSVSDGGWDEDEFPDEANVSVSVQVVCVVVVVDVGTYMYTHDDD

Solvent-accessible surface area (backbone atoms only — not comparable to full-atom values): 35617 Å² total; per-residue (Å²): 132,61,54,33,44,35,41,36,27,77,44,55,45,42,43,82,40,82,48,61,72,46,75,58,85,80,50,52,51,45,18,26,28,30,40,37,33,31,35,20,66,59,63,63,53,55,45,27,42,48,60,36,54,73,54,76,47,80,67,30,33,49,39,44,17,27,19,31,33,30,72,43,71,13,88,61,48,80,87,71,53,71,70,42,43,33,28,27,46,36,42,56,32,38,55,65,33,11,46,41,26,51,58,24,42,45,51,60,62,61,46,46,73,60,61,87,88,54,53,73,73,38,48,24,52,36,31,55,32,43,53,51,30,43,44,29,40,40,72,43,58,63,50,62,76,54,92,54,63,56,65,40,70,79,45,100,38,38,35,40,33,36,31,14,59,41,73,38,15,30,39,38,33,27,52,38,42,33,48,8,34,39,29,39,25,24,28,49,80,92,39,46,66,55,27,43,76,35,56,31,74,44,74,46,56,61,84,53,53,61,70,56,41,37,51,51,54,26,67,75,49,71,17,42,35,32,41,38,37,23,56,62,60,75,44,63,68,48,51,55,51,28,59,70,74,37,34,71,49,87,65,36,28,45,20,27,59,50,71,76,70,92,77,86,76,58,89,79,43,48,76,32,57,39,64,73,81,31,37,85,29,64,90,41,89,61,4,48,58,52,37,51,52,49,40,64,43,45,66,56,52,48,42,23,44,74,60,57,62,40,73,64,58,77,63,44,71,52,86,67,70,21,67,70,47,44,55,50,50,52,53,40,46,70,59,30,77,51,93,49,48,43,31,33,36,44,44,81,131,132,60,53,32,43,34,42,35,26,78,45,54,46,43,42,81,39,83,45,60,73,46,73,57,83,77,47,51,51,46,18,27,27,27,40,34,31,29,34,17,65,57,63,63,52,56,44,28,42,50,59,35,54,71,53,74,48,80,65,30,32,48,41,42,17,26,18,29,33,28,70,43,71,14,87,61,47,80,89,68,53,72,70,42,42,33,26,25,47,34,42,54,30,36,52,64,32,10,44,39,25,48,58,23,40,43,50,58,62,59,44,45,72,60,60,87,88,52,52,72,70,39,47,24,52,35,30,55,31,43,51,49,29,43,42,26,38,39,72,41,56,62,49,63,78,53,89,56,60,53,65,38,70,79,45,99,37,37,33,40,32,34,31,13,57,40,71,37,14,28,38,38,32,26,52,39,40,33,48,9,33,38,28,38,23,22,26,49,78,92,39,45,66,54,26,43,73,36,53,30,72,43,74,47,57,61,83,52,54,61,69,57,40,38,50,50,51,25,65,76,48,69,18,42,33,33,41,37,35,24,54,60,58,74,42,63,67,50,49,54,51,27,58,69,73,35,33,70,48,86,65,35,27,42,18,24,60,49,70,77,68,91,76,88,74,55,89,79,42,47,76,30,59,35,63,74,79,31,35,83,29,63,90,42,88,61,3,47,56,50,36,52,50,49,39,63,42,45,66,55,52,47,41,23,43,73,59,57,62,40,72,63,55,75,65,43,70,52,86,65,69,21,68,69,43,43,55,49,48,51,52,40,46,71,57,29,77,49,92,50,47,44,28,32,36,43,43,81,131

pLDDT: mean 93.99, std 6.34, range [68.5, 98.88]

Nearest PDB structures (foldseek):
  3b70-assembly1_A  TM=8.331E-01  e=4.234E-26  Aspergillus terreus
  3b6z-assembly1_A  TM=8.242E-01  e=4.781E-26  Aspergillus terreus
  3gqv-assembly1_A  TM=8.282E-01  e=8.259E-26  Aspergillus terreus
  3gaz-assembly1_B  TM=8.268E-01  e=4.073E-22  Novosphingobium aromaticivorans DSM 12444
  2cf6-assembly1_A  TM=7.181E-01  e=1.256E-15  Arabidopsis thaliana